Protein AF-A0A6C0I200-F1 (afdb_monomer_lite)

Secondary structure (DSSP, 8-state):
----------TT---HHHHHHHTT--HHHHHHHHHHHHHHHHHHHHHHHHHHHHHHHHHHHHHHHHHHHHHHHHHHHHHHHHHHHHHHHHHHHHHHHHHHHHHHHHHHHHHHHHHHHHHHHHHHHHHHHHHHHHHHHHHHHHHHHH----THHHHHHHHHHHHHHHHHHHHHTT-HHHHHHHHHHHHHHHHHHHSTT-EEEE-TTSTTS-SEEEEETTEEEEEEEE--SS--HHHHHHHHHHHHHHTTT-SEEEEEESSS-EEETTEESEEEEEETTEEEEEE--TTT-THHHHHHHHHHHHHHHTTTTTTT-SSS---SHHHHHHHHHHHHHHHHHHHHHHHHHHHHHHHHHHHHHHHHHHHHHHHHHHHHHHHHHHHH-GGG-----THHHHHHHHHHHHHHHHHHHHHHHHHHHHTT--S--GGG--HHHHHHTT--HHHHHHTT-HHHHHHHHHHHHHHH-

Organism: NCBI:txid1070528

Foldseek 3Di:
DDDDDDDDDDPPDDDPVVVVVVVVVPPVVVVVVVVVVVVVVVVVCVVVVVVVVVVVVVVVVVVVVVVVVVVVVVVVVVVVVVVVVVVVVVVVVVVVVVVVVVVVVVVVVVVVVVVVVVVVVVVVVVVVVVVVVVVVVVVVVVPVVPDPDDPPVVVVVVVVVVVVVVVVVVVCVVDPVSLVVVQLVVLVVVCCVQAPPKDWDQCCVPQLQARIFIDHDPFTEREHEDADQEDDPVNVVSNVVSCVVCVVPGQEYEYEACAWYDPDDVDTAWAWDADPLHTYIYGHNCVVPVVSVVVSVVVRVVCVVVVVRPPPPPPDDDPDCVVVRVVVRVVVVVVVVVVVVVVVVVVVVVVVVVVVVVVVVVVVVVVVVVVVVVVVVCVVPVVVPPPPCCVVVCCVLVVQLVVLLVVLLVLVVVVCVVVVPPDDDLVPQDPVVSVVSPHDPVSQVSNVHSVSSSVVNVVVVVVVD

Radius of gyration: 49.1 Å; chains: 1; bounding box: 129×80×141 Å

Structure (mmCIF, N/CA/C/O backbone):
data_AF-A0A6C0I200-F1
#
_entry.id   AF-A0A6C0I200-F1
#
loop_
_atom_site.group_PDB
_atom_site.id
_atom_site.type_symbol
_atom_site.label_atom_id
_atom_site.label_alt_id
_atom_site.label_comp_id
_atom_site.label_asym_id
_atom_site.label_entity_id
_atom_site.label_seq_id
_atom_site.pdbx_PDB_ins_code
_atom_site.Cartn_x
_atom_site.Cartn_y
_atom_site.Cartn_z
_atom_site.occupancy
_atom_site.B_iso_or_equiv
_atom_site.auth_seq_id
_atom_site.auth_comp_id
_atom_site.auth_asym_id
_atom_site.auth_atom_id
_atom_site.pdbx_PDB_model_num
ATOM 1 N N . MET A 1 1 ? 59.928 45.965 -54.795 1.00 37.03 1 MET A N 1
ATOM 2 C CA . MET A 1 1 ? 59.874 44.522 -55.120 1.00 37.03 1 MET A CA 1
ATOM 3 C C . MET A 1 1 ? 59.105 44.382 -56.421 1.00 37.03 1 MET A C 1
ATOM 5 O O . MET A 1 1 ? 57.906 44.625 -56.416 1.00 37.03 1 MET A O 1
ATOM 9 N N . ASN A 1 2 ? 59.783 44.071 -57.528 1.00 32.56 2 ASN A N 1
ATOM 10 C CA . ASN A 1 2 ? 59.121 43.861 -58.817 1.00 32.56 2 ASN A CA 1
ATOM 11 C C . ASN A 1 2 ? 58.432 42.491 -58.785 1.00 32.56 2 ASN A C 1
ATOM 13 O O . ASN A 1 2 ? 59.107 41.467 -58.688 1.00 32.56 2 ASN A O 1
ATOM 17 N N . LYS A 1 3 ? 57.094 42.471 -58.809 1.00 33.81 3 LYS A N 1
ATOM 18 C CA . LYS A 1 3 ? 56.319 41.238 -58.990 1.00 33.81 3 LYS A CA 1
ATOM 19 C C . LYS A 1 3 ? 56.523 40.769 -60.429 1.00 33.81 3 LYS A C 1
ATOM 21 O O . LYS A 1 3 ? 56.043 41.411 -61.355 1.00 33.81 3 LYS A O 1
ATOM 26 N N . ILE A 1 4 ? 57.237 39.661 -60.606 1.00 38.75 4 ILE A N 1
ATOM 27 C CA . ILE A 1 4 ? 57.268 38.945 -61.882 1.00 38.75 4 ILE A CA 1
ATOM 28 C C . ILE A 1 4 ? 55.905 38.267 -62.030 1.00 38.75 4 ILE A C 1
ATOM 30 O O . ILE A 1 4 ? 55.569 37.372 -61.256 1.00 38.75 4 ILE A O 1
ATOM 34 N N . VAL A 1 5 ? 55.101 38.734 -62.983 1.00 39.31 5 VAL A N 1
ATOM 35 C CA . VAL A 1 5 ? 53.833 38.102 -63.358 1.00 39.31 5 VAL A CA 1
ATOM 36 C C . VAL A 1 5 ? 54.146 37.106 -64.472 1.00 39.31 5 VAL A C 1
ATOM 38 O O . VAL A 1 5 ? 54.509 37.504 -65.575 1.00 39.31 5 VAL A O 1
ATOM 41 N N . SER A 1 6 ? 54.071 35.806 -64.180 1.00 43.56 6 SER A N 1
ATOM 42 C CA . SER A 1 6 ? 54.197 34.756 -65.195 1.00 43.56 6 SER A CA 1
ATOM 43 C C . SER A 1 6 ? 52.826 34.449 -65.795 1.00 43.56 6 SER A C 1
ATOM 45 O O . SER A 1 6 ? 51.912 34.065 -65.064 1.00 43.56 6 SER A O 1
ATOM 47 N N . PHE A 1 7 ? 52.692 34.568 -67.114 1.00 46.53 7 PHE A N 1
ATOM 48 C CA . PHE A 1 7 ? 51.470 34.217 -67.836 1.00 46.53 7 PHE A CA 1
ATOM 49 C C . PHE A 1 7 ? 51.555 32.778 -68.360 1.00 46.53 7 PHE A C 1
ATOM 51 O O . PHE A 1 7 ? 52.520 32.410 -69.028 1.00 46.53 7 PHE A O 1
ATOM 58 N N . LEU A 1 8 ? 50.533 31.967 -68.087 1.00 44.56 8 LEU A N 1
ATOM 59 C CA . LEU A 1 8 ? 50.322 30.679 -68.750 1.00 44.56 8 LEU A CA 1
ATOM 60 C C . LEU A 1 8 ? 49.512 30.933 -70.021 1.00 44.56 8 LEU A C 1
ATOM 62 O O . LEU A 1 8 ? 48.285 30.967 -69.996 1.00 44.56 8 LEU A O 1
ATOM 66 N N . VAL A 1 9 ? 50.205 31.153 -71.135 1.00 50.16 9 VAL A N 1
ATOM 67 C CA . VAL A 1 9 ? 49.559 31.190 -72.450 1.00 50.16 9 VAL A CA 1
ATOM 68 C C . VAL A 1 9 ? 49.395 29.747 -72.919 1.00 50.16 9 VAL A C 1
ATOM 70 O O . VAL A 1 9 ? 50.339 28.957 -72.845 1.00 50.16 9 VAL A O 1
ATOM 73 N N . SER A 1 10 ? 48.191 29.386 -73.371 1.00 44.03 10 SER A N 1
ATOM 74 C CA . SER A 1 10 ? 47.958 28.117 -74.067 1.00 44.03 10 SER A CA 1
ATOM 75 C C . SER A 1 10 ? 49.020 27.943 -75.156 1.00 44.03 10 SER A C 1
ATOM 77 O O . SER A 1 10 ? 49.190 28.829 -75.994 1.00 44.03 10 SER A O 1
ATOM 79 N N . LYS A 1 11 ? 49.724 26.802 -75.159 1.00 51.59 11 LYS A N 1
ATOM 80 C CA . LYS A 1 11 ? 50.765 26.477 -76.154 1.00 51.59 11 LYS A CA 1
ATOM 81 C C . LYS A 1 11 ? 50.261 26.500 -77.605 1.00 51.59 11 LYS A C 1
ATOM 83 O O . LYS A 1 11 ? 51.078 26.453 -78.516 1.00 51.59 11 LYS A O 1
ATOM 88 N N . GLU A 1 12 ? 48.949 26.565 -77.814 1.00 50.50 12 GLU A N 1
ATOM 89 C CA . GLU A 1 12 ? 48.305 26.473 -79.125 1.00 50.50 12 GLU A CA 1
ATOM 90 C C . GLU A 1 12 ? 47.771 27.819 -79.646 1.00 50.50 12 GLU A C 1
ATOM 92 O O . GLU A 1 12 ? 47.207 27.871 -80.738 1.00 50.50 12 GLU A O 1
ATOM 97 N N . TYR A 1 13 ? 47.944 28.928 -78.913 1.00 55.28 13 TYR A N 1
ATOM 98 C CA . TYR A 1 13 ? 47.473 30.233 -79.384 1.00 55.28 13 TYR A CA 1
ATOM 99 C C . TYR A 1 13 ? 48.462 30.859 -80.380 1.00 55.28 13 TYR A C 1
ATOM 101 O O . TYR A 1 13 ? 49.406 31.544 -79.997 1.00 55.28 13 TYR A O 1
ATOM 109 N N . SER A 1 14 ? 48.233 30.617 -81.671 1.00 57.69 14 SER A N 1
ATOM 110 C CA . SER A 1 14 ? 48.936 31.264 -82.784 1.00 57.69 14 SER A CA 1
ATOM 111 C C . SER A 1 14 ? 48.097 32.424 -83.318 1.00 57.69 14 SER A C 1
ATOM 113 O O . SER A 1 14 ? 46.964 32.229 -83.762 1.00 57.69 14 SER A O 1
ATOM 115 N N . ASN A 1 15 ? 48.648 33.638 -83.298 1.00 70.56 15 ASN A N 1
ATOM 116 C CA . ASN A 1 15 ? 48.059 34.776 -83.994 1.00 70.56 15 ASN A CA 1
ATOM 117 C C . ASN A 1 15 ? 49.083 35.307 -84.990 1.00 70.56 15 ASN A C 1
ATOM 119 O O . ASN A 1 15 ? 49.889 36.176 -84.670 1.00 70.56 15 ASN A O 1
ATOM 123 N N . SER A 1 16 ? 49.005 34.795 -86.217 1.00 70.94 16 SER A N 1
ATOM 124 C CA . SER A 1 16 ? 49.969 35.080 -87.281 1.00 70.94 16 SER A CA 1
ATOM 125 C C . SER A 1 16 ? 50.168 36.573 -87.557 1.00 70.94 16 SER A C 1
ATOM 127 O O . SER A 1 16 ? 51.266 36.982 -87.912 1.00 70.94 16 SER A O 1
ATOM 129 N N . LYS A 1 17 ? 49.145 37.414 -87.343 1.00 68.62 17 LYS A N 1
ATOM 130 C CA . LYS A 1 17 ? 49.269 38.876 -87.479 1.00 68.62 17 LYS A CA 1
ATOM 131 C C . LYS A 1 17 ? 50.051 39.516 -86.333 1.00 68.62 17 LYS A C 1
ATOM 133 O O . LYS A 1 17 ? 50.732 40.510 -86.556 1.00 68.62 17 LYS A O 1
ATOM 138 N N . LEU A 1 18 ? 49.925 38.988 -85.117 1.00 68.19 18 LEU A N 1
ATOM 139 C CA . LEU A 1 18 ? 50.679 39.459 -83.957 1.00 68.19 18 LEU A CA 1
ATOM 140 C C . LEU A 1 18 ? 52.143 39.014 -84.054 1.00 68.19 18 LEU A C 1
ATOM 142 O O . LEU A 1 18 ? 53.037 39.821 -83.812 1.00 68.19 18 LEU A O 1
ATOM 146 N N . ASP A 1 19 ? 52.377 37.779 -84.496 1.00 74.00 19 ASP A N 1
ATOM 147 C CA . ASP A 1 19 ? 53.715 37.227 -84.730 1.00 74.00 19 ASP A CA 1
ATOM 148 C C . ASP A 1 19 ? 54.480 38.044 -85.795 1.00 74.00 19 ASP A C 1
ATOM 150 O O . ASP A 1 19 ? 55.654 38.382 -85.616 1.00 74.00 19 ASP A O 1
ATOM 154 N N . ASP A 1 20 ? 53.792 38.473 -86.860 1.00 73.00 20 ASP A N 1
ATOM 155 C CA . ASP A 1 20 ? 54.332 39.365 -87.900 1.00 73.00 20 ASP A CA 1
ATOM 156 C C . ASP A 1 20 ? 54.679 40.773 -87.386 1.00 73.00 20 ASP A C 1
ATOM 158 O O . ASP A 1 20 ? 55.555 41.444 -87.934 1.00 73.00 20 ASP A O 1
ATOM 162 N N . ILE A 1 21 ? 53.989 41.261 -86.353 1.00 66.81 21 ILE A N 1
ATOM 163 C CA . ILE A 1 21 ? 54.270 42.571 -85.751 1.00 66.81 21 ILE A CA 1
ATOM 164 C C . ILE A 1 21 ? 55.427 42.457 -84.751 1.00 66.81 21 ILE A C 1
ATOM 166 O O . ILE A 1 21 ? 56.337 43.282 -84.789 1.00 66.81 21 ILE A O 1
ATOM 170 N N . ILE A 1 22 ? 55.445 41.408 -83.921 1.00 68.75 22 ILE A N 1
ATOM 171 C CA . ILE A 1 22 ? 56.491 41.180 -82.913 1.00 68.75 22 ILE A CA 1
ATOM 172 C C . ILE A 1 22 ? 57.844 40.874 -83.568 1.00 68.75 22 ILE A C 1
ATOM 174 O O . ILE A 1 22 ? 58.880 41.374 -83.120 1.00 68.75 22 ILE A O 1
ATOM 178 N N . SER A 1 23 ? 57.848 40.105 -84.662 1.00 73.94 23 SER A N 1
ATOM 179 C CA . SER A 1 23 ? 59.072 39.729 -85.387 1.00 73.94 23 SER A CA 1
ATOM 180 C C . SER A 1 23 ? 59.817 40.919 -86.006 1.00 73.94 23 SER A C 1
ATOM 182 O O . SER A 1 23 ? 61.030 40.844 -86.209 1.00 73.94 23 SER A O 1
ATOM 184 N N . LYS A 1 24 ? 59.143 42.060 -86.216 1.00 78.75 24 LYS A N 1
ATOM 185 C CA . LYS A 1 24 ? 59.768 43.304 -86.703 1.00 78.75 24 LYS A CA 1
ATOM 186 C C . LYS A 1 24 ? 60.698 43.973 -85.684 1.00 78.75 24 LYS A C 1
ATOM 188 O O . LYS A 1 24 ? 61.367 44.936 -86.039 1.00 78.75 24 LYS A O 1
ATOM 193 N N . SER A 1 25 ? 60.791 43.444 -84.458 1.00 67.94 25 SER A N 1
ATOM 194 C CA . SER A 1 25 ? 61.749 43.859 -83.417 1.00 67.94 25 SER A CA 1
ATOM 195 C C . SER A 1 25 ? 61.695 45.349 -83.036 1.00 67.94 25 SER A C 1
ATOM 197 O O . SER A 1 25 ? 62.661 45.886 -82.495 1.00 67.94 25 SER A O 1
ATOM 199 N N . ASP A 1 26 ? 60.567 46.024 -83.281 1.00 80.12 26 ASP A N 1
ATOM 200 C CA . ASP A 1 26 ? 60.345 47.395 -82.824 1.00 80.12 26 ASP A CA 1
ATOM 201 C C . ASP A 1 26 ? 59.959 47.372 -81.343 1.00 80.12 26 ASP A C 1
ATOM 203 O O . ASP A 1 26 ? 58.857 46.973 -80.956 1.00 80.12 26 ASP A O 1
ATOM 207 N N . ILE A 1 27 ? 60.909 47.784 -80.508 1.00 73.56 27 ILE A N 1
ATOM 208 C CA . ILE A 1 27 ? 60.783 47.754 -79.052 1.00 73.56 27 ILE A CA 1
ATOM 209 C C . ILE A 1 27 ? 59.594 48.605 -78.588 1.00 73.56 27 ILE A C 1
ATOM 211 O O . ILE A 1 27 ? 58.876 48.181 -77.687 1.00 73.56 27 ILE A O 1
ATOM 215 N N . SER A 1 28 ? 59.334 49.752 -79.224 1.00 70.81 28 SER A N 1
ATOM 216 C CA . SER A 1 28 ? 58.262 50.661 -78.802 1.00 70.81 28 SER A CA 1
ATOM 217 C C . SER A 1 28 ? 56.877 50.088 -79.110 1.00 70.81 28 SER A C 1
ATOM 219 O O . SER A 1 28 ? 55.958 50.179 -78.288 1.00 70.81 28 SER A O 1
ATOM 221 N N . ILE A 1 29 ? 56.733 49.439 -80.269 1.00 68.56 29 ILE A N 1
ATOM 222 C CA . ILE A 1 29 ? 55.491 48.758 -80.654 1.00 68.56 29 ILE A CA 1
ATOM 223 C C . ILE A 1 29 ? 55.259 47.534 -79.764 1.00 68.56 29 ILE A C 1
ATOM 225 O O . ILE A 1 29 ? 54.151 47.345 -79.263 1.00 68.56 29 ILE A O 1
ATOM 229 N N . ASN A 1 30 ? 56.301 46.742 -79.505 1.00 70.19 30 ASN A N 1
ATOM 230 C CA . ASN A 1 30 ? 56.212 45.563 -78.645 1.00 70.19 30 ASN A CA 1
ATOM 231 C C . ASN A 1 30 ? 55.851 45.931 -77.199 1.00 70.19 30 ASN A C 1
ATOM 233 O O . ASN A 1 30 ? 54.985 45.294 -76.601 1.00 70.19 30 ASN A O 1
ATOM 237 N N . GLU A 1 31 ? 56.447 46.993 -76.656 1.00 71.50 31 GLU A N 1
ATOM 238 C CA . GLU A 1 31 ? 56.115 47.513 -75.328 1.00 71.50 31 GLU A CA 1
ATOM 239 C C . GLU A 1 31 ? 54.670 48.026 -75.266 1.00 71.50 31 GLU A C 1
ATOM 241 O O . GLU A 1 31 ? 53.937 47.708 -74.331 1.00 71.50 31 GLU A O 1
ATOM 246 N N . SER A 1 32 ? 54.210 48.733 -76.302 1.00 70.38 32 SER A N 1
ATOM 247 C CA . SER A 1 32 ? 52.820 49.192 -76.391 1.00 70.38 32 SER A CA 1
ATOM 248 C C . SER A 1 32 ? 51.833 48.023 -76.449 1.00 70.38 32 SER A C 1
ATOM 250 O O . SER A 1 32 ? 50.825 48.040 -75.747 1.00 70.38 32 SER A O 1
ATOM 252 N N . ILE A 1 33 ? 52.121 46.978 -77.231 1.00 72.88 33 ILE A N 1
ATOM 253 C CA . ILE A 1 33 ? 51.290 45.767 -77.318 1.00 72.88 33 ILE A CA 1
ATOM 254 C C . ILE A 1 33 ? 51.200 45.067 -75.962 1.00 72.88 33 ILE A C 1
ATOM 256 O O . ILE A 1 33 ? 50.103 44.688 -75.550 1.00 72.88 33 ILE A O 1
ATOM 260 N N . ILE A 1 34 ? 52.322 44.925 -75.249 1.00 72.19 34 ILE A N 1
ATOM 261 C CA . ILE A 1 34 ? 52.337 44.336 -73.905 1.00 72.19 34 ILE A CA 1
ATOM 262 C C . ILE A 1 34 ? 51.507 45.197 -72.949 1.00 72.19 34 ILE A C 1
ATOM 264 O O . ILE A 1 34 ? 50.646 44.665 -72.254 1.00 72.19 34 ILE A O 1
ATOM 268 N N . ASN A 1 35 ? 51.693 46.518 -72.961 1.00 63.50 35 ASN A N 1
ATOM 269 C CA . ASN A 1 35 ? 50.966 47.434 -72.082 1.00 63.50 35 ASN A CA 1
ATOM 270 C C . ASN A 1 35 ? 49.452 47.414 -72.345 1.00 63.50 35 ASN A C 1
ATOM 272 O O . ASN A 1 35 ? 48.672 47.340 -71.397 1.00 63.50 35 ASN A O 1
ATOM 276 N N . TYR A 1 36 ? 49.017 47.406 -73.610 1.00 64.50 36 TYR A N 1
ATOM 277 C CA . TYR A 1 36 ? 47.598 47.263 -73.953 1.00 64.50 36 TYR A CA 1
ATOM 278 C C . TYR A 1 36 ? 47.052 45.874 -73.610 1.00 64.50 36 TYR A C 1
ATOM 280 O O . TYR A 1 36 ? 45.925 45.773 -73.134 1.00 64.50 36 TYR A O 1
ATOM 288 N N . GLY A 1 37 ? 47.838 44.812 -73.803 1.00 68.88 37 GLY A N 1
ATOM 289 C CA . GLY A 1 37 ? 47.467 43.456 -73.401 1.00 68.88 37 GLY A CA 1
ATOM 290 C C . GLY A 1 37 ? 47.258 43.334 -71.889 1.00 68.88 37 GLY A C 1
ATOM 291 O O . GLY A 1 37 ? 46.262 42.757 -71.456 1.00 68.88 37 GLY A O 1
ATOM 292 N N . VAL A 1 38 ? 48.144 43.941 -71.093 1.00 66.25 38 VAL A N 1
ATOM 293 C CA . VAL A 1 38 ? 48.017 44.025 -69.629 1.00 66.25 38 VAL A CA 1
ATOM 294 C C . VAL A 1 38 ? 46.767 44.815 -69.241 1.00 66.25 38 VAL A C 1
ATOM 296 O O . VAL A 1 38 ? 45.974 44.316 -68.451 1.00 66.25 38 VAL A O 1
ATOM 299 N N . LEU A 1 39 ? 46.522 45.979 -69.852 1.00 60.09 39 LEU A N 1
ATOM 300 C CA . LEU A 1 39 ? 45.320 46.790 -69.609 1.00 60.09 39 LEU A CA 1
ATOM 301 C C . LEU A 1 39 ? 44.024 46.036 -69.941 1.00 60.09 39 LEU A C 1
ATOM 303 O O . LEU A 1 39 ? 43.081 46.049 -69.155 1.00 60.09 39 LEU A O 1
ATOM 307 N N . ILE A 1 40 ? 43.971 45.345 -71.083 1.00 64.56 40 ILE A N 1
ATOM 308 C CA . ILE A 1 40 ? 42.805 44.542 -71.482 1.00 64.56 40 ILE A CA 1
ATOM 309 C C . ILE A 1 40 ? 42.586 43.387 -70.499 1.00 64.56 40 ILE A C 1
ATOM 311 O O . ILE A 1 40 ? 41.445 43.130 -70.121 1.00 64.56 40 ILE A O 1
ATOM 315 N N . TYR A 1 41 ? 43.652 42.721 -70.053 1.00 67.62 41 TYR A N 1
ATOM 316 C CA . TYR A 1 41 ? 43.583 41.652 -69.056 1.00 67.62 41 TYR A CA 1
ATOM 317 C C . TYR A 1 41 ? 43.115 42.164 -67.688 1.00 67.62 41 TYR A C 1
ATOM 319 O O . TYR A 1 41 ? 42.246 41.559 -67.063 1.00 67.62 41 TYR A O 1
ATOM 327 N N . GLU A 1 42 ? 43.632 43.306 -67.235 1.00 62.22 42 GLU A N 1
ATOM 328 C CA . GLU A 1 42 ? 43.195 43.957 -65.998 1.00 62.22 42 GLU A CA 1
ATOM 329 C C . GLU A 1 42 ? 41.720 44.370 -66.080 1.00 62.22 42 GLU A C 1
ATOM 331 O O . GLU A 1 42 ? 40.949 44.093 -65.156 1.00 62.22 42 GLU A O 1
ATOM 336 N N . CYS A 1 43 ? 41.281 44.942 -67.206 1.00 57.81 43 CYS A N 1
ATOM 337 C CA . CYS A 1 43 ? 39.875 45.263 -67.441 1.00 57.81 43 CYS A CA 1
ATOM 338 C C . CYS A 1 43 ? 38.994 44.005 -67.483 1.00 57.81 43 CYS A C 1
ATOM 340 O O . CYS A 1 43 ? 37.923 44.003 -66.876 1.00 57.81 43 CYS A O 1
ATOM 342 N N . ALA A 1 44 ? 39.435 42.932 -68.147 1.00 61.78 44 ALA A N 1
ATOM 343 C CA . ALA A 1 44 ? 38.707 41.665 -68.228 1.00 61.78 44 ALA A CA 1
ATOM 344 C C . ALA A 1 44 ? 38.553 41.008 -66.849 1.00 61.78 44 ALA A C 1
ATOM 346 O O . ALA A 1 44 ? 37.438 40.656 -66.475 1.00 61.78 44 ALA A O 1
ATOM 347 N N . ASN A 1 45 ? 39.623 40.956 -66.051 1.00 61.72 45 ASN A N 1
ATOM 348 C CA . ASN A 1 45 ? 39.579 40.457 -64.675 1.00 61.72 45 ASN A CA 1
ATOM 349 C C . ASN A 1 45 ? 38.704 41.321 -63.765 1.00 61.72 45 ASN A C 1
ATOM 351 O O . ASN A 1 45 ? 38.032 40.800 -62.878 1.00 61.72 45 ASN A O 1
ATOM 355 N N . THR A 1 46 ? 38.679 42.639 -63.979 1.00 65.06 46 THR A N 1
ATOM 356 C CA . THR A 1 46 ? 37.801 43.539 -63.216 1.00 65.06 46 THR A CA 1
ATOM 357 C C . THR A 1 46 ? 36.329 43.297 -63.574 1.00 65.06 46 THR A C 1
ATOM 359 O O . THR A 1 46 ? 35.481 43.236 -62.686 1.00 65.06 46 THR A O 1
ATOM 362 N N . LEU A 1 47 ? 36.015 43.097 -64.860 1.00 60.91 47 LEU A N 1
ATOM 363 C CA . LEU A 1 47 ? 34.668 42.773 -65.350 1.00 60.91 47 LEU A CA 1
ATOM 364 C C . LEU A 1 47 ? 34.199 41.376 -64.919 1.00 60.91 47 LEU A C 1
ATOM 366 O O . LEU A 1 47 ? 33.035 41.205 -64.557 1.00 60.91 47 LEU A O 1
ATOM 370 N N . GLU A 1 48 ? 35.086 40.384 -64.946 1.00 63.25 48 GLU A N 1
ATOM 371 C CA . GLU A 1 48 ? 34.810 39.019 -64.496 1.00 63.25 48 GLU A CA 1
ATOM 372 C C . GLU A 1 48 ? 34.651 38.965 -62.971 1.00 63.25 48 GLU A C 1
ATOM 374 O O . GLU A 1 48 ? 33.681 38.395 -62.476 1.00 63.25 48 GLU A O 1
ATOM 379 N N . GLY A 1 49 ? 35.505 39.675 -62.227 1.00 62.19 49 GLY A N 1
ATOM 380 C CA . GLY A 1 49 ? 35.378 39.858 -60.782 1.00 62.19 49 GLY A CA 1
ATOM 381 C C . GLY A 1 49 ? 34.083 40.568 -60.372 1.00 62.19 49 GLY A C 1
ATOM 382 O O . GLY A 1 49 ? 33.434 40.136 -59.421 1.00 62.19 49 GLY A O 1
ATOM 383 N N . ALA A 1 50 ? 33.656 41.603 -61.105 1.00 61.78 50 ALA A N 1
ATOM 384 C CA . ALA A 1 50 ? 32.387 42.291 -60.851 1.00 61.78 50 ALA A CA 1
ATOM 385 C C . ALA A 1 50 ? 31.174 41.379 -61.114 1.00 61.78 50 ALA A C 1
ATOM 387 O O . ALA A 1 50 ? 30.277 41.288 -60.277 1.00 61.78 50 ALA A O 1
ATOM 388 N N . LYS A 1 51 ? 31.175 40.627 -62.226 1.00 67.50 51 LYS A N 1
ATOM 389 C CA . LYS A 1 51 ? 30.120 39.644 -62.534 1.00 67.50 51 LYS A CA 1
ATOM 390 C C . LYS A 1 51 ? 30.068 38.500 -61.519 1.00 67.50 51 LYS A C 1
ATOM 392 O O . LYS A 1 51 ? 28.977 38.083 -61.139 1.00 67.50 51 LYS A O 1
ATOM 397 N N . LEU A 1 52 ? 31.221 38.015 -61.053 1.00 65.12 52 LEU A N 1
ATOM 398 C CA . LEU A 1 52 ? 31.312 36.982 -60.016 1.00 65.12 52 LEU A CA 1
ATOM 399 C C . LEU A 1 52 ? 30.816 37.491 -58.656 1.00 65.12 52 LEU A C 1
ATOM 401 O O . LEU A 1 52 ? 30.106 36.766 -57.961 1.00 65.12 52 LEU A O 1
ATOM 405 N N . GLN A 1 53 ? 31.130 38.736 -58.284 1.00 68.88 53 GLN A N 1
ATOM 406 C CA . GLN A 1 53 ? 30.611 39.339 -57.053 1.00 68.88 53 GLN A CA 1
ATOM 407 C C . GLN A 1 53 ? 29.091 39.509 -57.091 1.00 68.88 53 GLN A C 1
ATOM 409 O O . GLN A 1 53 ? 28.425 39.225 -56.097 1.00 68.88 53 GLN A O 1
ATOM 414 N N . ASP A 1 54 ? 28.528 39.934 -58.220 1.00 73.44 54 ASP A N 1
ATOM 415 C CA . ASP A 1 54 ? 27.080 40.099 -58.347 1.00 73.44 54 ASP A CA 1
ATOM 416 C C . ASP A 1 54 ? 26.344 38.751 -58.411 1.00 73.44 54 ASP A C 1
ATOM 418 O O . ASP A 1 54 ? 25.297 38.598 -57.778 1.00 73.44 54 ASP A O 1
ATOM 422 N N . ALA A 1 55 ? 26.925 37.735 -59.059 1.00 69.19 55 ALA A N 1
ATOM 423 C CA . ALA A 1 55 ? 26.403 36.367 -59.030 1.00 69.19 55 ALA A CA 1
ATOM 424 C C . ALA A 1 55 ? 26.447 35.754 -57.616 1.00 69.19 55 ALA A C 1
ATOM 426 O O . ALA A 1 55 ? 25.479 35.132 -57.183 1.00 69.19 55 ALA A O 1
ATOM 427 N N . SER A 1 56 ? 27.528 35.977 -56.860 1.00 71.94 56 SER A N 1
ATOM 428 C CA . SER A 1 56 ? 27.640 35.534 -55.463 1.00 71.94 56 SER A CA 1
ATOM 429 C C . SER A 1 56 ? 26.618 36.224 -54.552 1.00 71.94 56 SER A C 1
ATOM 431 O O . SER A 1 56 ? 26.003 35.564 -53.715 1.00 71.94 56 SER A O 1
ATOM 433 N N . LYS A 1 57 ? 26.363 37.526 -54.742 1.00 79.62 57 LYS A N 1
ATOM 434 C CA . LYS A 1 57 ? 25.304 38.243 -54.007 1.00 79.62 57 LYS A CA 1
ATOM 435 C C . LYS A 1 57 ? 23.910 37.701 -54.326 1.00 79.62 57 LYS A C 1
ATOM 437 O O . LYS A 1 57 ? 23.096 37.592 -53.413 1.00 79.62 57 LYS A O 1
ATOM 442 N N . LEU A 1 58 ? 23.634 37.367 -55.590 1.00 76.00 58 LEU A N 1
ATOM 443 C CA . LEU A 1 58 ? 22.357 36.774 -56.002 1.00 76.00 58 LEU A CA 1
ATOM 444 C C . LEU A 1 58 ? 22.154 35.379 -55.400 1.00 76.00 58 LEU A C 1
ATOM 446 O O . LEU A 1 58 ? 21.095 35.137 -54.828 1.00 76.00 58 LEU A O 1
ATOM 450 N N . LEU A 1 59 ? 23.175 34.514 -55.433 1.00 77.38 59 LEU A N 1
ATOM 451 C CA . LEU A 1 59 ? 23.127 33.196 -54.787 1.00 77.38 59 LEU A CA 1
ATOM 452 C C . LEU A 1 59 ? 22.847 33.313 -53.284 1.00 77.38 59 LEU A C 1
ATOM 454 O O . LEU A 1 59 ? 21.939 32.665 -52.772 1.00 77.38 59 LEU A O 1
ATOM 458 N N . HIS A 1 60 ? 23.546 34.210 -52.583 1.00 79.19 60 HIS A N 1
ATOM 459 C CA . HIS A 1 60 ? 23.279 34.448 -51.164 1.00 79.19 60 HIS A CA 1
ATOM 460 C C . HIS A 1 60 ? 21.882 35.021 -50.900 1.00 79.19 60 HIS A C 1
ATOM 462 O O . HIS A 1 60 ? 21.291 34.753 -49.853 1.00 79.19 60 HIS A O 1
ATOM 468 N N . LEU A 1 61 ? 21.326 35.823 -51.812 1.00 85.31 61 LEU A N 1
ATOM 469 C CA . LEU A 1 61 ? 19.962 36.331 -51.673 1.00 85.31 61 LEU A CA 1
ATOM 470 C C . LEU A 1 61 ? 18.931 35.204 -51.833 1.00 85.31 61 LEU A C 1
ATOM 472 O O . LEU A 1 61 ? 17.995 35.133 -51.038 1.00 85.31 61 LEU A O 1
ATOM 476 N N . GLU A 1 62 ? 19.119 34.311 -52.807 1.00 85.06 62 GLU A N 1
ATOM 477 C CA . GLU A 1 62 ? 18.268 33.132 -53.008 1.00 85.06 62 GLU A CA 1
ATOM 478 C C . GLU A 1 62 ? 18.323 32.182 -51.805 1.00 85.06 62 GLU A C 1
ATOM 480 O O . GLU A 1 62 ? 17.273 31.804 -51.283 1.00 85.06 62 GLU A O 1
ATOM 485 N N . GLU A 1 63 ? 19.520 31.883 -51.290 1.00 87.12 63 GLU A N 1
ATOM 486 C CA . GLU A 1 63 ? 19.706 31.085 -50.069 1.00 87.12 63 GLU A CA 1
ATOM 487 C C . GLU A 1 63 ? 18.969 31.704 -48.873 1.00 87.12 63 GLU A C 1
ATOM 489 O O . GLU A 1 63 ? 18.240 31.014 -48.158 1.00 87.12 63 GLU A O 1
ATOM 494 N N . ASN A 1 64 ? 19.087 33.021 -48.680 1.00 87.25 64 ASN A N 1
ATOM 495 C CA . ASN A 1 64 ? 18.399 33.725 -47.597 1.00 87.25 64 ASN A CA 1
ATOM 496 C C . ASN A 1 64 ? 16.871 33.706 -47.751 1.00 87.25 64 ASN A C 1
ATOM 498 O O . ASN A 1 64 ? 16.152 33.611 -46.753 1.00 87.25 64 ASN A O 1
ATOM 502 N N . ILE A 1 65 ? 16.353 33.790 -48.980 1.00 88.44 65 ILE A N 1
ATOM 503 C CA . ILE A 1 65 ? 14.912 33.689 -49.250 1.00 88.44 65 ILE A CA 1
ATOM 504 C C . ILE A 1 65 ? 14.408 32.277 -48.933 1.00 88.44 65 ILE A C 1
ATOM 506 O O . ILE A 1 65 ? 13.375 32.141 -48.272 1.00 88.44 65 ILE A O 1
ATOM 510 N N . ILE A 1 66 ? 15.139 31.238 -49.350 1.00 88.69 66 ILE A N 1
ATOM 511 C CA . ILE A 1 66 ? 14.805 29.838 -49.055 1.00 88.69 66 ILE A CA 1
ATOM 512 C C . ILE A 1 66 ? 14.790 29.614 -47.539 1.00 88.69 66 ILE A C 1
ATOM 514 O O . ILE A 1 66 ? 13.774 29.174 -47.000 1.00 88.69 66 ILE A O 1
ATOM 518 N N . LEU A 1 67 ? 15.849 30.029 -46.837 1.00 90.12 67 LEU A N 1
ATOM 519 C CA . LEU A 1 67 ? 15.946 29.922 -45.379 1.00 90.12 67 LEU A CA 1
ATOM 520 C C . LEU A 1 67 ? 14.805 30.657 -44.667 1.00 90.12 67 LEU A C 1
ATOM 522 O O . LEU A 1 67 ? 14.218 30.134 -43.721 1.00 90.12 67 LEU A O 1
ATOM 526 N N . LYS A 1 68 ? 14.440 31.858 -45.127 1.00 92.69 68 LYS A N 1
ATOM 527 C CA . LYS A 1 68 ? 13.329 32.626 -44.549 1.00 92.69 68 LYS A CA 1
ATOM 528 C C . LYS A 1 68 ? 11.982 31.922 -44.736 1.00 92.69 68 LYS A C 1
ATOM 530 O O . LYS A 1 68 ? 11.160 31.932 -43.817 1.00 92.69 68 LYS A O 1
ATOM 535 N N . ASN A 1 69 ? 11.756 31.313 -45.897 1.00 90.38 69 ASN A N 1
ATOM 536 C CA . ASN A 1 69 ? 10.535 30.560 -46.177 1.00 90.38 69 ASN A CA 1
ATOM 537 C C . ASN A 1 69 ? 10.456 29.276 -45.340 1.00 90.38 69 ASN A C 1
ATOM 539 O O . ASN A 1 69 ? 9.398 28.981 -44.782 1.00 90.38 69 ASN A O 1
ATOM 543 N N . ASP A 1 70 ? 11.570 28.559 -45.188 1.00 92.44 70 ASP A N 1
ATOM 544 C CA . ASP A 1 70 ? 11.644 27.372 -44.336 1.00 92.44 70 ASP A CA 1
ATOM 545 C C . ASP A 1 70 ? 11.424 27.707 -42.860 1.00 92.44 70 ASP A C 1
ATOM 547 O O . ASP A 1 70 ? 10.629 27.041 -42.196 1.00 92.44 70 ASP A O 1
ATOM 551 N N . CYS A 1 71 ? 12.031 28.788 -42.360 1.00 90.56 71 CYS A N 1
ATOM 552 C CA . CYS A 1 71 ? 11.780 29.290 -41.009 1.00 90.56 71 CYS A CA 1
ATOM 553 C C . CYS A 1 71 ? 10.298 29.604 -40.783 1.00 90.56 71 CYS A C 1
ATOM 555 O O . CYS A 1 71 ? 9.744 29.215 -39.756 1.00 90.56 71 CYS A O 1
ATOM 557 N N . LYS A 1 72 ? 9.633 30.261 -41.743 1.00 93.62 72 LYS A N 1
ATOM 558 C CA . LYS A 1 72 ? 8.197 30.552 -41.649 1.00 93.62 72 LYS A CA 1
ATOM 559 C C . LYS A 1 72 ? 7.360 29.268 -41.617 1.00 93.62 72 LYS A C 1
ATOM 561 O O . LYS A 1 72 ? 6.502 29.121 -40.755 1.00 93.62 72 LYS A O 1
ATOM 566 N N . ARG A 1 73 ? 7.651 28.306 -42.498 1.00 94.94 73 ARG A N 1
ATOM 567 C CA . ARG A 1 73 ? 6.967 27.002 -42.525 1.00 94.94 73 ARG A CA 1
ATOM 568 C C . ARG A 1 73 ? 7.127 26.244 -41.204 1.00 94.94 73 ARG A C 1
ATOM 570 O O . ARG A 1 73 ? 6.156 25.679 -40.708 1.00 94.94 73 ARG A O 1
ATOM 577 N N . LEU A 1 74 ? 8.330 26.239 -40.629 1.00 93.75 74 LEU A N 1
ATOM 578 C CA . LEU A 1 74 ? 8.593 25.612 -39.332 1.00 93.75 74 LEU A CA 1
ATOM 579 C C . LEU A 1 74 ? 7.849 26.327 -38.196 1.00 93.75 74 LEU A C 1
ATOM 581 O O . LEU A 1 74 ? 7.304 25.662 -37.320 1.00 93.75 74 LEU A O 1
ATOM 585 N N . GLN A 1 75 ? 7.768 27.661 -38.222 1.00 93.44 75 GLN A N 1
ATOM 586 C CA . GLN A 1 75 ? 6.976 28.432 -37.256 1.00 93.44 75 GLN A CA 1
ATOM 587 C C . GLN A 1 75 ? 5.485 28.080 -37.326 1.00 93.44 75 GLN A C 1
ATOM 589 O O . GLN A 1 75 ? 4.870 27.842 -36.285 1.00 93.44 75 GLN A O 1
ATOM 594 N N . ASP A 1 76 ? 4.927 27.966 -38.532 1.00 93.94 76 ASP A N 1
ATOM 595 C CA . ASP A 1 76 ? 3.532 27.566 -38.732 1.00 93.94 76 ASP A CA 1
ATOM 596 C C . ASP A 1 76 ? 3.285 26.134 -38.206 1.00 93.94 76 ASP A C 1
ATOM 598 O O . ASP A 1 76 ? 2.294 25.877 -37.518 1.00 93.94 76 ASP A O 1
ATOM 602 N N . GLN A 1 77 ? 4.216 25.200 -38.445 1.00 96.19 77 GLN A N 1
ATOM 603 C CA . GLN A 1 77 ? 4.144 23.832 -37.907 1.00 96.19 77 GLN A CA 1
ATOM 604 C C . GLN A 1 77 ? 4.216 23.793 -36.375 1.00 96.19 77 GLN A C 1
ATOM 606 O O . GLN A 1 77 ? 3.436 23.077 -35.744 1.00 96.19 77 GLN A O 1
ATOM 611 N N . ILE A 1 78 ? 5.108 24.583 -35.768 1.00 92.19 78 ILE A N 1
ATOM 612 C CA . ILE A 1 78 ? 5.206 24.727 -34.308 1.00 92.19 78 ILE A CA 1
ATOM 613 C C . ILE A 1 78 ? 3.886 25.258 -33.741 1.00 92.19 78 ILE A C 1
ATOM 615 O O . ILE A 1 78 ? 3.405 24.754 -32.728 1.00 92.19 78 ILE A O 1
ATOM 619 N N . GLN A 1 79 ? 3.262 26.236 -34.400 1.00 96.12 79 GLN A N 1
ATOM 620 C CA . GLN A 1 79 ? 1.982 26.785 -33.961 1.00 96.12 79 GLN A CA 1
ATOM 621 C C . GLN A 1 79 ? 0.856 25.740 -34.016 1.00 96.12 79 GLN A C 1
ATOM 623 O O . GLN A 1 79 ? 0.088 25.622 -33.060 1.00 96.12 79 GLN A O 1
ATOM 628 N N . VAL A 1 80 ? 0.776 24.943 -35.087 1.00 95.94 80 VAL A N 1
ATOM 629 C CA . VAL A 1 80 ? -0.204 23.847 -35.201 1.00 95.94 80 VAL A CA 1
ATOM 630 C C . VAL A 1 80 ? 0.008 22.795 -34.109 1.00 95.94 80 VAL A C 1
ATOM 632 O O . VAL A 1 80 ? -0.954 22.389 -33.454 1.00 95.94 80 VAL A O 1
ATOM 635 N N . LEU A 1 81 ? 1.258 22.391 -33.866 1.00 96.12 81 LEU A N 1
ATOM 636 C CA . LEU A 1 81 ? 1.595 21.440 -32.805 1.00 96.12 81 LEU A CA 1
ATOM 637 C C . LEU A 1 81 ? 1.238 21.986 -31.420 1.00 96.12 81 LEU A C 1
ATOM 639 O O . LEU A 1 81 ? 0.626 21.272 -30.631 1.00 96.12 81 LEU A O 1
ATOM 643 N N . ASN A 1 82 ? 1.531 23.257 -31.141 1.00 93.56 82 ASN A N 1
ATOM 644 C CA . ASN A 1 82 ? 1.177 23.895 -29.871 1.00 93.56 82 ASN A CA 1
ATOM 645 C C . ASN A 1 82 ? -0.340 23.927 -29.643 1.00 93.56 82 ASN A C 1
ATOM 647 O O . ASN A 1 82 ? -0.804 23.638 -28.539 1.00 93.56 82 ASN A O 1
ATOM 651 N N . ASN A 1 83 ? -1.124 24.207 -30.687 1.00 94.19 83 ASN A N 1
ATOM 652 C CA . ASN A 1 83 ? -2.583 24.154 -30.606 1.00 94.19 83 ASN A CA 1
ATOM 653 C C . ASN A 1 83 ? -3.079 22.725 -30.327 1.00 94.19 83 ASN A C 1
ATOM 655 O O . ASN A 1 83 ? -3.958 22.533 -29.488 1.00 94.19 83 ASN A O 1
ATOM 659 N N . SER A 1 84 ? -2.484 21.719 -30.977 1.00 96.44 84 SER A N 1
ATOM 660 C CA . SER A 1 84 ? -2.814 20.307 -30.743 1.00 96.44 84 SER A CA 1
ATOM 661 C C . SER A 1 84 ? -2.457 19.854 -29.324 1.00 96.44 84 SER A C 1
ATOM 663 O O . SER A 1 84 ? -3.244 19.153 -28.690 1.00 96.44 84 SER A O 1
ATOM 665 N N . ILE A 1 85 ? -1.297 20.268 -28.803 1.00 92.25 85 ILE A N 1
ATOM 666 C CA . ILE A 1 85 ? -0.872 19.990 -27.425 1.00 92.25 85 ILE A CA 1
ATOM 667 C C . ILE A 1 85 ? -1.842 20.638 -26.438 1.00 92.25 85 ILE A C 1
ATOM 669 O O . ILE A 1 85 ? -2.259 19.988 -25.481 1.00 92.25 85 ILE A O 1
ATOM 673 N N . SER A 1 86 ? -2.247 21.889 -26.675 1.00 93.69 86 SER A N 1
ATOM 674 C CA . SER A 1 86 ? -3.205 22.587 -25.811 1.00 93.69 86 SER A CA 1
ATOM 675 C C . SER A 1 86 ? -4.574 21.897 -25.802 1.00 93.69 86 SER A C 1
ATOM 677 O O . SER A 1 86 ? -5.145 21.695 -24.730 1.00 93.69 86 SER A O 1
ATOM 679 N N . ALA A 1 87 ? -5.069 21.456 -26.963 1.00 94.25 87 ALA A N 1
ATOM 680 C CA . ALA A 1 87 ? -6.322 20.710 -27.066 1.00 94.25 87 ALA A CA 1
ATOM 681 C C . ALA A 1 87 ? -6.271 19.379 -26.294 1.00 94.25 87 ALA A C 1
ATOM 683 O O . ALA A 1 87 ? -7.139 19.132 -25.458 1.00 94.25 87 ALA A O 1
ATOM 684 N N . LEU A 1 88 ? -5.219 18.574 -26.496 1.00 95.25 88 LEU A N 1
ATOM 685 C CA . LEU A 1 88 ? -5.016 17.312 -25.770 1.00 95.25 88 LEU A CA 1
ATOM 686 C C . LEU A 1 88 ? -4.846 17.527 -24.262 1.00 95.25 88 LEU A C 1
ATOM 688 O O . LEU A 1 88 ? -5.357 16.749 -23.461 1.00 95.25 88 LEU A O 1
ATOM 692 N N . THR A 1 89 ? -4.149 18.593 -23.863 1.00 89.75 89 THR A N 1
ATOM 693 C CA . THR A 1 89 ? -3.975 18.943 -22.446 1.00 89.75 89 THR A CA 1
ATOM 694 C C . THR A 1 89 ? -5.320 19.273 -21.804 1.00 89.75 89 THR A C 1
ATOM 696 O O . THR A 1 89 ? -5.601 18.795 -20.708 1.00 89.75 89 THR A O 1
ATOM 699 N N . ASN A 1 90 ? -6.182 20.028 -22.492 1.00 92.00 90 ASN A N 1
ATOM 700 C CA . ASN A 1 90 ? -7.519 20.355 -21.996 1.00 92.00 90 ASN A CA 1
ATOM 701 C C . ASN A 1 90 ? -8.431 19.121 -21.937 1.00 92.00 90 ASN A C 1
ATOM 703 O O . ASN A 1 90 ? -9.153 18.942 -20.958 1.00 92.00 90 ASN A O 1
ATOM 707 N N . GLU A 1 91 ? -8.377 18.248 -22.946 1.00 95.06 91 GLU A N 1
ATOM 708 C CA . GLU A 1 91 ? -9.102 16.972 -22.948 1.00 95.06 91 GLU A CA 1
ATOM 709 C C . GLU A 1 91 ? -8.683 16.104 -21.755 1.00 95.06 91 GLU A C 1
ATOM 711 O O . GLU A 1 91 ? -9.528 15.677 -20.969 1.00 95.06 91 GLU A O 1
ATOM 716 N N . LYS A 1 92 ? -7.373 15.935 -21.538 1.00 92.88 92 LYS A N 1
ATOM 717 C CA . LYS A 1 92 ? -6.853 15.167 -20.400 1.00 92.88 92 LYS A CA 1
ATOM 718 C C . LYS A 1 92 ? -7.172 15.806 -19.059 1.00 92.88 92 LYS A C 1
ATOM 720 O O . LYS A 1 92 ? -7.445 15.087 -18.101 1.00 92.88 92 LYS A O 1
ATOM 725 N N . HIS A 1 93 ? -7.169 17.133 -18.977 1.00 90.44 93 HIS A N 1
ATOM 726 C CA . HIS A 1 93 ? -7.601 17.830 -17.774 1.00 90.44 93 HIS A CA 1
ATOM 727 C C . HIS A 1 93 ? -9.065 17.504 -17.450 1.00 90.44 93 HIS A C 1
ATOM 729 O O . HIS A 1 93 ? -9.362 17.131 -16.319 1.00 90.44 93 HIS A O 1
ATOM 735 N N . ASN A 1 94 ? -9.954 17.541 -18.446 1.00 91.38 94 ASN A N 1
ATOM 736 C CA . ASN A 1 94 ? -11.364 17.187 -18.273 1.00 91.38 94 ASN A CA 1
ATOM 737 C C . ASN A 1 94 ? -11.553 15.718 -17.860 1.00 91.38 94 ASN A C 1
ATOM 739 O O . ASN A 1 94 ? -12.340 15.444 -16.951 1.00 91.38 94 ASN A O 1
ATOM 743 N N . ASP A 1 95 ? -10.803 14.790 -18.466 1.00 90.50 95 ASP A N 1
ATOM 744 C CA . ASP A 1 95 ? -10.798 13.373 -18.078 1.00 90.50 95 ASP A CA 1
ATOM 745 C C . ASP A 1 95 ? -10.431 13.220 -16.594 1.00 90.50 95 ASP A C 1
ATOM 747 O O . ASP A 1 95 ? -11.170 12.594 -15.827 1.00 90.50 95 ASP A O 1
ATOM 751 N N . ILE A 1 96 ? -9.326 13.844 -16.167 1.00 88.19 96 ILE A N 1
ATOM 752 C CA . ILE A 1 96 ? -8.836 13.799 -14.782 1.00 88.19 96 ILE A CA 1
ATOM 753 C C . ILE A 1 96 ? -9.866 14.402 -13.824 1.00 88.19 96 ILE A C 1
ATOM 755 O O . ILE A 1 96 ? -10.177 13.796 -12.799 1.00 88.19 96 ILE A O 1
ATOM 759 N N . THR A 1 97 ? -10.443 15.558 -14.154 1.00 88.88 97 THR A N 1
ATOM 760 C CA . THR A 1 97 ? -11.472 16.198 -13.326 1.00 88.88 97 THR A CA 1
ATOM 761 C C . THR A 1 97 ? -12.709 15.314 -13.189 1.00 88.88 97 THR A C 1
ATOM 763 O O . THR A 1 97 ? -13.217 15.146 -12.080 1.00 88.88 97 THR A O 1
ATOM 766 N N . SER A 1 98 ? -13.167 14.686 -14.276 1.00 92.12 98 SER A N 1
ATOM 767 C CA . SER A 1 98 ? -14.308 13.762 -14.233 1.00 92.12 98 SER A CA 1
ATOM 768 C C . SER A 1 98 ? -14.023 12.529 -13.365 1.00 92.12 98 SER A C 1
ATOM 770 O O . SER A 1 98 ? -14.884 12.091 -12.597 1.00 92.12 98 SER A O 1
ATOM 772 N N . PHE A 1 99 ? -12.793 12.010 -13.420 1.00 87.81 99 PHE A N 1
ATOM 773 C CA . PHE A 1 99 ? -12.351 10.884 -12.605 1.00 87.81 99 PHE A CA 1
ATOM 774 C C . PHE A 1 99 ? -12.288 11.253 -11.118 1.00 87.81 99 PHE A C 1
ATOM 776 O O . PHE A 1 99 ? -12.762 10.489 -10.277 1.00 87.81 99 PHE A O 1
ATOM 783 N N . ILE A 1 100 ? -11.781 12.447 -10.790 1.00 84.12 100 ILE A N 1
ATOM 784 C CA . ILE A 1 100 ? -11.755 12.977 -9.419 1.00 84.12 100 ILE A CA 1
ATOM 785 C C . ILE A 1 100 ? -13.177 13.115 -8.861 1.00 84.12 100 ILE A C 1
ATOM 787 O O . ILE A 1 100 ? -13.429 12.688 -7.735 1.00 84.12 100 ILE A O 1
ATOM 791 N N . GLU A 1 101 ? -14.117 13.674 -9.626 1.00 90.44 101 GLU A N 1
ATOM 792 C CA . GLU A 1 101 ? -15.508 13.822 -9.176 1.00 90.44 101 GLU A CA 1
ATOM 793 C C . GLU A 1 101 ? -16.193 12.465 -8.967 1.00 90.44 101 GLU A C 1
ATOM 795 O O . GLU A 1 101 ? -16.861 12.258 -7.950 1.00 90.44 101 GLU A O 1
ATOM 800 N N . ARG A 1 102 ? -15.946 11.490 -9.852 1.00 91.19 102 ARG A N 1
ATOM 801 C CA . ARG A 1 102 ? -16.420 10.113 -9.660 1.00 91.19 102 ARG A CA 1
ATOM 802 C C . ARG A 1 102 ? -15.823 9.477 -8.402 1.00 91.19 102 ARG A C 1
ATOM 804 O O . ARG A 1 102 ? -16.550 8.845 -7.641 1.00 91.19 102 ARG A O 1
ATOM 811 N N . GLY A 1 103 ? -14.529 9.678 -8.153 1.00 82.88 103 GLY A N 1
ATOM 812 C CA . GLY A 1 103 ? -13.860 9.217 -6.935 1.00 82.88 103 GLY A CA 1
ATOM 813 C C . GLY A 1 103 ? -14.474 9.818 -5.668 1.00 82.88 103 GLY A C 1
ATOM 814 O O . GLY A 1 103 ? -14.794 9.088 -4.732 1.00 82.88 103 GLY A O 1
ATOM 815 N N . LYS A 1 104 ? -14.737 11.133 -5.654 1.00 88.50 104 LYS A N 1
ATOM 816 C CA . LYS A 1 104 ? -15.429 11.807 -4.539 1.00 88.50 104 LYS A CA 1
ATOM 817 C C . LYS A 1 104 ? -16.825 11.236 -4.293 1.00 88.50 104 LYS A C 1
ATOM 819 O O . LYS A 1 104 ? -17.226 11.095 -3.138 1.00 88.50 104 LYS A O 1
ATOM 824 N N . GLN A 1 105 ? -17.566 10.920 -5.356 1.00 91.62 105 GLN A N 1
ATOM 825 C CA . GLN A 1 105 ? -18.895 10.326 -5.236 1.00 91.62 105 GLN A CA 1
ATOM 826 C C . GLN A 1 105 ? -18.837 8.925 -4.611 1.00 91.62 105 GLN A C 1
ATOM 828 O O . GLN A 1 105 ? -19.573 8.672 -3.660 1.00 91.62 105 GLN A O 1
ATOM 833 N N . ILE A 1 106 ? -17.927 8.063 -5.078 1.00 89.94 106 ILE A N 1
ATOM 834 C CA . ILE A 1 106 ? -17.734 6.713 -4.523 1.00 89.94 106 ILE A CA 1
ATOM 835 C C . ILE A 1 106 ? -17.377 6.794 -3.035 1.00 89.94 106 ILE A C 1
ATOM 837 O O . ILE A 1 106 ? -18.032 6.159 -2.216 1.00 89.94 106 ILE A O 1
ATOM 841 N N . ILE A 1 107 ? -16.420 7.651 -2.660 1.00 86.62 107 ILE A N 1
ATOM 842 C CA . ILE A 1 107 ? -16.018 7.837 -1.255 1.00 86.62 107 ILE A CA 1
ATOM 843 C C . ILE A 1 107 ? -17.206 8.286 -0.394 1.00 86.62 107 ILE A C 1
ATOM 845 O O . ILE A 1 107 ? -17.376 7.825 0.734 1.00 86.62 107 ILE A O 1
ATOM 849 N N . LYS A 1 108 ? -18.055 9.182 -0.910 1.00 91.19 108 LYS A N 1
ATOM 850 C CA . LYS A 1 108 ? -19.252 9.647 -0.198 1.00 91.19 108 LYS A CA 1
ATOM 851 C C . LYS A 1 108 ? -20.268 8.520 0.013 1.00 91.19 108 LYS A C 1
ATOM 853 O O . LYS A 1 108 ? -20.863 8.446 1.089 1.00 91.19 108 LYS A O 1
ATOM 858 N N . GLU A 1 109 ? -20.476 7.675 -0.993 1.00 90.50 109 GLU A N 1
ATOM 859 C CA . GLU A 1 109 ? -21.367 6.511 -0.923 1.00 90.50 109 GLU A CA 1
ATOM 860 C C . GLU A 1 109 ? -20.827 5.456 0.060 1.00 90.50 109 GLU A C 1
ATOM 862 O O . GLU A 1 109 ? -21.556 5.009 0.947 1.00 90.50 109 GLU A O 1
ATOM 867 N N . GLU A 1 110 ? -19.532 5.138 -0.001 1.00 86.25 110 GLU A N 1
ATOM 868 C CA . GLU A 1 110 ? -18.869 4.219 0.935 1.00 86.25 110 GLU A CA 1
ATOM 869 C C . GLU A 1 110 ? -18.910 4.732 2.379 1.00 86.25 110 GLU A C 1
ATOM 871 O O . GLU A 1 110 ? -19.230 3.979 3.301 1.00 86.25 110 GLU A O 1
ATOM 876 N N . TYR A 1 111 ? -18.670 6.029 2.589 1.00 89.94 111 TYR A N 1
ATOM 877 C CA . TYR A 1 111 ? -18.756 6.645 3.913 1.00 89.94 111 TYR A CA 1
ATOM 878 C C . TYR A 1 111 ? -20.161 6.513 4.517 1.00 89.94 111 TYR A C 1
ATOM 880 O O . TYR A 1 111 ? -20.305 6.233 5.709 1.00 89.94 111 TYR A O 1
ATOM 888 N N . GLN A 1 112 ? -21.213 6.669 3.707 1.00 88.25 112 GLN A N 1
ATOM 889 C CA . GLN A 1 112 ? -22.590 6.455 4.158 1.00 88.25 112 GLN A CA 1
ATOM 890 C C . GLN A 1 112 ? -22.844 4.996 4.552 1.00 88.25 112 GLN A C 1
ATOM 892 O O . GLN A 1 112 ? -23.477 4.751 5.580 1.00 88.25 112 GLN A O 1
ATOM 897 N N . ILE A 1 113 ? -22.326 4.031 3.786 1.00 91.75 113 ILE A N 1
ATOM 898 C CA . ILE A 1 113 ? -22.439 2.600 4.102 1.00 91.75 113 ILE A CA 1
ATOM 899 C C . ILE A 1 113 ? -21.738 2.284 5.429 1.00 91.75 113 ILE A C 1
ATOM 901 O O . ILE A 1 113 ? -22.347 1.680 6.313 1.00 91.75 113 ILE A O 1
ATOM 905 N N . ILE A 1 114 ? -20.496 2.746 5.609 1.00 85.75 114 ILE A N 1
ATOM 906 C CA . ILE A 1 114 ? -19.728 2.547 6.847 1.00 85.75 114 ILE A CA 1
ATOM 907 C C . ILE A 1 114 ? -20.450 3.186 8.037 1.00 85.75 114 ILE A C 1
ATOM 909 O O . ILE A 1 114 ? -20.582 2.557 9.087 1.00 85.75 114 ILE A O 1
ATOM 913 N N . SER A 1 115 ? -20.962 4.408 7.875 1.00 88.56 115 SER A N 1
ATOM 914 C CA . SER A 1 115 ? -21.711 5.105 8.924 1.00 88.56 115 SER A CA 1
ATOM 915 C C . SER A 1 115 ? -22.972 4.336 9.339 1.00 88.56 115 SER A C 1
ATOM 917 O O . SER A 1 115 ? -23.253 4.213 10.533 1.00 88.56 115 SER A O 1
ATOM 919 N N . ASN A 1 116 ? -23.692 3.747 8.379 1.00 91.38 116 ASN A N 1
ATOM 920 C CA . ASN A 1 116 ? -24.859 2.911 8.659 1.00 91.38 116 ASN A CA 1
ATOM 921 C C . ASN A 1 116 ? -24.477 1.614 9.391 1.00 91.38 116 ASN A C 1
ATOM 923 O O . ASN A 1 116 ? -25.110 1.282 10.392 1.00 91.38 116 ASN A O 1
ATOM 927 N N . ILE A 1 117 ? -23.414 0.925 8.958 1.00 88.38 117 ILE A N 1
ATOM 928 C CA . ILE A 1 117 ? -22.898 -0.281 9.632 1.00 88.38 117 ILE A CA 1
ATOM 929 C C . ILE A 1 117 ? -22.483 0.038 11.073 1.00 88.38 117 ILE A C 1
ATOM 931 O O . ILE A 1 117 ? -22.809 -0.708 11.994 1.00 88.38 117 ILE A O 1
ATOM 935 N N . GLN A 1 118 ? -21.800 1.163 11.302 1.00 81.94 118 GLN A N 1
ATOM 936 C CA . GLN A 1 118 ? -21.432 1.603 12.649 1.00 81.94 118 GLN A CA 1
ATOM 937 C C . GLN A 1 118 ? -22.664 1.873 13.515 1.00 81.94 118 GLN A C 1
ATOM 939 O O . GLN A 1 118 ? -22.698 1.472 14.678 1.00 81.94 118 GLN A O 1
ATOM 944 N N . LEU A 1 119 ? -23.696 2.511 12.957 1.00 90.69 119 LEU A N 1
ATOM 945 C CA . LEU A 1 119 ? -24.947 2.756 13.668 1.00 90.69 119 LEU A CA 1
ATOM 946 C C . LEU A 1 119 ? -25.651 1.445 14.057 1.00 90.69 119 LEU A C 1
ATOM 948 O O . LEU A 1 119 ? -26.166 1.334 15.170 1.00 90.69 119 LEU A O 1
ATOM 952 N N . GLU A 1 120 ? -25.673 0.450 13.169 1.00 91.62 120 GLU A N 1
ATOM 953 C CA . GLU A 1 120 ? -26.241 -0.874 13.452 1.00 91.62 120 GLU A CA 1
ATOM 954 C C . GLU A 1 120 ? -25.429 -1.647 14.496 1.00 91.62 120 GLU A C 1
ATOM 956 O O . GLU A 1 120 ? -26.005 -2.194 15.440 1.00 91.62 120 GLU A O 1
ATOM 961 N N . ASN A 1 121 ? -24.100 -1.627 14.390 1.00 85.44 121 ASN A N 1
ATOM 962 C CA . ASN A 1 121 ? -23.213 -2.254 15.367 1.00 85.44 121 ASN A CA 1
ATOM 963 C C . ASN A 1 121 ? -23.359 -1.623 16.753 1.00 85.44 121 ASN A C 1
ATOM 965 O O . ASN A 1 121 ? -23.436 -2.350 17.739 1.00 85.44 121 ASN A O 1
ATOM 969 N N . ASN A 1 122 ? -23.479 -0.295 16.836 1.00 82.25 122 ASN A N 1
ATOM 970 C CA . ASN A 1 122 ? -23.707 0.398 18.104 1.00 82.25 122 ASN A CA 1
ATOM 971 C C . ASN A 1 122 ? -25.039 -0.016 18.744 1.00 82.25 122 ASN A C 1
ATOM 973 O O . ASN A 1 122 ? -25.075 -0.283 19.942 1.00 82.25 122 ASN A O 1
ATOM 977 N N . LYS A 1 123 ? -26.113 -0.158 17.954 1.00 91.88 123 LYS A N 1
ATOM 978 C CA . LYS A 1 123 ? -27.401 -0.674 18.455 1.00 91.88 123 LYS A CA 1
ATOM 979 C C . LYS A 1 123 ? -27.284 -2.109 18.963 1.00 91.88 123 LYS A C 1
ATOM 981 O O . LYS A 1 123 ? -27.856 -2.443 19.997 1.00 91.88 123 LYS A O 1
ATOM 986 N N . LYS A 1 124 ? -26.554 -2.969 18.247 1.00 89.44 124 LYS A N 1
ATOM 987 C CA . LYS A 1 124 ? -26.325 -4.356 18.671 1.00 89.44 124 LYS A CA 1
ATOM 988 C C . LYS A 1 124 ? -25.521 -4.413 19.972 1.00 89.44 124 LYS A C 1
ATOM 990 O O . LYS A 1 124 ? -25.905 -5.136 20.885 1.00 89.44 124 LYS A O 1
ATOM 995 N N . LEU A 1 125 ? -24.466 -3.604 20.074 1.00 86.19 125 LEU A N 1
ATOM 996 C CA . LEU A 1 125 ? -23.641 -3.490 21.274 1.00 86.19 125 LEU A CA 1
ATOM 997 C C . LEU A 1 125 ? -24.465 -3.007 22.474 1.00 86.19 125 LEU A C 1
ATOM 999 O O . LEU A 1 125 ? -24.317 -3.540 23.566 1.00 86.19 125 LEU A O 1
ATOM 1003 N N . GLU A 1 126 ? -25.364 -2.041 22.272 1.00 86.12 126 GLU A N 1
ATOM 1004 C CA . GLU A 1 126 ? -26.267 -1.544 23.314 1.00 86.12 126 GLU A CA 1
ATOM 1005 C C . GLU A 1 126 ? -27.210 -2.646 23.825 1.00 86.12 126 GLU A C 1
ATOM 1007 O O . GLU A 1 126 ? -27.379 -2.804 25.035 1.00 86.12 126 GLU A O 1
ATOM 1012 N N . ILE A 1 127 ? -27.758 -3.469 22.923 1.00 91.19 127 ILE A N 1
ATOM 1013 C CA . ILE A 1 127 ? -28.587 -4.632 23.282 1.00 91.19 127 ILE A CA 1
ATOM 1014 C C . ILE A 1 127 ? -27.775 -5.669 24.068 1.00 91.19 127 ILE A C 1
ATOM 1016 O O . ILE A 1 127 ? -28.246 -6.189 25.081 1.00 91.19 127 ILE A O 1
ATOM 1020 N N . ASP A 1 128 ? -26.566 -5.994 23.613 1.00 85.81 128 ASP A N 1
ATOM 1021 C CA . ASP A 1 128 ? -25.722 -6.993 24.271 1.00 85.81 128 ASP A CA 1
ATOM 1022 C C . ASP A 1 128 ? -25.228 -6.497 25.641 1.00 85.81 128 ASP A C 1
ATOM 1024 O O . ASP A 1 128 ? -25.198 -7.267 26.603 1.00 85.81 128 ASP A O 1
ATOM 1028 N N . LEU A 1 129 ? -24.956 -5.195 25.776 1.00 83.81 129 LEU A N 1
ATOM 1029 C CA . LEU A 1 129 ? -24.626 -4.553 27.047 1.00 83.81 129 LEU A CA 1
ATOM 1030 C C . LEU A 1 129 ? -25.802 -4.612 28.031 1.00 83.81 129 LEU A C 1
ATOM 1032 O O . LEU A 1 129 ? -25.604 -4.960 29.194 1.00 83.81 129 LEU A O 1
ATOM 1036 N N . GLN A 1 130 ? -27.030 -4.347 27.573 1.00 87.50 130 GLN A N 1
ATOM 1037 C CA . GLN A 1 130 ? -28.235 -4.493 28.398 1.00 87.50 130 GLN A CA 1
ATOM 1038 C C . GLN A 1 130 ? -28.429 -5.942 28.871 1.00 87.50 130 GLN A C 1
ATOM 1040 O O . GLN A 1 130 ? -28.728 -6.174 30.043 1.00 87.50 130 GLN A O 1
ATOM 1045 N N . LYS A 1 131 ? -28.208 -6.934 27.998 1.00 90.00 131 LYS A N 1
ATOM 1046 C CA . LYS A 1 131 ? -28.272 -8.357 28.381 1.00 90.00 131 LYS A CA 1
ATOM 1047 C C . LYS A 1 131 ? -27.214 -8.719 29.421 1.00 90.00 131 LYS A C 1
ATOM 1049 O O . LYS A 1 131 ? -27.538 -9.392 30.397 1.00 90.00 131 LYS A O 1
ATOM 1054 N N . ALA A 1 132 ? -25.975 -8.265 29.238 1.00 81.56 132 ALA A N 1
ATOM 1055 C CA . ALA A 1 132 ? -24.898 -8.500 30.195 1.00 81.56 132 ALA A CA 1
ATOM 1056 C C . ALA A 1 132 ? -25.199 -7.846 31.553 1.00 81.56 132 ALA A C 1
ATOM 1058 O O . ALA A 1 132 ? -25.000 -8.469 32.593 1.00 81.56 132 ALA A O 1
ATOM 1059 N N . GLN A 1 133 ? -25.747 -6.626 31.561 1.00 83.12 133 GLN A N 1
ATOM 1060 C CA . GLN A 1 133 ? -26.173 -5.944 32.786 1.00 83.12 133 GLN A CA 1
ATOM 1061 C C . GLN A 1 133 ? -27.269 -6.715 33.531 1.00 83.12 133 GLN A C 1
ATOM 1063 O O . GLN A 1 133 ? -27.179 -6.861 34.749 1.00 83.12 133 GLN A O 1
ATOM 1068 N N . LEU A 1 134 ? -28.264 -7.254 32.817 1.00 88.12 134 L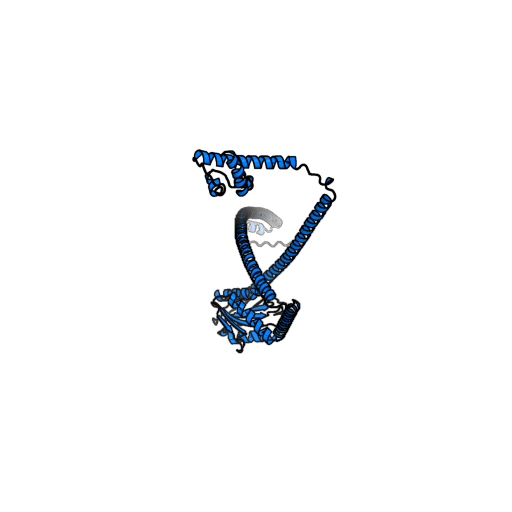EU A N 1
ATOM 1069 C CA . LEU A 1 134 ? -29.304 -8.098 33.413 1.00 88.12 134 LEU A CA 1
ATOM 1070 C C . LEU A 1 134 ? -28.718 -9.384 34.010 1.00 88.12 134 LEU A C 1
ATOM 1072 O O . LEU A 1 134 ? -29.037 -9.733 35.144 1.00 88.12 134 LEU A O 1
ATOM 1076 N N . GLN A 1 135 ? -27.805 -10.052 33.300 1.00 87.12 135 GLN A N 1
ATOM 1077 C CA . GLN A 1 135 ? -27.127 -11.248 33.813 1.00 87.12 135 GLN A CA 1
ATOM 1078 C C . GLN A 1 135 ? -26.284 -10.953 35.058 1.00 87.12 135 GLN A C 1
ATOM 1080 O O . GLN A 1 135 ? -26.312 -11.728 36.015 1.00 87.12 135 GLN A O 1
ATOM 1085 N N . ILE A 1 136 ? -25.560 -9.829 35.075 1.00 80.44 136 ILE A N 1
ATOM 1086 C CA . ILE A 1 136 ? -24.808 -9.380 36.252 1.00 80.44 136 ILE A CA 1
ATOM 1087 C C . ILE A 1 136 ? -25.768 -9.137 37.414 1.00 80.44 136 ILE A C 1
ATOM 1089 O O . ILE A 1 136 ? -25.528 -9.664 38.492 1.00 80.44 136 ILE A O 1
ATOM 1093 N N . GLN A 1 137 ? -26.877 -8.420 37.206 1.00 80.25 137 GLN A N 1
ATOM 1094 C CA . GLN A 1 137 ? -27.878 -8.193 38.253 1.00 80.25 137 GLN A CA 1
ATOM 1095 C C . GLN A 1 137 ? -28.450 -9.504 38.801 1.00 80.25 137 GLN A C 1
ATOM 1097 O O . GLN A 1 137 ? -28.561 -9.659 40.016 1.00 80.25 137 GLN A O 1
ATOM 1102 N N . GLU A 1 138 ? -28.771 -10.473 37.941 1.00 87.88 138 GLU A N 1
ATOM 1103 C CA . GLU A 1 138 ? -29.237 -11.793 38.371 1.00 87.88 138 GLU A CA 1
ATOM 1104 C C . GLU A 1 138 ? -28.187 -12.545 39.197 1.00 87.88 138 GLU A C 1
ATOM 1106 O O . GLU A 1 138 ? -28.521 -13.134 40.226 1.00 87.88 138 GLU A O 1
ATOM 1111 N N . LEU A 1 139 ? -26.921 -12.529 38.772 1.00 82.31 139 LEU A N 1
ATOM 1112 C CA . LEU A 1 139 ? -25.820 -13.163 39.500 1.00 82.31 139 LEU A CA 1
ATOM 1113 C C . LEU A 1 139 ? -25.545 -12.463 40.831 1.00 82.31 139 LEU A C 1
ATOM 1115 O O . LEU A 1 139 ? -25.385 -13.137 41.845 1.00 82.31 139 LEU A O 1
ATOM 1119 N N . THR A 1 140 ? -25.546 -11.131 40.853 1.00 79.56 140 THR A N 1
ATOM 1120 C CA . THR A 1 140 ? -25.411 -10.329 42.071 1.00 79.56 140 THR A CA 1
ATOM 1121 C C . THR A 1 140 ? -26.545 -10.638 43.042 1.00 79.56 140 THR A C 1
ATOM 1123 O O . THR A 1 140 ? -26.279 -10.925 44.205 1.00 79.56 140 THR A O 1
ATOM 1126 N N . ASN A 1 141 ? -27.793 -10.686 42.571 1.00 79.06 141 ASN A N 1
ATOM 1127 C CA . ASN A 1 141 ? -28.943 -11.051 43.398 1.00 79.06 141 ASN A CA 1
ATOM 1128 C C . ASN A 1 141 ? -28.826 -12.484 43.936 1.00 79.06 141 ASN A C 1
ATOM 1130 O O . ASN A 1 141 ? -29.068 -12.706 45.121 1.00 79.06 141 ASN A O 1
ATOM 1134 N N . LYS A 1 142 ? -28.385 -13.444 43.110 1.00 84.06 142 LYS A N 1
ATOM 1135 C CA . LYS A 1 142 ? -28.117 -14.828 43.540 1.00 84.06 142 LYS A CA 1
ATOM 1136 C C . LYS A 1 142 ? -27.023 -14.894 44.605 1.00 84.06 142 LYS A C 1
ATOM 1138 O O . LYS A 1 142 ? -27.190 -15.605 45.592 1.00 84.06 142 LYS A O 1
ATOM 1143 N N . LEU A 1 143 ? -25.933 -14.146 44.442 1.00 73.50 143 LEU A N 1
ATOM 1144 C CA . LEU A 1 143 ? -24.835 -14.087 45.410 1.00 73.50 143 LEU A CA 1
ATOM 1145 C C . LEU A 1 143 ? -25.278 -13.458 46.736 1.00 73.50 143 LEU A C 1
ATOM 1147 O O . LEU A 1 143 ? -25.041 -14.059 47.781 1.00 73.50 143 LEU A O 1
ATOM 1151 N N . ILE A 1 144 ? -25.995 -12.328 46.691 1.00 70.31 144 ILE A N 1
ATOM 1152 C CA . ILE A 1 144 ? -26.573 -11.668 47.875 1.00 70.31 144 ILE A CA 1
ATOM 1153 C C . ILE A 1 144 ? -27.548 -12.609 48.597 1.00 70.31 144 ILE A C 1
ATOM 1155 O O . ILE A 1 144 ? -27.545 -12.670 49.824 1.00 70.31 144 ILE A O 1
ATOM 1159 N N . SER A 1 145 ? -28.355 -13.374 47.852 1.00 68.62 145 SER A N 1
ATOM 1160 C CA . SER A 1 145 ? -29.322 -14.311 48.437 1.00 68.62 145 SER A CA 1
ATOM 1161 C C . SER A 1 145 ? -28.694 -15.576 49.031 1.00 68.62 145 SER A C 1
ATOM 1163 O O . SER A 1 145 ? -29.252 -16.133 49.972 1.00 68.62 145 SER A O 1
ATOM 1165 N N . ASN A 1 146 ? -27.543 -16.027 48.516 1.00 61.97 146 ASN A N 1
ATOM 1166 C CA . ASN A 1 146 ? -26.958 -17.313 48.904 1.00 61.97 146 ASN A CA 1
ATOM 1167 C C . ASN A 1 146 ? -25.812 -17.209 49.907 1.00 61.97 146 ASN A C 1
ATOM 1169 O O . ASN A 1 146 ? -25.505 -18.216 50.532 1.00 61.97 146 ASN A O 1
ATOM 1173 N N . ASN A 1 147 ? -25.164 -16.055 50.070 1.00 57.31 147 ASN A N 1
ATOM 1174 C CA . ASN A 1 147 ? -24.003 -15.939 50.945 1.00 57.31 147 ASN A CA 1
ATOM 1175 C C . ASN A 1 147 ? -23.757 -14.477 51.339 1.00 57.31 147 ASN A C 1
ATOM 1177 O O . ASN A 1 147 ? -23.376 -13.665 50.500 1.00 57.31 147 ASN A O 1
ATOM 1181 N N . GLY A 1 148 ? -23.877 -14.151 52.629 1.00 54.41 148 GLY A N 1
ATOM 1182 C CA . GLY A 1 148 ? -23.411 -12.881 53.202 1.00 54.41 148 GLY A CA 1
ATOM 1183 C C . GLY A 1 148 ? -21.879 -12.755 53.189 1.00 54.41 148 GLY A C 1
ATOM 1184 O O . GLY A 1 148 ? -21.259 -12.680 54.246 1.00 54.41 148 GLY A O 1
ATOM 1185 N N . ILE A 1 149 ? -21.254 -12.797 52.009 1.00 56.56 149 ILE A N 1
ATOM 1186 C CA . ILE A 1 149 ? -19.800 -12.758 51.811 1.00 56.56 149 ILE A CA 1
ATOM 1187 C C . ILE A 1 149 ? -19.403 -11.398 51.226 1.00 56.56 149 ILE A C 1
ATOM 1189 O O . ILE A 1 149 ? -19.972 -10.938 50.239 1.00 56.56 149 ILE A O 1
ATOM 1193 N N . SER A 1 150 ? -18.418 -10.759 51.864 1.00 57.69 150 SER A N 1
ATOM 1194 C CA . SER A 1 150 ? -17.938 -9.409 51.564 1.00 57.69 150 SER A CA 1
ATOM 1195 C C . SER A 1 150 ? -17.138 -9.305 50.255 1.00 57.69 150 SER A C 1
ATOM 1197 O O . SER A 1 150 ? -16.407 -10.220 49.868 1.00 57.69 150 SER A O 1
ATOM 1199 N N . SER A 1 151 ? -17.263 -8.137 49.614 1.00 55.72 151 SER A N 1
ATOM 1200 C CA . SER A 1 151 ? -16.638 -7.685 48.355 1.00 55.72 151 SER A CA 1
ATOM 1201 C C . SER A 1 151 ? -15.129 -7.955 48.231 1.00 55.72 151 SER A C 1
ATOM 1203 O O . SER A 1 151 ? -14.624 -8.225 47.144 1.00 55.72 151 SER A O 1
ATOM 1205 N N . ASP A 1 152 ? -14.399 -7.948 49.346 1.00 58.31 152 ASP A N 1
ATOM 1206 C CA . ASP A 1 152 ? -12.931 -7.870 49.359 1.00 58.31 152 ASP A CA 1
ATOM 1207 C C . ASP A 1 152 ? -12.221 -9.148 48.872 1.00 58.31 152 ASP A C 1
ATOM 1209 O O . ASP A 1 152 ? -11.057 -9.127 48.459 1.00 58.31 152 ASP A O 1
ATOM 1213 N N . LYS A 1 153 ? -12.908 -10.297 48.887 1.00 58.56 153 LYS A N 1
ATOM 1214 C CA . LYS A 1 153 ? -12.326 -11.572 48.428 1.00 58.56 153 LYS A CA 1
ATOM 1215 C C . LYS A 1 153 ? -12.303 -11.718 46.906 1.00 58.56 153 LYS A C 1
ATOM 1217 O O . LYS A 1 153 ? -11.507 -12.500 46.396 1.00 58.56 153 LYS A O 1
ATOM 1222 N N . ILE A 1 154 ? -13.137 -10.975 46.181 1.00 60.25 154 ILE A N 1
ATOM 1223 C CA . ILE A 1 154 ? -13.235 -11.077 44.719 1.00 60.25 154 ILE A CA 1
ATOM 1224 C C . ILE A 1 154 ? -12.126 -10.249 44.050 1.00 60.25 154 ILE A C 1
ATOM 1226 O O . ILE A 1 154 ? -11.444 -10.747 43.152 1.00 60.25 154 ILE A O 1
ATOM 1230 N N . ASP A 1 155 ? -11.855 -9.047 44.561 1.00 60.72 155 ASP A N 1
ATOM 1231 C CA . ASP A 1 155 ? -10.828 -8.149 44.009 1.00 60.72 155 ASP A CA 1
ATOM 1232 C C . ASP A 1 155 ? -9.403 -8.705 44.161 1.00 60.72 155 ASP A C 1
ATOM 1234 O O . ASP A 1 155 ? -8.545 -8.526 43.291 1.00 60.72 155 ASP A O 1
ATOM 1238 N N . SER A 1 156 ? -9.142 -9.454 45.235 1.00 67.88 156 SER A N 1
ATOM 1239 C CA . SER A 1 156 ? -7.847 -10.119 45.431 1.00 67.88 156 SER A CA 1
ATOM 1240 C C . SER A 1 156 ? -7.601 -11.267 44.439 1.00 67.88 156 SER A C 1
ATOM 1242 O O . SER A 1 156 ? -6.462 -11.472 44.014 1.00 67.88 156 SER A O 1
ATOM 1244 N N . GLY A 1 157 ? -8.653 -11.969 44.002 1.00 67.06 157 GLY A N 1
ATOM 1245 C CA . GLY A 1 157 ? -8.555 -13.044 43.009 1.00 67.06 157 GLY A CA 1
ATOM 1246 C C . GLY A 1 157 ? -8.246 -12.538 41.597 1.00 67.06 157 GLY A C 1
ATOM 1247 O O . GLY A 1 157 ? -7.412 -13.121 40.901 1.00 67.06 157 GLY A O 1
ATOM 1248 N N . ILE A 1 158 ? -8.855 -11.419 41.191 1.00 68.19 158 ILE A N 1
ATOM 1249 C CA . ILE A 1 158 ? -8.632 -10.806 39.869 1.00 68.19 158 ILE A CA 1
ATOM 1250 C C . ILE A 1 158 ? -7.185 -10.306 39.730 1.00 68.19 158 ILE A C 1
ATOM 1252 O O . ILE A 1 158 ? -6.532 -10.553 38.714 1.00 68.19 158 ILE A O 1
ATOM 1256 N N . ASN A 1 159 ? -6.638 -9.681 40.775 1.00 67.88 159 ASN A N 1
ATOM 1257 C CA . ASN A 1 159 ? -5.265 -9.170 40.757 1.00 67.88 159 ASN A CA 1
ATOM 1258 C C . ASN A 1 159 ? -4.205 -10.284 40.665 1.00 67.88 159 ASN A C 1
ATOM 1260 O O . ASN A 1 159 ? -3.206 -10.129 39.960 1.00 67.88 159 ASN A O 1
ATOM 1264 N N . GLN A 1 160 ? -4.435 -11.435 41.306 1.00 70.00 160 GLN A N 1
ATOM 1265 C CA . GLN A 1 160 ? -3.536 -12.592 41.202 1.00 70.00 160 GLN A CA 1
ATOM 1266 C C . GLN A 1 160 ? -3.545 -13.237 39.808 1.00 70.00 160 GLN A C 1
ATOM 1268 O O . GLN A 1 160 ? -2.518 -13.745 39.354 1.00 70.00 160 GLN A O 1
ATOM 1273 N N . LEU A 1 161 ? -4.688 -13.222 39.121 1.00 69.00 161 LEU A N 1
ATOM 1274 C CA . LEU A 1 161 ? -4.829 -13.760 37.767 1.00 69.00 161 LEU A CA 1
ATOM 1275 C C . LEU A 1 161 ? -4.085 -12.899 36.741 1.00 69.00 161 LEU A C 1
ATOM 1277 O O . LEU A 1 161 ? -3.324 -13.433 35.934 1.00 69.00 161 LEU A O 1
ATOM 1281 N N . ASN A 1 162 ? -4.218 -11.574 36.846 1.00 64.38 162 ASN A N 1
ATOM 1282 C CA . ASN A 1 162 ? -3.509 -10.632 35.982 1.00 64.38 162 ASN A CA 1
ATOM 1283 C C . ASN A 1 162 ? -1.985 -10.742 36.139 1.00 64.38 162 ASN A C 1
ATOM 1285 O O . ASN A 1 162 ? -1.279 -10.829 35.139 1.00 64.38 162 ASN A O 1
ATOM 1289 N N . GLN A 1 163 ? -1.469 -10.843 37.371 1.00 67.81 163 GLN A N 1
ATOM 1290 C CA . GLN A 1 163 ? -0.029 -11.031 37.603 1.00 67.81 163 GLN A CA 1
ATOM 1291 C C . GLN A 1 163 ? 0.513 -12.332 36.997 1.00 67.81 163 GLN A C 1
ATOM 1293 O O . GLN A 1 163 ? 1.605 -12.347 36.423 1.00 67.81 163 GLN A O 1
ATOM 1298 N N . LYS A 1 164 ? -0.248 -13.431 37.087 1.00 68.25 164 LYS A N 1
ATOM 1299 C CA . LYS A 1 164 ? 0.136 -14.700 36.456 1.00 68.25 164 LYS A CA 1
ATOM 1300 C C . LYS A 1 164 ? 0.178 -14.575 34.934 1.00 68.25 164 LYS A C 1
ATOM 1302 O O . LYS A 1 164 ? 1.138 -15.054 34.335 1.00 68.25 164 LYS A O 1
ATOM 1307 N N . PHE A 1 165 ? -0.799 -13.895 34.334 1.00 68.38 165 PHE A N 1
ATOM 1308 C CA . PHE A 1 165 ? -0.874 -13.686 32.887 1.00 68.38 165 PHE A CA 1
ATOM 1309 C C . PHE A 1 165 ? 0.335 -12.904 32.349 1.00 68.38 165 PHE A C 1
ATOM 1311 O O . PHE A 1 165 ? 0.979 -13.354 31.401 1.00 68.38 165 PHE A O 1
ATOM 1318 N N . THR A 1 166 ? 0.716 -11.803 33.008 1.00 62.50 166 THR A N 1
ATOM 1319 C CA . THR A 1 166 ? 1.888 -10.995 32.625 1.00 62.50 166 THR A CA 1
ATOM 1320 C C . THR A 1 166 ? 3.184 -11.803 32.715 1.00 62.50 166 THR A C 1
ATOM 1322 O O . THR A 1 166 ? 3.958 -11.844 31.765 1.00 62.50 166 THR A O 1
ATOM 1325 N N . SER A 1 167 ? 3.376 -12.552 33.807 1.00 61.72 167 SER A N 1
ATOM 1326 C CA . SER A 1 167 ? 4.576 -13.385 33.982 1.00 61.72 167 SER A CA 1
ATOM 1327 C C . SER A 1 167 ? 4.696 -14.533 32.967 1.00 61.72 167 SER A C 1
ATOM 1329 O O . SER A 1 167 ? 5.798 -15.017 32.705 1.00 61.72 167 SER A O 1
ATOM 1331 N N . TYR A 1 168 ? 3.571 -14.988 32.406 1.00 61.38 168 TYR A N 1
ATOM 1332 C CA . TYR A 1 168 ? 3.545 -16.010 31.360 1.00 61.38 168 TYR A CA 1
ATOM 1333 C C . TYR A 1 168 ? 3.946 -15.417 30.006 1.00 61.38 168 TYR A C 1
ATOM 1335 O O . TYR A 1 168 ? 4.749 -16.012 29.290 1.00 61.38 168 TYR A O 1
ATOM 1343 N N . PHE A 1 169 ? 3.459 -14.211 29.703 1.00 64.31 169 PHE A N 1
ATOM 1344 C CA . PHE A 1 169 ? 3.872 -13.439 28.533 1.00 64.31 169 PHE A CA 1
ATOM 1345 C C . PHE A 1 169 ? 5.386 -13.181 28.551 1.00 64.31 169 PHE A C 1
ATOM 1347 O O . PHE A 1 169 ? 6.082 -13.571 27.616 1.00 64.31 169 PHE A O 1
ATOM 1354 N N . ASP A 1 170 ? 5.937 -12.662 29.647 1.00 63.88 170 ASP A N 1
ATOM 1355 C CA . ASP A 1 170 ? 7.373 -12.350 29.742 1.00 63.88 170 ASP A CA 1
ATOM 1356 C C . ASP A 1 170 ? 8.280 -13.584 29.546 1.00 63.88 170 ASP A C 1
ATOM 1358 O O . ASP A 1 170 ? 9.384 -13.496 28.997 1.00 63.88 170 ASP A O 1
ATOM 1362 N N . LYS A 1 171 ? 7.806 -14.770 29.948 1.00 57.81 171 LYS A N 1
ATOM 1363 C CA . LYS A 1 171 ? 8.519 -16.042 29.745 1.00 57.81 171 LYS A CA 1
ATOM 1364 C C . LYS A 1 171 ? 8.449 -16.551 28.307 1.00 57.81 171 LYS A C 1
ATOM 1366 O O . LYS A 1 171 ? 9.421 -17.126 27.826 1.00 57.81 171 LYS A O 1
ATOM 1371 N N . ILE A 1 172 ? 7.338 -16.328 27.608 1.00 54.78 172 ILE A N 1
ATOM 1372 C CA . ILE A 1 172 ? 7.196 -16.702 26.194 1.00 54.78 172 ILE A CA 1
ATOM 1373 C C . ILE A 1 172 ? 8.081 -15.796 25.327 1.00 54.78 172 ILE A C 1
ATOM 1375 O O . ILE A 1 172 ? 8.806 -16.280 24.462 1.00 54.78 172 ILE A O 1
ATOM 1379 N N . PHE A 1 173 ? 8.122 -14.496 25.627 1.00 57.38 173 PHE A N 1
ATOM 1380 C CA . PHE A 1 173 ? 8.912 -13.517 24.874 1.00 57.38 173 PHE A CA 1
ATOM 1381 C C . PHE A 1 173 ? 10.405 -13.460 25.244 1.00 57.38 173 PHE A C 1
ATOM 1383 O O . PHE A 1 173 ? 11.132 -12.645 24.678 1.00 57.38 173 PHE A O 1
ATOM 1390 N N . SER A 1 174 ? 10.912 -14.303 26.151 1.00 62.16 174 SER A N 1
ATOM 1391 C CA . SER A 1 174 ? 12.353 -14.378 26.469 1.00 62.16 174 SER A CA 1
ATOM 1392 C C . SER A 1 174 ? 13.086 -15.554 25.813 1.00 62.16 174 SER A C 1
ATOM 1394 O O . SER A 1 174 ? 14.307 -15.488 25.673 1.00 62.16 174 SER A O 1
ATOM 1396 N N . ASN A 1 175 ? 12.382 -16.583 25.330 1.00 74.19 175 ASN A N 1
ATOM 1397 C CA . ASN A 1 175 ? 13.007 -17.712 24.634 1.00 74.19 175 ASN A CA 1
ATOM 1398 C C . ASN A 1 175 ? 13.204 -17.424 23.136 1.00 74.19 175 ASN A C 1
ATOM 1400 O O . ASN A 1 175 ? 12.243 -17.184 22.411 1.00 74.19 175 ASN A O 1
ATOM 1404 N N . ASN A 1 176 ? 14.449 -17.503 22.652 1.00 77.25 176 ASN A N 1
ATOM 1405 C CA . ASN A 1 176 ? 14.781 -17.265 21.237 1.00 77.25 176 ASN A CA 1
ATOM 1406 C C . ASN A 1 176 ? 14.069 -18.233 20.280 1.00 77.25 176 ASN A C 1
ATOM 1408 O O . ASN A 1 176 ? 13.675 -17.813 19.201 1.00 77.25 176 ASN A O 1
ATOM 1412 N N . THR A 1 177 ? 13.869 -19.491 20.684 1.00 80.62 177 THR A N 1
ATOM 1413 C CA . THR A 1 177 ? 13.106 -20.475 19.900 1.00 80.62 177 THR A CA 1
ATOM 1414 C C . THR A 1 177 ? 11.655 -20.036 19.738 1.00 80.62 177 THR A C 1
ATOM 1416 O O . THR A 1 177 ? 11.201 -19.879 18.618 1.00 80.62 177 THR A O 1
ATOM 1419 N N . ALA A 1 178 ? 10.980 -19.672 20.834 1.00 81.44 178 ALA A N 1
ATOM 1420 C CA . ALA A 1 178 ? 9.598 -19.191 20.784 1.00 81.44 178 ALA A CA 1
ATOM 1421 C C . ALA A 1 178 ? 9.444 -17.902 19.953 1.00 81.44 178 ALA A C 1
ATOM 1423 O O . ALA A 1 178 ? 8.415 -17.695 19.318 1.00 81.44 178 ALA A O 1
ATOM 1424 N N . LYS A 1 179 ? 10.466 -17.032 19.931 1.00 82.38 179 LYS A N 1
ATOM 1425 C CA . LYS A 1 179 ? 10.499 -15.864 19.033 1.00 82.38 179 LYS A CA 1
ATOM 1426 C C . LYS A 1 179 ? 10.641 -16.251 17.563 1.00 82.38 179 LYS A C 1
ATOM 1428 O O . LYS A 1 179 ? 10.070 -15.557 16.723 1.00 82.38 179 LYS A O 1
ATOM 1433 N N . GLY A 1 180 ? 11.442 -17.275 17.269 1.00 86.88 180 GLY A N 1
ATOM 1434 C CA . GLY A 1 180 ? 11.584 -17.848 15.931 1.00 86.88 180 GLY A CA 1
ATOM 1435 C C . GLY A 1 180 ? 10.248 -18.395 15.449 1.00 86.88 180 GLY A C 1
ATOM 1436 O O . GLY A 1 180 ? 9.699 -17.849 14.497 1.00 86.88 180 GLY A O 1
ATOM 1437 N N . ASP A 1 181 ? 9.675 -19.326 16.214 1.00 88.88 181 ASP A N 1
ATOM 1438 C CA . ASP A 1 181 ? 8.393 -19.978 15.924 1.00 88.88 181 ASP A CA 1
ATOM 1439 C C . ASP A 1 181 ? 7.271 -18.945 15.713 1.00 88.88 181 ASP A C 1
ATOM 1441 O O . ASP A 1 181 ? 6.573 -18.962 14.705 1.00 88.88 181 ASP A O 1
ATOM 1445 N N . TYR A 1 182 ? 7.151 -17.955 16.609 1.00 90.62 182 TYR A N 1
ATOM 1446 C CA . TYR A 1 182 ? 6.174 -16.869 16.462 1.00 90.62 182 TYR A CA 1
ATOM 1447 C C . TYR A 1 182 ? 6.376 -16.059 15.175 1.00 90.62 182 TYR A C 1
ATOM 1449 O O . TYR A 1 182 ? 5.423 -15.579 14.561 1.00 90.62 182 TYR A O 1
ATOM 1457 N N . GLY A 1 183 ? 7.634 -15.848 14.795 1.00 93.19 183 GLY A N 1
ATOM 1458 C CA . GLY A 1 183 ? 7.979 -15.122 13.588 1.00 93.19 183 GLY A CA 1
ATOM 1459 C C . GLY A 1 183 ? 7.594 -15.873 12.317 1.00 93.19 183 GLY A C 1
ATOM 1460 O O . GLY A 1 183 ? 7.071 -15.264 11.383 1.00 93.19 183 GLY A O 1
ATOM 1461 N N . GLU A 1 184 ? 7.821 -17.182 12.307 1.00 94.81 184 GLU A N 1
ATOM 1462 C CA . GLU A 1 184 ? 7.419 -18.086 11.230 1.00 94.81 184 GLU A CA 1
ATOM 1463 C C . GLU A 1 184 ? 5.892 -18.160 11.122 1.00 94.81 184 GLU A C 1
ATOM 1465 O O . GLU A 1 184 ? 5.344 -17.889 10.050 1.00 94.81 184 GLU A O 1
ATOM 1470 N N . ASP A 1 185 ? 5.199 -18.363 12.248 1.00 95.31 185 ASP A N 1
ATOM 1471 C CA . ASP A 1 185 ? 3.735 -18.357 12.337 1.00 95.31 185 ASP A CA 1
ATOM 1472 C C . ASP A 1 185 ? 3.136 -17.046 11.812 1.00 95.31 185 ASP A C 1
ATOM 1474 O O . ASP A 1 185 ? 2.127 -17.045 11.102 1.00 95.31 185 ASP A O 1
ATOM 1478 N N . PHE A 1 186 ? 3.738 -15.903 12.153 1.00 96.69 186 PHE A N 1
ATOM 1479 C CA . PHE A 1 186 ? 3.289 -14.595 11.679 1.00 96.69 186 PHE A CA 1
ATOM 1480 C C . PHE A 1 186 ? 3.320 -14.509 10.148 1.00 96.69 186 PHE A C 1
ATOM 1482 O O . PHE A 1 186 ? 2.320 -14.125 9.535 1.00 96.69 186 PHE A O 1
ATOM 1489 N N . VAL A 1 187 ? 4.444 -14.881 9.527 1.00 97.56 187 VAL A N 1
ATOM 1490 C CA . VAL A 1 187 ? 4.590 -14.836 8.066 1.00 97.56 187 VAL A CA 1
ATOM 1491 C C . VAL A 1 187 ? 3.676 -15.860 7.407 1.00 97.56 187 VAL A C 1
ATOM 1493 O O . VAL A 1 187 ? 2.988 -15.519 6.449 1.00 97.56 187 VAL A O 1
ATOM 1496 N N . GLN A 1 188 ? 3.606 -17.085 7.926 1.00 97.50 188 GLN A N 1
ATOM 1497 C CA . GLN A 1 188 ? 2.750 -18.131 7.378 1.00 97.50 188 GLN A CA 1
ATOM 1498 C C . GLN A 1 188 ? 1.276 -17.715 7.387 1.00 97.50 188 GLN A C 1
ATOM 1500 O O . GLN A 1 188 ? 0.613 -17.781 6.352 1.00 97.50 188 GLN A O 1
ATOM 1505 N N . ASN A 1 189 ? 0.768 -17.222 8.519 1.00 96.56 189 ASN A N 1
ATOM 1506 C CA . ASN A 1 189 ? -0.609 -16.736 8.615 1.00 96.56 189 ASN A CA 1
ATOM 1507 C C . ASN A 1 189 ? -0.863 -15.556 7.670 1.00 96.56 189 ASN A C 1
ATOM 1509 O O . ASN A 1 189 ? -1.915 -15.491 7.035 1.00 96.56 189 ASN A O 1
ATOM 1513 N N . TYR A 1 190 ? 0.109 -14.649 7.532 1.00 97.56 190 TYR A N 1
ATOM 1514 C CA . TYR A 1 190 ? 0.016 -13.539 6.588 1.00 97.56 190 TYR A CA 1
ATOM 1515 C C . TYR A 1 190 ? -0.067 -14.024 5.131 1.00 97.56 190 TYR A C 1
ATOM 1517 O O . TYR A 1 190 ? -0.900 -13.540 4.364 1.00 97.56 190 TYR A O 1
ATOM 1525 N N . LEU A 1 191 ? 0.750 -15.007 4.743 1.00 97.94 191 LEU A N 1
ATOM 1526 C CA . LEU A 1 191 ? 0.724 -15.593 3.401 1.00 97.94 191 LEU A CA 1
ATOM 1527 C C . LEU A 1 191 ? -0.612 -16.295 3.112 1.00 97.94 191 LEU A C 1
ATOM 1529 O O . LEU A 1 191 ? -1.177 -16.088 2.038 1.00 97.94 191 LEU A O 1
ATOM 1533 N N . ILE A 1 192 ? -1.148 -17.053 4.077 1.00 96.38 192 ILE A N 1
ATOM 1534 C CA . ILE A 1 192 ? -2.459 -17.719 3.964 1.00 96.38 192 ILE A CA 1
ATOM 1535 C C . ILE A 1 192 ? -3.580 -16.691 3.762 1.00 96.38 192 ILE A C 1
ATOM 1537 O O . ILE A 1 192 ? -4.432 -16.874 2.892 1.00 96.38 192 ILE A O 1
ATOM 1541 N N . ASP A 1 193 ? -3.571 -15.604 4.540 1.00 96.69 193 ASP A N 1
ATOM 1542 C CA . ASP A 1 193 ? -4.573 -14.535 4.454 1.00 96.69 193 ASP A CA 1
ATOM 1543 C C . ASP A 1 193 ? -4.524 -13.804 3.102 1.00 96.69 193 ASP A C 1
ATOM 1545 O O . ASP A 1 193 ? -5.562 -13.536 2.495 1.00 96.69 193 ASP A O 1
ATOM 1549 N N . LYS A 1 194 ? -3.322 -13.486 2.600 1.00 97.38 194 LYS A N 1
ATOM 1550 C CA . LYS A 1 194 ? -3.159 -12.651 1.395 1.00 97.38 194 LYS A CA 1
ATOM 1551 C C . LYS A 1 194 ? -3.176 -13.411 0.074 1.00 97.38 194 LYS A C 1
ATOM 1553 O O . LYS A 1 194 ? -3.540 -12.813 -0.940 1.00 97.38 194 LYS A O 1
ATOM 1558 N N . PHE A 1 195 ? -2.794 -14.684 0.060 1.00 97.25 195 PHE A N 1
ATOM 1559 C CA . PHE A 1 195 ? -2.617 -15.464 -1.166 1.00 97.25 195 PHE A CA 1
ATOM 1560 C C . PHE A 1 195 ? -3.479 -16.723 -1.137 1.00 97.25 195 PHE A C 1
ATOM 1562 O O . PHE A 1 195 ? -2.996 -17.845 -0.968 1.00 97.25 195 PHE A O 1
ATOM 1569 N N . SER A 1 196 ? -4.787 -16.533 -1.322 1.00 94.31 196 SER A N 1
ATOM 1570 C CA . SER A 1 196 ? -5.744 -17.638 -1.390 1.00 94.31 196 SER A CA 1
ATOM 1571 C C . SER A 1 196 ? -5.381 -18.612 -2.517 1.00 94.31 196 SER A C 1
ATOM 1573 O O . SER A 1 196 ? -5.202 -18.205 -3.663 1.00 94.31 196 SER A O 1
ATOM 1575 N N . GLY A 1 197 ? -5.293 -19.904 -2.195 1.00 92.75 197 GLY A N 1
ATOM 1576 C CA . GLY A 1 197 ? -4.894 -20.948 -3.147 1.00 92.75 197 GLY A CA 1
ATOM 1577 C C . GLY A 1 197 ? -3.383 -21.161 -3.270 1.00 92.75 197 GLY A C 1
ATOM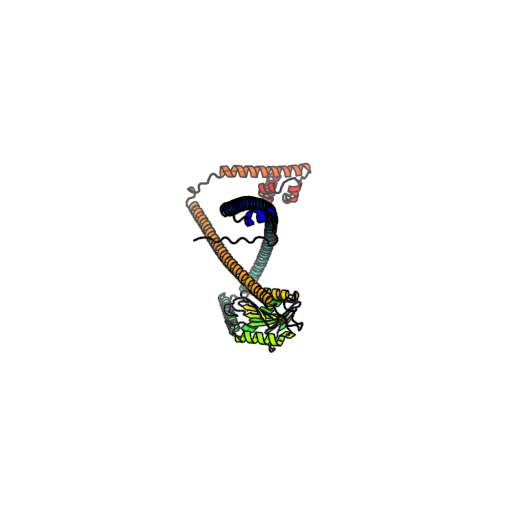 1578 O O . GLY A 1 197 ? -2.964 -21.959 -4.104 1.00 92.75 197 GLY A O 1
ATOM 1579 N N . SER A 1 198 ? -2.573 -20.482 -2.453 1.00 97.38 198 SER A N 1
ATOM 1580 C CA . SER A 1 198 ? -1.163 -20.837 -2.289 1.00 97.38 198 SER A CA 1
ATOM 1581 C C . SER A 1 198 ? -0.992 -22.178 -1.569 1.00 97.38 198 SER A C 1
ATOM 1583 O O . SER A 1 198 ? -1.832 -22.591 -0.765 1.00 97.38 198 SER A O 1
ATOM 1585 N N . LEU A 1 199 ? 0.115 -22.856 -1.863 1.00 97.81 199 LEU A N 1
ATOM 1586 C CA . LEU A 1 199 ? 0.602 -24.011 -1.124 1.00 97.81 199 LEU A CA 1
ATOM 1587 C C . LEU A 1 199 ? 1.797 -23.560 -0.283 1.00 97.81 199 LEU A C 1
ATOM 1589 O O . LEU A 1 199 ? 2.782 -23.056 -0.816 1.00 97.81 199 LEU A O 1
ATOM 1593 N N . ILE A 1 200 ? 1.698 -23.743 1.031 1.00 97.25 200 ILE A N 1
ATOM 1594 C CA . ILE A 1 200 ? 2.758 -23.406 1.979 1.00 97.25 200 ILE A CA 1
ATOM 1595 C C . ILE A 1 200 ? 3.264 -24.703 2.594 1.00 97.25 200 ILE A C 1
ATOM 1597 O O . ILE A 1 200 ? 2.496 -25.422 3.235 1.00 97.25 200 ILE A O 1
ATOM 1601 N N . ILE A 1 201 ? 4.539 -25.006 2.376 1.00 97.06 201 ILE A N 1
ATOM 1602 C CA . ILE A 1 201 ? 5.204 -26.190 2.914 1.00 97.06 201 ILE A CA 1
ATOM 1603 C C . ILE A 1 201 ? 6.248 -25.704 3.913 1.00 97.06 201 ILE A C 1
ATOM 1605 O O . ILE A 1 201 ? 7.178 -24.990 3.546 1.00 97.06 201 ILE A O 1
ATOM 1609 N N . ASP A 1 202 ? 6.076 -26.090 5.170 1.00 94.94 202 ASP A N 1
ATOM 1610 C CA . ASP A 1 202 ? 7.055 -25.837 6.221 1.00 94.94 202 ASP A CA 1
ATOM 1611 C C . ASP A 1 202 ? 8.292 -26.729 6.012 1.00 94.94 202 ASP A C 1
ATOM 1613 O O . ASP A 1 202 ? 8.185 -27.959 5.989 1.00 94.94 202 ASP A O 1
ATOM 1617 N N . THR A 1 203 ? 9.458 -26.104 5.837 1.00 93.69 203 THR A N 1
ATOM 1618 C CA . THR A 1 203 ? 10.734 -26.776 5.566 1.00 93.69 203 THR A CA 1
ATOM 1619 C C . THR A 1 203 ? 11.832 -26.425 6.569 1.00 93.69 203 THR A C 1
ATOM 1621 O O . THR A 1 203 ? 12.977 -26.804 6.337 1.00 93.69 203 THR A O 1
ATOM 1624 N N . HIS A 1 204 ? 11.524 -25.794 7.712 1.00 89.62 204 HIS A N 1
ATOM 1625 C CA . HIS A 1 204 ? 12.533 -25.307 8.676 1.00 89.62 204 HIS A CA 1
ATOM 1626 C C . HIS A 1 204 ? 13.511 -26.382 9.198 1.00 89.62 204 HIS A C 1
ATOM 1628 O O . HIS A 1 204 ? 14.621 -26.080 9.644 1.00 89.62 204 HIS A O 1
ATOM 1634 N N . LYS A 1 205 ? 13.124 -27.666 9.156 1.00 89.25 205 LYS A N 1
ATOM 1635 C CA . LYS A 1 205 ? 13.980 -28.804 9.561 1.00 89.25 205 LYS A CA 1
ATOM 1636 C C . LYS A 1 205 ? 14.826 -29.373 8.425 1.00 89.25 205 LYS A C 1
ATOM 1638 O O . LYS A 1 205 ? 15.693 -30.213 8.673 1.00 89.25 205 LYS A O 1
ATOM 1643 N N . GLU A 1 206 ? 14.563 -28.971 7.190 1.00 90.62 206 GLU A N 1
ATOM 1644 C CA . GLU A 1 206 ? 15.236 -29.483 6.007 1.00 90.62 206 GLU A CA 1
ATOM 1645 C C . GLU A 1 206 ? 16.440 -28.608 5.652 1.00 90.62 206 GLU A C 1
ATOM 1647 O O . GLU A 1 206 ? 16.393 -27.380 5.647 1.00 90.62 206 GLU A O 1
ATOM 1652 N N . THR A 1 207 ? 17.572 -29.247 5.359 1.00 88.00 207 THR A N 1
ATOM 1653 C CA . THR A 1 207 ? 18.791 -28.510 5.008 1.00 88.00 207 THR A CA 1
ATOM 1654 C C . THR A 1 207 ? 18.644 -27.880 3.624 1.00 88.00 207 THR A C 1
ATOM 1656 O O . THR A 1 207 ? 18.244 -28.559 2.679 1.00 88.00 207 THR A O 1
ATOM 1659 N N . ALA A 1 208 ? 19.021 -26.604 3.508 1.00 87.06 208 ALA A N 1
ATOM 1660 C CA . ALA A 1 208 ? 19.047 -25.845 2.258 1.00 87.06 208 ALA A CA 1
ATOM 1661 C C . ALA A 1 208 ? 17.689 -25.715 1.544 1.00 87.06 208 ALA A C 1
ATOM 1663 O O . ALA A 1 208 ? 17.635 -25.736 0.316 1.00 87.06 208 ALA A O 1
ATOM 1664 N N . LYS A 1 209 ? 16.588 -25.602 2.299 1.00 90.25 209 LYS A N 1
ATOM 1665 C CA . LYS A 1 209 ? 15.239 -25.366 1.748 1.00 90.25 209 LYS A CA 1
ATOM 1666 C C . LYS A 1 209 ? 14.551 -24.099 2.258 1.00 90.25 209 LYS A C 1
ATOM 1668 O O . LYS A 1 209 ? 13.416 -23.841 1.877 1.00 90.25 209 LYS A O 1
ATOM 1673 N N . GLY A 1 210 ? 15.251 -23.295 3.056 1.00 91.69 210 GLY A N 1
ATOM 1674 C CA . GLY A 1 210 ? 14.648 -22.177 3.772 1.00 91.69 210 GLY A CA 1
ATOM 1675 C C . GLY A 1 210 ? 13.678 -22.638 4.860 1.00 91.69 210 GLY A C 1
ATOM 1676 O O . GLY A 1 210 ? 13.505 -23.837 5.100 1.00 91.69 210 GLY A O 1
ATOM 1677 N N . ASP A 1 211 ? 13.028 -21.674 5.499 1.00 95.62 211 ASP A N 1
ATOM 1678 C CA . ASP A 1 211 ? 12.033 -21.939 6.538 1.00 95.62 211 ASP A CA 1
ATOM 1679 C C . ASP A 1 211 ? 10.688 -22.348 5.909 1.00 95.62 211 ASP A C 1
ATOM 1681 O O . ASP A 1 211 ? 10.016 -23.255 6.395 1.00 95.62 211 ASP A O 1
ATOM 1685 N N . ILE A 1 212 ? 10.328 -21.743 4.769 1.00 97.56 212 ILE A N 1
ATOM 1686 C CA . ILE A 1 212 ? 9.082 -22.024 4.046 1.00 97.56 212 ILE A CA 1
ATOM 1687 C C . ILE A 1 212 ? 9.351 -22.178 2.544 1.00 97.56 212 ILE A C 1
ATOM 1689 O O . ILE A 1 212 ? 9.958 -21.309 1.916 1.00 97.56 212 ILE A O 1
ATOM 1693 N N . LEU A 1 213 ? 8.785 -23.223 1.937 1.00 98.06 213 LEU A N 1
ATOM 1694 C CA . LEU A 1 213 ? 8.607 -23.318 0.490 1.00 98.06 213 LEU A CA 1
ATOM 1695 C C . LEU A 1 213 ? 7.178 -22.893 0.126 1.00 98.06 213 LEU A C 1
ATOM 1697 O O . LEU A 1 213 ? 6.196 -23.522 0.525 1.00 98.06 213 LEU A O 1
ATOM 1701 N N . PHE A 1 214 ? 7.068 -21.805 -0.630 1.00 98.38 214 PHE A N 1
ATOM 1702 C CA . PHE A 1 214 ? 5.807 -21.171 -0.998 1.00 98.38 214 PHE A CA 1
ATOM 1703 C C . PHE A 1 214 ? 5.540 -21.324 -2.496 1.00 98.38 214 PHE A C 1
ATOM 1705 O O . PHE A 1 214 ? 6.324 -20.858 -3.324 1.00 98.38 214 PHE A O 1
ATOM 1712 N N . GLU A 1 215 ? 4.416 -21.940 -2.858 1.00 98.25 215 GLU A N 1
ATOM 1713 C CA . GLU A 1 215 ? 3.961 -22.026 -4.245 1.00 98.25 215 GLU A CA 1
ATOM 1714 C C . GLU A 1 215 ? 2.667 -21.233 -4.454 1.00 98.25 215 GLU A C 1
ATOM 1716 O O . GLU A 1 215 ? 1.689 -21.388 -3.723 1.00 98.25 215 GLU A O 1
ATOM 1721 N N . PHE A 1 216 ? 2.642 -20.388 -5.484 1.00 97.44 216 PHE A N 1
ATOM 1722 C CA . PHE A 1 216 ? 1.465 -19.599 -5.849 1.00 97.44 216 PHE A CA 1
ATOM 1723 C C . PHE A 1 216 ? 1.447 -19.334 -7.357 1.00 97.44 216 PHE A C 1
ATOM 1725 O O . PHE A 1 216 ? 2.344 -18.695 -7.902 1.00 97.44 216 PHE A O 1
ATOM 1732 N N . ASN A 1 217 ? 0.428 -19.814 -8.068 1.00 95.25 217 ASN A N 1
ATOM 1733 C CA . ASN A 1 217 ? 0.375 -19.768 -9.535 1.00 95.25 217 ASN A CA 1
ATOM 1734 C C . ASN A 1 217 ? 1.611 -20.423 -10.190 1.00 95.25 217 ASN A C 1
ATOM 1736 O O . ASN A 1 217 ? 1.770 -21.638 -10.140 1.00 95.25 217 ASN A O 1
ATOM 1740 N N . LYS A 1 218 ? 2.474 -19.629 -10.841 1.00 93.94 218 LYS A N 1
ATOM 1741 C CA . LYS A 1 218 ? 3.744 -20.087 -11.437 1.00 93.94 218 LYS A CA 1
ATOM 1742 C C . LYS A 1 218 ? 4.945 -19.859 -10.518 1.00 93.94 218 LYS A C 1
ATOM 1744 O O . LYS A 1 218 ? 6.064 -20.193 -10.895 1.00 93.94 218 LYS A O 1
ATOM 1749 N N . LEU A 1 219 ? 4.730 -19.252 -9.358 1.00 96.31 219 LEU A N 1
ATOM 1750 C CA . LEU A 1 219 ? 5.758 -18.933 -8.385 1.00 96.31 219 LEU A CA 1
ATOM 1751 C C . LEU A 1 219 ? 6.103 -20.177 -7.565 1.00 96.31 219 LEU A C 1
ATOM 1753 O O . LEU A 1 219 ? 5.204 -20.824 -7.032 1.00 96.31 219 LEU A O 1
ATOM 1757 N N . LYS A 1 220 ? 7.396 -20.467 -7.447 1.00 97.56 220 LYS A N 1
ATOM 1758 C CA . LYS A 1 220 ? 7.982 -21.421 -6.504 1.00 97.56 220 LYS A CA 1
ATOM 1759 C C . LYS A 1 220 ? 9.087 -20.697 -5.756 1.00 97.56 220 LYS A C 1
ATOM 1761 O O . LYS A 1 220 ? 10.143 -20.415 -6.327 1.00 97.56 220 LYS A O 1
ATOM 1766 N N . MET A 1 221 ? 8.798 -20.328 -4.519 1.00 98.31 221 MET A N 1
ATOM 1767 C CA . MET A 1 221 ? 9.580 -19.379 -3.746 1.00 98.31 221 MET A CA 1
ATOM 1768 C C . MET A 1 221 ? 10.159 -20.031 -2.502 1.00 98.31 221 MET A C 1
ATOM 1770 O O . MET A 1 221 ? 9.421 -20.581 -1.689 1.00 98.31 221 MET A O 1
ATOM 1774 N N . LEU A 1 222 ? 11.472 -19.907 -2.333 1.00 98.38 222 LEU A N 1
ATOM 1775 C CA . LEU A 1 222 ? 12.136 -20.195 -1.064 1.00 98.38 222 LEU A CA 1
ATOM 1776 C C . LEU A 1 222 ? 12.040 -18.965 -0.161 1.00 98.38 222 LEU A C 1
ATOM 1778 O O . LEU A 1 222 ? 12.459 -17.879 -0.564 1.00 98.38 222 LEU A O 1
ATOM 1782 N N . ILE A 1 223 ? 11.505 -19.126 1.046 1.00 98.44 223 ILE A N 1
ATOM 1783 C CA . ILE A 1 223 ? 11.368 -18.051 2.028 1.00 98.44 223 ILE A CA 1
ATOM 1784 C C . ILE A 1 223 ? 12.215 -18.369 3.264 1.00 98.44 223 ILE A C 1
ATOM 1786 O O . ILE A 1 223 ? 12.059 -19.420 3.879 1.00 98.44 223 ILE A O 1
ATOM 1790 N N . GLU A 1 224 ? 13.090 -17.440 3.643 1.00 98.06 224 GLU A N 1
ATOM 1791 C CA . GLU A 1 224 ? 13.861 -17.478 4.894 1.00 98.06 224 GLU A CA 1
ATOM 1792 C C . GLU A 1 224 ? 13.383 -16.347 5.811 1.00 98.06 224 GLU A C 1
ATOM 1794 O O . GLU A 1 224 ? 13.296 -15.190 5.391 1.00 98.06 224 GLU A O 1
ATOM 1799 N N . ILE A 1 225 ? 13.093 -16.665 7.070 1.00 97.44 225 ILE A N 1
ATOM 1800 C CA . ILE A 1 225 ? 12.520 -15.758 8.062 1.00 97.44 225 ILE A CA 1
ATOM 1801 C C . ILE A 1 225 ? 13.510 -15.586 9.213 1.00 97.44 225 ILE A C 1
ATOM 1803 O O . ILE A 1 225 ? 14.118 -16.529 9.723 1.00 97.44 225 ILE A O 1
ATOM 1807 N N . LYS A 1 226 ? 13.714 -14.341 9.642 1.00 95.44 226 LYS A N 1
ATOM 1808 C CA . LYS A 1 226 ? 14.619 -14.005 10.741 1.00 95.44 226 LYS A CA 1
ATOM 1809 C C . LYS A 1 226 ? 13.965 -13.029 11.706 1.00 95.44 226 LYS A C 1
ATOM 1811 O O . LYS A 1 226 ? 13.685 -11.877 11.378 1.00 95.44 226 LYS A O 1
ATOM 1816 N N . ASN A 1 227 ? 13.789 -13.479 12.947 1.00 94.38 227 ASN A N 1
ATOM 1817 C CA . ASN A 1 227 ? 13.372 -12.641 14.070 1.00 94.38 227 ASN A CA 1
ATOM 1818 C C . ASN A 1 227 ? 14.576 -12.219 14.927 1.00 94.38 227 ASN A C 1
ATOM 1820 O O . ASN A 1 227 ? 14.695 -12.578 16.099 1.00 94.38 227 ASN A O 1
ATOM 1824 N N . VAL A 1 228 ? 15.507 -11.483 14.323 1.00 90.38 228 VAL A N 1
ATOM 1825 C CA . VAL A 1 228 ? 16.722 -10.988 14.989 1.00 90.38 228 VAL A CA 1
ATOM 1826 C C . VAL A 1 228 ? 16.777 -9.468 14.922 1.00 90.38 228 VAL A C 1
ATOM 1828 O O . VAL A 1 228 ? 16.179 -8.863 14.039 1.00 90.38 228 VAL A O 1
ATOM 1831 N N . GLN A 1 229 ? 17.469 -8.832 15.867 1.00 88.94 229 GLN A N 1
ATOM 1832 C CA . GLN A 1 229 ? 17.653 -7.376 15.856 1.00 88.94 229 GLN A CA 1
ATOM 1833 C C . GLN A 1 229 ? 18.616 -6.933 14.740 1.00 88.94 229 GLN A C 1
ATOM 1835 O O . GLN A 1 229 ? 18.431 -5.887 14.121 1.00 88.94 229 GLN A O 1
ATOM 1840 N N . THR A 1 230 ? 19.631 -7.754 14.466 1.00 90.69 230 THR A N 1
ATOM 1841 C CA . THR A 1 230 ? 20.623 -7.510 13.420 1.00 90.69 230 THR A CA 1
ATOM 1842 C C . THR A 1 230 ? 20.841 -8.779 12.624 1.00 90.69 230 THR A C 1
ATOM 1844 O O . THR A 1 230 ? 21.245 -9.790 13.200 1.00 90.69 230 THR A O 1
ATOM 1847 N N . VAL A 1 231 ? 20.603 -8.710 11.316 1.00 92.31 231 VAL A N 1
ATOM 1848 C CA . VAL A 1 231 ? 20.922 -9.799 10.388 1.00 92.31 231 VAL A CA 1
ATOM 1849 C C . VAL A 1 231 ? 22.425 -9.798 10.127 1.00 92.31 231 VAL A C 1
ATOM 1851 O O . VAL A 1 231 ? 23.020 -8.767 9.808 1.00 92.31 231 VAL A O 1
ATOM 1854 N N . LYS A 1 232 ? 23.064 -10.954 10.302 1.00 93.00 232 LYS A N 1
ATOM 1855 C CA . LYS A 1 232 ? 24.501 -11.121 10.071 1.00 93.00 232 LYS A CA 1
ATOM 1856 C C . LYS A 1 232 ? 24.764 -11.399 8.587 1.00 93.00 232 LYS A C 1
ATOM 1858 O O . LYS A 1 232 ? 24.015 -12.165 7.983 1.00 93.00 232 LYS A O 1
ATOM 1863 N N . PRO A 1 233 ? 25.880 -10.913 8.009 1.00 92.50 233 PRO A N 1
ATOM 1864 C CA . PRO A 1 233 ? 26.248 -11.225 6.622 1.00 92.50 233 PRO A CA 1
ATOM 1865 C C . PRO A 1 233 ? 26.275 -12.730 6.324 1.00 92.50 233 PRO A C 1
ATOM 1867 O O . PRO A 1 233 ? 25.800 -13.170 5.284 1.00 92.50 233 PRO A O 1
ATOM 1870 N N . THR A 1 234 ? 26.725 -13.535 7.290 1.00 94.62 234 THR A N 1
ATOM 1871 C CA . THR A 1 234 ? 26.760 -15.002 7.202 1.00 94.62 234 THR A CA 1
ATOM 1872 C C . THR A 1 234 ? 25.385 -15.649 7.013 1.00 94.62 234 THR A C 1
ATOM 1874 O O . THR A 1 234 ? 25.297 -16.741 6.459 1.00 94.62 234 THR A O 1
ATOM 1877 N N . GLU A 1 235 ? 24.312 -15.019 7.502 1.00 94.44 235 GLU A N 1
ATOM 1878 C CA . GLU A 1 235 ? 22.937 -15.513 7.332 1.00 94.44 235 GLU A CA 1
ATOM 1879 C C . GLU A 1 235 ? 22.460 -15.277 5.898 1.00 94.44 235 GLU A C 1
ATOM 1881 O O . GLU A 1 235 ? 21.880 -16.172 5.289 1.00 94.44 235 GLU A O 1
ATOM 1886 N N . ILE A 1 236 ? 22.795 -14.118 5.326 1.00 95.19 236 ILE A N 1
ATOM 1887 C CA . ILE A 1 236 ? 22.511 -13.792 3.925 1.00 95.19 236 ILE A CA 1
ATOM 1888 C C . ILE A 1 236 ? 23.345 -14.678 2.987 1.00 95.19 236 ILE A C 1
ATOM 1890 O O . ILE A 1 236 ? 22.836 -15.209 2.004 1.00 95.19 236 ILE A O 1
ATOM 1894 N N . GLU A 1 237 ? 24.619 -14.910 3.309 1.00 95.88 237 GLU A N 1
ATOM 1895 C CA . GLU A 1 237 ? 25.471 -15.847 2.568 1.00 95.88 237 GLU A CA 1
ATOM 1896 C C . GLU A 1 237 ? 24.923 -17.276 2.604 1.00 95.88 237 GLU A C 1
ATOM 1898 O O . GLU A 1 237 ? 24.919 -17.955 1.578 1.00 95.88 237 GLU A O 1
ATOM 1903 N N . LYS A 1 238 ? 24.438 -17.739 3.766 1.00 95.88 238 LYS A N 1
ATOM 1904 C CA . LYS A 1 238 ? 23.766 -19.038 3.883 1.00 95.88 238 LYS A CA 1
ATOM 1905 C C . LYS A 1 238 ? 22.525 -19.082 2.989 1.00 95.88 238 LYS A C 1
ATOM 1907 O O . LYS A 1 238 ? 22.416 -20.011 2.200 1.00 95.88 238 LYS A O 1
ATOM 1912 N N . PHE A 1 239 ? 21.673 -18.062 3.049 1.00 97.38 239 PHE A N 1
ATOM 1913 C CA . PHE A 1 239 ? 20.483 -17.957 2.207 1.00 97.38 239 PHE A CA 1
ATOM 1914 C C . PHE A 1 239 ? 20.818 -18.034 0.709 1.00 97.38 239 PHE A C 1
ATOM 1916 O O . PHE A 1 239 ? 20.187 -18.788 -0.026 1.00 97.38 239 PHE A O 1
ATOM 1923 N N . TYR A 1 240 ? 21.870 -17.350 0.246 1.00 97.31 240 TYR A N 1
ATOM 1924 C CA . TYR A 1 240 ? 22.315 -17.477 -1.146 1.00 97.31 240 TYR A CA 1
ATOM 1925 C C . TYR A 1 240 ? 22.795 -18.879 -1.516 1.00 97.31 240 TYR A C 1
ATOM 1927 O O . TYR A 1 240 ? 22.533 -19.319 -2.633 1.00 97.31 240 TYR A O 1
ATOM 1935 N N . ARG A 1 241 ? 23.502 -19.573 -0.615 1.00 97.12 241 ARG A N 1
ATOM 1936 C CA . ARG A 1 241 ? 23.904 -20.968 -0.852 1.00 97.12 241 ARG A CA 1
ATOM 1937 C C . ARG A 1 241 ? 22.685 -21.874 -0.975 1.00 97.12 241 ARG A C 1
ATOM 1939 O O . ARG A 1 241 ? 22.663 -22.726 -1.856 1.00 97.12 241 ARG A O 1
ATOM 1946 N N . ASP A 1 242 ? 21.679 -21.662 -0.132 1.00 97.56 242 ASP A N 1
ATOM 1947 C CA . ASP A 1 242 ? 20.441 -22.438 -0.157 1.00 97.56 242 ASP A CA 1
ATOM 1948 C C . ASP A 1 242 ? 19.693 -22.218 -1.490 1.00 97.56 242 ASP A C 1
ATOM 1950 O O . ASP A 1 242 ? 19.271 -23.183 -2.126 1.00 97.56 242 ASP A O 1
ATOM 1954 N N . ILE A 1 243 ? 19.643 -20.977 -1.995 1.00 97.25 243 ILE A N 1
ATOM 1955 C CA . ILE A 1 243 ? 19.111 -20.659 -3.335 1.00 97.25 243 ILE A CA 1
ATOM 1956 C C . ILE A 1 243 ? 19.896 -21.370 -4.441 1.00 97.25 243 ILE A C 1
ATOM 1958 O O . ILE A 1 243 ? 19.300 -21.970 -5.331 1.00 97.25 243 ILE A O 1
ATOM 1962 N N . GLU A 1 244 ? 21.229 -21.314 -4.404 1.00 96.38 244 GLU A N 1
ATOM 1963 C CA . GLU A 1 244 ? 22.081 -21.947 -5.416 1.00 96.38 244 GLU A CA 1
ATOM 1964 C C . GLU A 1 244 ? 21.872 -23.468 -5.474 1.00 96.38 244 GLU A C 1
ATOM 1966 O O . GLU A 1 244 ? 21.829 -24.043 -6.563 1.00 96.38 244 GLU A O 1
ATOM 1971 N N . MET A 1 245 ? 21.682 -24.111 -4.316 1.00 96.12 245 MET A N 1
ATOM 1972 C CA . MET A 1 245 ? 21.382 -25.543 -4.214 1.00 96.12 245 MET A CA 1
ATOM 1973 C C . MET A 1 245 ? 19.976 -25.903 -4.710 1.00 96.12 245 MET A C 1
ATOM 1975 O O . MET A 1 245 ? 19.772 -27.019 -5.181 1.00 96.12 245 MET A O 1
ATOM 1979 N N . GLN A 1 246 ? 19.016 -24.980 -4.618 1.00 95.56 246 GLN A N 1
ATOM 1980 C CA . GLN A 1 246 ? 17.620 -25.194 -5.018 1.00 95.56 246 GLN A CA 1
ATOM 1981 C C . GLN A 1 246 ? 17.272 -24.609 -6.390 1.00 95.56 246 GLN A C 1
ATOM 1983 O O . GLN A 1 246 ? 16.112 -24.644 -6.786 1.00 95.56 246 GLN A O 1
ATOM 1988 N N . LYS A 1 247 ? 18.237 -24.090 -7.153 1.00 92.94 247 LYS A N 1
ATOM 1989 C CA . LYS A 1 247 ? 17.962 -23.344 -8.395 1.00 92.94 247 LYS A CA 1
ATOM 1990 C C . LYS A 1 247 ? 17.147 -24.094 -9.460 1.00 92.94 247 LYS A C 1
ATOM 1992 O O . LYS A 1 247 ? 16.538 -23.459 -10.311 1.00 92.94 247 LYS A O 1
ATOM 1997 N N . ASP A 1 248 ? 17.141 -25.426 -9.409 1.00 92.88 248 ASP A N 1
ATOM 1998 C CA . ASP A 1 248 ? 16.375 -26.279 -10.324 1.00 92.88 248 ASP A CA 1
ATOM 1999 C C . ASP A 1 248 ? 14.939 -26.553 -9.823 1.00 92.88 248 ASP A C 1
ATOM 2001 O O . ASP A 1 248 ? 14.083 -26.995 -10.590 1.00 92.88 248 ASP A O 1
ATOM 2005 N N . SER A 1 249 ? 14.657 -26.314 -8.536 1.00 95.31 249 SER A N 1
ATOM 2006 C CA . SER A 1 249 ? 13.364 -26.572 -7.886 1.00 95.31 249 SER A CA 1
ATOM 2007 C C . SER A 1 249 ? 12.557 -25.295 -7.620 1.00 95.31 249 SER A C 1
ATOM 2009 O O . SER A 1 249 ? 11.322 -25.341 -7.638 1.00 95.31 249 SER A O 1
ATOM 2011 N N . ILE A 1 250 ? 13.234 -24.160 -7.423 1.00 96.94 250 ILE A N 1
ATOM 2012 C CA . ILE A 1 250 ? 12.631 -22.845 -7.178 1.00 96.94 250 ILE A CA 1
ATOM 2013 C C . ILE A 1 250 ? 12.883 -21.897 -8.346 1.00 96.94 250 ILE A C 1
ATOM 2015 O O . ILE A 1 250 ? 13.810 -22.066 -9.130 1.00 96.94 250 ILE A O 1
ATOM 2019 N N . ASN A 1 251 ? 12.066 -20.855 -8.445 1.00 96.44 251 ASN A N 1
ATOM 2020 C CA . ASN A 1 251 ? 12.218 -19.811 -9.457 1.00 96.44 251 ASN A CA 1
ATOM 2021 C C . ASN A 1 251 ? 12.175 -18.394 -8.869 1.00 96.44 251 ASN A C 1
ATOM 2023 O O . ASN A 1 251 ? 12.115 -17.416 -9.610 1.00 96.44 251 ASN A O 1
ATOM 2027 N N . SER A 1 252 ? 12.187 -18.290 -7.540 1.00 97.94 252 SER A N 1
ATOM 2028 C CA . SER A 1 252 ? 12.215 -17.043 -6.781 1.00 97.94 252 SER A CA 1
ATOM 2029 C C . SER A 1 252 ? 12.677 -17.287 -5.350 1.00 97.94 252 SER A C 1
ATOM 2031 O O . SER A 1 252 ? 12.613 -18.417 -4.859 1.00 97.94 252 SER A O 1
ATOM 2033 N N . ALA A 1 253 ? 13.106 -16.229 -4.666 1.00 98.38 253 ALA A N 1
ATOM 2034 C CA . ALA A 1 253 ? 13.387 -16.303 -3.240 1.00 98.38 253 ALA A CA 1
ATOM 2035 C C . ALA A 1 253 ? 13.031 -15.009 -2.500 1.00 98.38 253 ALA A C 1
ATOM 2037 O O . ALA A 1 253 ? 13.008 -13.917 -3.076 1.00 98.38 253 ALA A O 1
ATOM 2038 N N . LEU A 1 254 ? 12.761 -15.144 -1.205 1.00 98.31 254 LEU A N 1
ATOM 2039 C CA . LEU A 1 254 ? 12.390 -14.050 -0.323 1.00 98.31 254 LEU A CA 1
ATOM 2040 C C . LEU A 1 254 ? 13.079 -14.196 1.035 1.00 98.31 254 LEU A C 1
ATOM 2042 O O . LEU A 1 254 ? 12.910 -15.190 1.730 1.00 98.31 254 LEU A O 1
ATOM 2046 N N . PHE A 1 255 ? 13.834 -13.181 1.432 1.00 98.06 255 PHE A N 1
ATOM 2047 C CA . PHE A 1 255 ? 14.414 -13.092 2.768 1.00 98.06 255 PHE A CA 1
ATOM 2048 C C . PHE A 1 255 ? 13.627 -12.081 3.599 1.00 98.06 255 PHE A C 1
ATOM 2050 O O . PHE A 1 255 ? 13.449 -10.942 3.169 1.00 98.06 255 PHE A O 1
ATOM 2057 N N . ILE A 1 256 ? 13.178 -12.460 4.793 1.00 97.69 256 ILE A N 1
ATOM 2058 C CA . ILE A 1 256 ? 12.337 -11.622 5.650 1.00 97.69 256 ILE A CA 1
ATOM 2059 C C . ILE A 1 256 ? 12.998 -11.448 7.016 1.00 97.69 256 ILE A C 1
ATOM 2061 O O . ILE A 1 256 ? 13.010 -12.357 7.839 1.00 97.69 256 ILE A O 1
ATOM 2065 N N . SER A 1 257 ? 13.469 -10.239 7.307 1.00 96.50 257 SER A N 1
ATOM 2066 C CA . SER A 1 257 ? 13.752 -9.801 8.672 1.00 96.50 257 SER A CA 1
ATOM 2067 C C . SER A 1 257 ? 12.509 -9.158 9.280 1.00 96.50 257 SER A C 1
ATOM 2069 O O . SER A 1 257 ? 12.009 -8.140 8.795 1.00 96.50 257 SER A O 1
ATOM 2071 N N . LEU A 1 258 ? 12.019 -9.718 10.383 1.00 95.62 258 LEU A N 1
ATOM 2072 C CA . LEU A 1 258 ? 10.808 -9.216 11.038 1.00 95.62 258 LEU A CA 1
ATOM 2073 C C . LEU A 1 258 ? 11.028 -7.866 11.727 1.00 95.62 258 LEU A C 1
ATOM 2075 O O . LEU A 1 258 ? 10.128 -7.025 11.742 1.00 95.62 258 LEU A O 1
ATOM 2079 N N . ASN A 1 259 ? 12.238 -7.637 12.238 1.00 93.56 259 ASN A N 1
ATOM 2080 C CA . ASN A 1 259 ? 12.626 -6.380 12.870 1.00 93.56 259 ASN A CA 1
ATOM 2081 C C . ASN A 1 259 ? 13.276 -5.422 11.866 1.00 93.56 259 ASN A C 1
ATOM 2083 O O . ASN A 1 259 ? 13.786 -5.839 10.817 1.00 93.56 259 ASN A O 1
ATOM 2087 N N . ASP A 1 260 ? 13.267 -4.132 12.206 1.00 91.25 260 ASP A N 1
ATOM 2088 C CA . ASP A 1 260 ? 13.995 -3.108 11.459 1.00 91.25 260 ASP A CA 1
ATOM 2089 C C . ASP A 1 260 ? 15.504 -3.322 11.599 1.00 91.25 260 ASP A C 1
ATOM 2091 O O . ASP A 1 260 ? 16.066 -3.291 12.696 1.00 91.25 260 ASP A O 1
ATOM 2095 N N . THR A 1 261 ? 16.153 -3.570 10.468 1.00 89.94 261 THR A N 1
ATOM 2096 C CA . THR A 1 261 ? 17.586 -3.815 10.387 1.00 89.94 261 THR A CA 1
ATOM 2097 C C . THR A 1 261 ? 18.110 -3.460 8.998 1.00 89.94 261 THR A C 1
ATOM 2099 O O . THR A 1 261 ? 17.339 -3.222 8.065 1.00 89.94 261 THR A O 1
ATOM 2102 N N . ASN A 1 262 ? 19.432 -3.411 8.859 1.00 86.62 262 ASN A N 1
ATOM 2103 C CA . ASN A 1 262 ? 20.082 -3.228 7.566 1.00 86.62 262 ASN A CA 1
ATOM 2104 C C . ASN A 1 262 ? 20.357 -4.606 6.959 1.00 86.62 262 ASN A C 1
ATOM 2106 O O . ASN A 1 262 ? 21.019 -5.424 7.592 1.00 86.62 262 ASN A O 1
ATOM 2110 N N . ILE A 1 263 ? 19.891 -4.848 5.734 1.00 78.31 263 ILE A N 1
ATOM 2111 C CA . ILE A 1 263 ? 20.198 -6.094 5.005 1.00 78.31 263 ILE A CA 1
ATOM 2112 C C . ILE A 1 263 ? 21.556 -5.968 4.318 1.00 78.31 263 ILE A C 1
ATOM 2114 O O . ILE A 1 263 ? 22.408 -6.843 4.409 1.00 78.31 263 ILE A O 1
ATOM 2118 N N . MET A 1 264 ? 21.756 -4.844 3.634 1.00 73.69 264 MET A N 1
ATOM 2119 C CA . MET A 1 264 ? 22.949 -4.519 2.856 1.00 73.69 264 MET A CA 1
ATOM 2120 C C . MET A 1 264 ? 23.430 -3.124 3.251 1.00 73.69 264 MET A C 1
ATOM 2122 O O . MET A 1 264 ? 22.662 -2.346 3.819 1.00 73.69 264 MET A O 1
ATOM 2126 N N . GLN A 1 265 ? 24.697 -2.798 2.970 1.00 70.75 265 GLN A N 1
ATOM 2127 C CA . GLN A 1 265 ? 25.324 -1.516 3.324 1.00 70.75 265 GLN A CA 1
ATOM 2128 C C . GLN A 1 265 ? 24.427 -0.318 2.951 1.00 70.75 265 GLN A C 1
ATOM 2130 O O . GLN A 1 265 ? 24.341 0.074 1.792 1.00 70.75 265 GLN A O 1
ATOM 2135 N N . GLY A 1 266 ? 23.735 0.249 3.945 1.00 66.12 266 GLY A N 1
ATOM 2136 C CA . GLY A 1 266 ? 22.861 1.415 3.788 1.00 66.12 266 GLY A CA 1
ATOM 2137 C C . GLY A 1 266 ? 21.445 1.157 3.250 1.00 66.12 266 GLY A C 1
ATOM 2138 O O . GLY A 1 266 ? 20.664 2.104 3.226 1.00 66.12 266 GLY A O 1
ATOM 2139 N N . LYS A 1 267 ? 21.074 -0.075 2.866 1.00 72.12 267 LYS A N 1
ATOM 2140 C CA . LYS A 1 267 ? 19.717 -0.392 2.378 1.00 72.12 267 LYS A CA 1
ATOM 2141 C C . LYS A 1 267 ? 18.809 -0.867 3.512 1.00 72.12 267 LYS A C 1
ATOM 2143 O O . LYS A 1 267 ? 19.149 -1.804 4.241 1.00 72.12 267 LYS A O 1
ATOM 2148 N N . LYS A 1 268 ? 17.643 -0.227 3.628 1.00 71.56 268 LYS A N 1
ATOM 2149 C CA . LYS A 1 268 ? 16.604 -0.502 4.630 1.00 71.56 268 LYS A CA 1
ATOM 2150 C C . LYS A 1 268 ? 15.273 -0.833 3.960 1.00 71.56 268 LYS A C 1
ATOM 2152 O O . LYS A 1 268 ? 15.016 -0.396 2.845 1.00 71.56 268 LYS A O 1
ATOM 2157 N N . ASN A 1 269 ? 14.412 -1.537 4.688 1.00 85.00 269 ASN A N 1
ATOM 2158 C CA . ASN A 1 269 ? 13.060 -1.953 4.315 1.00 85.00 269 ASN A CA 1
ATOM 2159 C C . ASN A 1 269 ? 12.994 -2.986 3.193 1.00 85.00 269 ASN A C 1
ATOM 2161 O O . ASN A 1 269 ? 12.478 -4.069 3.434 1.00 85.00 269 ASN A O 1
ATOM 2165 N N . ILE A 1 270 ? 13.462 -2.677 1.983 1.00 91.50 270 ILE A N 1
ATOM 2166 C CA . ILE A 1 270 ? 13.337 -3.567 0.823 1.00 91.50 270 ILE A CA 1
ATOM 2167 C C . ILE A 1 270 ? 14.587 -3.462 -0.048 1.00 91.50 270 ILE A C 1
ATOM 2169 O O . ILE A 1 270 ? 15.106 -2.377 -0.293 1.00 91.50 270 ILE A O 1
ATOM 2173 N N . HIS A 1 271 ? 15.055 -4.599 -0.546 1.00 94.19 271 HIS A N 1
ATOM 2174 C CA . HIS A 1 271 ? 16.066 -4.668 -1.584 1.00 94.19 271 HIS A CA 1
ATOM 2175 C C . HIS A 1 271 ? 15.701 -5.750 -2.599 1.00 94.19 271 HIS A C 1
ATOM 2177 O O . HIS A 1 271 ? 15.418 -6.884 -2.223 1.00 94.19 271 HIS A O 1
ATOM 2183 N N . PHE A 1 272 ? 15.718 -5.385 -3.879 1.00 95.06 272 PHE A N 1
ATOM 2184 C CA . PHE A 1 272 ? 15.572 -6.308 -4.995 1.00 95.06 272 PHE A CA 1
ATOM 2185 C C . PHE A 1 272 ? 16.903 -6.533 -5.708 1.00 95.06 272 PHE A C 1
ATOM 2187 O O . PHE A 1 272 ? 17.627 -5.573 -5.998 1.00 95.06 272 PHE A O 1
ATOM 2194 N N . GLU A 1 273 ? 17.173 -7.784 -6.058 1.00 94.56 273 GLU A N 1
ATOM 2195 C CA . GLU A 1 273 ? 18.279 -8.184 -6.922 1.00 94.56 273 GLU A CA 1
ATOM 2196 C C . GLU A 1 273 ? 17.954 -9.486 -7.668 1.00 94.56 273 GLU A C 1
ATOM 2198 O O . GLU A 1 273 ? 16.949 -10.149 -7.406 1.00 94.56 273 GLU A O 1
ATOM 2203 N N . ILE A 1 274 ? 18.820 -9.864 -8.607 1.00 93.75 274 ILE A N 1
ATOM 2204 C CA . ILE A 1 274 ? 18.732 -11.139 -9.321 1.00 93.75 274 ILE A CA 1
ATOM 2205 C C . ILE A 1 274 ? 20.074 -11.846 -9.181 1.00 93.75 274 ILE A C 1
ATOM 2207 O O . ILE A 1 274 ? 21.114 -11.292 -9.540 1.00 93.75 274 ILE A O 1
ATOM 2211 N N . LYS A 1 275 ? 20.053 -13.079 -8.676 1.00 92.56 275 LYS A N 1
ATOM 2212 C CA . LYS A 1 275 ? 21.247 -13.911 -8.493 1.00 92.56 275 LYS A CA 1
ATOM 2213 C C . LYS A 1 275 ? 20.943 -15.336 -8.926 1.00 92.56 275 LYS A C 1
ATOM 2215 O O . LYS A 1 275 ? 19.852 -15.825 -8.673 1.00 92.56 275 LYS A O 1
ATOM 2220 N N . TYR A 1 276 ? 21.881 -15.990 -9.610 1.00 92.12 276 TYR A N 1
ATOM 2221 C CA . TYR A 1 276 ? 21.675 -17.331 -10.188 1.00 92.12 276 TYR A CA 1
ATOM 2222 C C . TYR A 1 276 ? 20.444 -17.423 -11.107 1.00 92.12 276 TYR A C 1
ATOM 2224 O O . TYR A 1 276 ? 19.790 -18.456 -11.175 1.00 92.12 276 TYR A O 1
ATOM 2232 N N . ASN A 1 277 ? 20.123 -16.324 -11.799 1.00 90.25 277 ASN A N 1
ATOM 2233 C CA . ASN A 1 277 ? 18.909 -16.176 -12.602 1.00 90.25 277 ASN A CA 1
ATOM 2234 C C . ASN A 1 277 ? 17.594 -16.332 -11.810 1.00 90.25 277 ASN A C 1
ATOM 2236 O O . ASN A 1 277 ? 16.560 -16.694 -12.365 1.00 90.25 277 ASN A O 1
ATOM 2240 N N . ILE A 1 278 ? 17.637 -16.054 -10.505 1.00 94.50 278 ILE A N 1
ATOM 2241 C CA . ILE A 1 278 ? 16.497 -16.104 -9.594 1.00 94.50 278 ILE A CA 1
ATOM 2242 C C . ILE A 1 278 ? 16.259 -14.687 -9.054 1.00 94.50 278 ILE A C 1
ATOM 2244 O O . ILE A 1 278 ? 17.199 -14.075 -8.538 1.00 94.50 278 ILE A O 1
ATOM 2248 N N . PRO A 1 279 ? 15.040 -14.129 -9.180 1.00 96.31 279 PRO A N 1
ATOM 2249 C CA . PRO A 1 279 ? 14.667 -12.878 -8.533 1.00 96.31 279 PRO A CA 1
ATOM 2250 C C . PRO A 1 279 ? 14.587 -13.059 -7.019 1.00 96.31 279 PRO A C 1
ATOM 2252 O O . PRO A 1 279 ? 13.932 -13.981 -6.522 1.00 96.31 279 PRO A O 1
ATOM 2255 N N . ILE A 1 280 ? 15.235 -12.150 -6.296 1.00 97.06 280 ILE A N 1
ATOM 2256 C CA . ILE A 1 280 ? 15.343 -12.183 -4.842 1.00 97.06 280 ILE A CA 1
ATOM 2257 C C . ILE A 1 280 ? 14.866 -10.847 -4.292 1.00 97.06 280 ILE A C 1
ATOM 2259 O O . ILE A 1 280 ? 15.373 -9.787 -4.665 1.00 97.06 280 ILE A O 1
ATOM 2263 N N . PHE A 1 281 ? 13.913 -10.906 -3.368 1.00 97.12 281 PHE A N 1
ATOM 2264 C CA . PHE A 1 281 ? 13.616 -9.783 -2.489 1.00 97.12 281 PHE A CA 1
ATOM 2265 C C . PHE A 1 281 ? 14.168 -10.043 -1.098 1.00 97.12 281 PHE A C 1
ATOM 2267 O O . PHE A 1 281 ? 14.099 -11.152 -0.573 1.00 97.12 281 PHE A O 1
ATOM 2274 N N . MET A 1 282 ? 14.675 -8.989 -0.477 1.00 97.50 282 MET A N 1
ATOM 2275 C CA . MET A 1 282 ? 15.049 -8.982 0.925 1.00 97.50 282 MET A CA 1
ATOM 2276 C C . MET A 1 282 ? 14.290 -7.863 1.618 1.00 97.50 282 MET A C 1
ATOM 2278 O O . MET A 1 282 ? 14.347 -6.715 1.180 1.00 97.50 282 MET A O 1
ATOM 2282 N N . ILE A 1 283 ? 13.572 -8.197 2.682 1.00 95.88 283 ILE A N 1
ATOM 2283 C CA . ILE A 1 283 ? 12.668 -7.295 3.390 1.00 95.88 283 ILE A CA 1
ATOM 2284 C C . ILE A 1 283 ? 13.117 -7.166 4.841 1.00 95.88 283 ILE A C 1
ATOM 2286 O O . ILE A 1 283 ? 13.491 -8.156 5.466 1.00 95.88 283 ILE A O 1
ATOM 2290 N N . THR A 1 284 ? 13.055 -5.958 5.398 1.00 95.25 284 THR A N 1
ATOM 2291 C CA . THR A 1 284 ? 13.156 -5.717 6.842 1.00 95.25 284 THR A CA 1
ATOM 2292 C C . THR A 1 284 ? 11.915 -5.059 7.396 1.00 95.25 284 THR A C 1
ATOM 2294 O O . THR A 1 284 ? 11.066 -4.560 6.657 1.00 95.25 284 THR A O 1
ATOM 2297 N N . ASN A 1 285 ? 11.832 -5.045 8.727 1.00 94.25 285 ASN A N 1
ATOM 2298 C CA . ASN A 1 285 ? 10.766 -4.381 9.458 1.00 94.25 285 ASN A CA 1
ATOM 2299 C C . ASN A 1 285 ? 9.369 -4.939 9.131 1.00 94.25 285 ASN A C 1
ATOM 2301 O O . ASN A 1 285 ? 8.376 -4.206 9.139 1.00 94.25 285 ASN A O 1
ATOM 2305 N N . ALA A 1 286 ? 9.282 -6.239 8.832 1.00 95.56 286 ALA A N 1
ATOM 2306 C CA . ALA A 1 286 ? 8.041 -6.856 8.377 1.00 95.56 286 ALA A CA 1
ATOM 2307 C C . ALA A 1 286 ? 6.924 -6.856 9.436 1.00 95.56 286 ALA A C 1
ATOM 2309 O O . ALA A 1 286 ? 5.756 -6.862 9.061 1.00 95.56 286 ALA A O 1
ATOM 2310 N N . PHE A 1 287 ? 7.233 -6.768 10.738 1.00 93.94 287 PHE A N 1
ATOM 2311 C CA . PHE A 1 287 ? 6.190 -6.595 11.761 1.00 93.94 287 PHE A CA 1
ATOM 2312 C C . PHE A 1 287 ? 5.436 -5.271 11.612 1.00 93.94 287 PHE A C 1
ATOM 2314 O O . PHE A 1 287 ? 4.214 -5.236 11.736 1.00 93.94 287 PHE A O 1
ATOM 2321 N N . ASN A 1 288 ? 6.154 -4.183 11.327 1.00 92.25 288 ASN A N 1
ATOM 2322 C CA . ASN A 1 288 ? 5.547 -2.862 11.163 1.00 92.25 288 ASN A CA 1
ATOM 2323 C C . ASN A 1 288 ? 5.054 -2.629 9.729 1.00 92.25 288 ASN A C 1
ATOM 2325 O O . ASN A 1 288 ? 4.218 -1.757 9.489 1.00 92.25 288 ASN A O 1
ATOM 2329 N N . GLN A 1 289 ? 5.597 -3.367 8.758 1.00 92.19 289 GLN A N 1
ATOM 2330 C CA . GLN A 1 289 ? 5.310 -3.192 7.337 1.00 92.19 289 GLN A CA 1
ATOM 2331 C C . GLN A 1 289 ? 5.064 -4.530 6.614 1.00 92.19 289 GLN A C 1
ATOM 2333 O O . GLN A 1 289 ? 5.757 -4.838 5.644 1.00 92.19 289 GLN A O 1
ATOM 2338 N N . PRO A 1 290 ? 4.065 -5.327 7.031 1.00 95.31 290 PRO A N 1
ATOM 2339 C CA . PRO A 1 290 ? 3.839 -6.652 6.452 1.00 95.31 290 PRO A CA 1
ATOM 2340 C C . PRO A 1 290 ? 3.440 -6.607 4.972 1.00 95.31 290 PRO A C 1
ATOM 2342 O O . PRO A 1 290 ? 3.775 -7.516 4.220 1.00 95.31 290 PRO A O 1
ATOM 2345 N N . GLU A 1 291 ? 2.817 -5.517 4.508 1.00 94.38 291 GLU A N 1
ATOM 2346 C CA . GLU A 1 291 ? 2.463 -5.337 3.089 1.00 94.38 291 GLU A CA 1
ATOM 2347 C C . GLU A 1 291 ? 3.676 -5.323 2.147 1.00 94.38 291 GLU A C 1
ATOM 2349 O O . GLU A 1 291 ? 3.524 -5.602 0.958 1.00 94.38 291 GLU A O 1
ATOM 2354 N N . ASN A 1 292 ? 4.887 -5.087 2.664 1.00 94.25 292 ASN A N 1
ATOM 2355 C CA . ASN A 1 292 ? 6.110 -5.228 1.878 1.00 94.25 292 ASN A CA 1
ATOM 2356 C C . ASN A 1 292 ? 6.288 -6.676 1.390 1.00 94.25 292 ASN A C 1
ATOM 2358 O O . ASN A 1 292 ? 6.682 -6.876 0.244 1.00 94.25 292 ASN A O 1
ATOM 2362 N N . ILE A 1 293 ? 5.924 -7.676 2.211 1.00 97.38 293 ILE A N 1
ATOM 2363 C CA . ILE A 1 293 ? 5.943 -9.104 1.837 1.00 97.38 293 ILE A CA 1
ATOM 2364 C C . ILE A 1 293 ? 5.045 -9.318 0.622 1.00 97.38 293 ILE A C 1
ATOM 2366 O O . ILE A 1 293 ? 5.467 -9.870 -0.395 1.00 97.38 293 ILE A O 1
ATOM 2370 N N . ARG A 1 294 ? 3.805 -8.827 0.708 1.00 96.81 294 ARG A N 1
ATOM 2371 C CA . ARG A 1 294 ? 2.820 -8.979 -0.360 1.00 96.81 294 ARG A CA 1
ATOM 2372 C C . ARG A 1 294 ? 3.276 -8.307 -1.652 1.00 96.81 294 ARG A C 1
ATOM 2374 O O . ARG A 1 294 ? 3.180 -8.911 -2.718 1.00 96.81 294 ARG A O 1
ATOM 2381 N N . LEU A 1 295 ? 3.767 -7.073 -1.562 1.00 94.38 295 LEU A N 1
ATOM 2382 C CA . LEU A 1 295 ? 4.212 -6.304 -2.720 1.00 94.38 295 LEU A CA 1
ATOM 2383 C C . LEU A 1 295 ? 5.390 -6.988 -3.433 1.00 94.38 295 LEU A C 1
ATOM 2385 O O . LEU A 1 295 ? 5.365 -7.116 -4.657 1.00 94.38 295 LEU A O 1
ATOM 2389 N N . SER A 1 296 ? 6.372 -7.493 -2.680 1.00 96.50 296 SER A N 1
ATOM 2390 C CA . SER A 1 296 ? 7.503 -8.243 -3.237 1.00 96.50 296 SER A CA 1
ATOM 2391 C C . SER A 1 296 ? 7.067 -9.519 -3.958 1.00 96.50 296 SER A C 1
ATOM 2393 O O . SER A 1 296 ? 7.526 -9.774 -5.070 1.00 96.50 296 SER A O 1
ATOM 2395 N N . ILE A 1 297 ? 6.140 -10.290 -3.379 1.00 97.75 297 ILE A N 1
ATOM 2396 C CA . ILE A 1 297 ? 5.611 -11.509 -4.010 1.00 97.75 297 ILE A CA 1
ATOM 2397 C C . ILE A 1 297 ? 4.882 -11.183 -5.320 1.00 97.75 297 ILE A C 1
ATOM 2399 O O . ILE A 1 297 ? 5.134 -11.842 -6.325 1.00 97.75 297 ILE A O 1
ATOM 2403 N N . ILE A 1 298 ? 4.037 -10.145 -5.344 1.00 96.00 298 ILE A N 1
ATOM 2404 C CA . ILE A 1 298 ? 3.307 -9.724 -6.555 1.00 96.00 298 ILE A CA 1
ATOM 2405 C C . ILE A 1 298 ? 4.274 -9.291 -7.664 1.00 96.00 298 ILE A C 1
ATOM 2407 O O . ILE A 1 298 ? 4.085 -9.656 -8.826 1.00 96.00 298 ILE A O 1
ATOM 2411 N N . ILE A 1 299 ? 5.319 -8.527 -7.327 1.00 94.12 299 ILE A N 1
ATOM 2412 C CA . ILE A 1 299 ? 6.316 -8.092 -8.314 1.00 94.12 299 ILE A CA 1
ATOM 2413 C C . ILE A 1 299 ? 7.072 -9.294 -8.875 1.00 94.12 299 ILE A C 1
ATOM 2415 O O . ILE A 1 299 ? 7.190 -9.410 -10.094 1.00 94.12 299 ILE A O 1
ATOM 2419 N N . ILE A 1 300 ? 7.537 -10.214 -8.025 1.00 95.62 300 ILE A N 1
ATOM 2420 C CA . ILE A 1 300 ? 8.201 -11.430 -8.504 1.00 95.62 300 ILE A CA 1
ATOM 2421 C C . ILE A 1 300 ? 7.257 -12.245 -9.393 1.00 95.62 300 ILE A C 1
ATOM 2423 O O . ILE A 1 300 ? 7.652 -12.652 -10.485 1.00 95.62 300 ILE A O 1
ATOM 2427 N N . GLU A 1 301 ? 6.018 -12.479 -8.959 1.00 95.44 301 GLU A N 1
ATOM 2428 C CA . GLU A 1 301 ? 5.034 -13.235 -9.736 1.00 95.44 301 GLU A CA 1
ATOM 2429 C C . GLU A 1 301 ? 4.856 -12.623 -11.132 1.00 95.44 301 GLU A C 1
ATOM 2431 O O . GLU A 1 301 ? 4.875 -13.342 -12.133 1.00 95.44 301 GLU A O 1
ATOM 2436 N N . TYR A 1 302 ? 4.751 -11.294 -11.210 1.00 93.31 302 TYR A N 1
ATOM 2437 C CA . TYR A 1 302 ? 4.664 -10.569 -12.471 1.00 93.31 302 TYR A CA 1
ATOM 2438 C C . TYR A 1 302 ? 5.905 -10.789 -13.348 1.00 93.31 302 TYR A C 1
ATOM 2440 O O . TYR A 1 302 ? 5.771 -11.139 -14.524 1.00 93.31 302 TYR A O 1
ATOM 2448 N N . LEU A 1 303 ? 7.107 -10.647 -12.780 1.00 90.94 303 LEU A N 1
ATOM 2449 C CA . LEU A 1 303 ? 8.367 -10.855 -13.502 1.00 90.94 303 LEU A CA 1
ATOM 2450 C C . LEU A 1 303 ? 8.458 -12.267 -14.095 1.00 90.94 303 LEU A C 1
ATOM 2452 O O . LEU A 1 303 ? 8.834 -12.432 -15.258 1.00 90.94 303 LEU A O 1
ATOM 2456 N N . ILE A 1 304 ? 8.057 -13.280 -13.326 1.00 91.75 304 ILE A N 1
ATOM 2457 C CA . ILE A 1 304 ? 8.069 -14.683 -13.753 1.00 91.75 304 ILE A CA 1
ATOM 2458 C C . ILE A 1 304 ? 7.000 -14.948 -14.808 1.00 91.75 304 ILE A C 1
ATOM 2460 O O . ILE A 1 304 ? 7.270 -15.582 -15.829 1.00 91.75 304 ILE A O 1
ATOM 2464 N N . LYS A 1 305 ? 5.779 -14.450 -14.593 1.00 90.69 305 LYS A N 1
ATOM 2465 C CA . LYS A 1 305 ? 4.649 -14.633 -15.510 1.00 90.69 305 LYS A CA 1
ATOM 2466 C C . LYS A 1 305 ? 4.954 -14.101 -16.909 1.00 90.69 305 LYS A C 1
ATOM 2468 O O . LYS A 1 305 ? 4.524 -14.717 -17.883 1.00 90.69 305 LYS A O 1
ATOM 2473 N N . HIS A 1 306 ? 5.687 -12.993 -16.987 1.00 87.12 306 HIS A N 1
ATOM 2474 C CA . HIS A 1 306 ? 6.075 -12.328 -18.229 1.00 87.12 306 HIS A CA 1
ATOM 2475 C C . HIS A 1 306 ? 7.483 -12.697 -18.717 1.00 87.12 306 HIS A C 1
ATOM 2477 O O . HIS A 1 306 ? 7.971 -12.074 -19.652 1.00 87.12 306 HIS A O 1
ATOM 2483 N N . GLN A 1 307 ? 8.113 -13.716 -18.119 1.00 84.81 307 GLN A N 1
ATOM 2484 C CA . GLN A 1 307 ? 9.392 -14.285 -18.560 1.00 84.81 307 GLN A CA 1
ATOM 2485 C C . GLN A 1 307 ? 10.549 -13.277 -18.656 1.00 84.81 307 GLN A C 1
ATOM 2487 O O . GLN A 1 307 ? 11.509 -13.513 -19.379 1.00 84.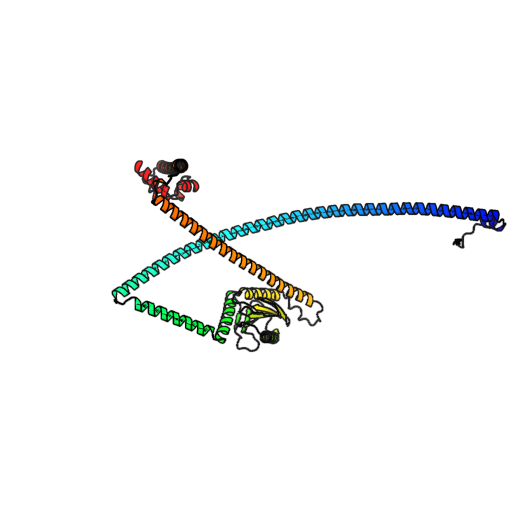81 307 GLN A O 1
ATOM 2492 N N . PHE A 1 308 ? 10.537 -12.213 -17.845 1.00 79.75 308 PHE A N 1
ATOM 2493 C CA . PHE A 1 308 ? 11.606 -11.201 -17.841 1.00 79.75 308 PHE A CA 1
ATOM 2494 C C . PHE A 1 308 ? 13.004 -11.767 -17.520 1.00 79.75 308 PHE A C 1
ATOM 2496 O O . PHE A 1 308 ? 14.003 -11.097 -17.761 1.00 79.75 308 PHE A O 1
ATOM 2503 N N . ILE A 1 309 ? 13.075 -12.978 -16.953 1.00 74.62 309 ILE A N 1
ATOM 2504 C CA . ILE A 1 309 ? 14.300 -13.592 -16.421 1.00 74.62 309 ILE A CA 1
ATOM 2505 C C . ILE A 1 309 ? 14.661 -14.909 -17.153 1.00 74.62 309 ILE A C 1
ATOM 2507 O O . ILE A 1 309 ? 15.811 -15.337 -17.125 1.00 74.62 309 ILE A O 1
ATOM 2511 N N . PHE A 1 310 ? 13.725 -15.569 -17.851 1.00 65.62 310 PHE A N 1
ATOM 2512 C CA . PHE A 1 310 ? 13.892 -16.980 -18.263 1.00 65.62 310 PHE A CA 1
ATOM 2513 C C . PHE A 1 310 ? 14.368 -17.228 -19.703 1.00 65.62 310 PHE A C 1
ATOM 2515 O O . PHE A 1 310 ? 14.709 -18.366 -20.019 1.00 65.62 310 PHE A O 1
ATOM 2522 N N . ASP A 1 311 ? 14.485 -16.209 -20.556 1.00 57.06 311 ASP A N 1
ATOM 2523 C CA . ASP A 1 311 ? 14.873 -16.398 -21.969 1.00 57.06 311 ASP A CA 1
ATOM 2524 C C . ASP A 1 311 ? 16.361 -16.760 -22.191 1.00 57.06 311 ASP A C 1
ATOM 2526 O O . ASP A 1 311 ? 16.809 -16.897 -23.327 1.00 57.06 311 ASP A O 1
ATOM 2530 N N . GLN A 1 312 ? 17.150 -16.957 -21.127 1.00 53.38 312 GLN A N 1
ATOM 2531 C CA . GLN A 1 312 ? 18.610 -17.140 -21.209 1.00 53.38 312 GLN A CA 1
ATOM 2532 C C . GLN A 1 312 ? 19.109 -18.592 -21.091 1.00 53.38 312 GLN A C 1
ATOM 2534 O O . GLN A 1 312 ? 20.312 -18.823 -21.058 1.00 53.38 312 GLN A O 1
ATOM 2539 N N . MET A 1 313 ? 18.218 -19.588 -21.043 1.00 48.06 313 MET A N 1
ATOM 2540 C CA . MET A 1 313 ? 18.601 -21.014 -20.955 1.00 48.06 313 MET A CA 1
ATOM 2541 C C . MET A 1 313 ? 18.976 -21.646 -22.314 1.00 48.06 313 MET A C 1
ATOM 2543 O O . MET A 1 313 ? 19.260 -22.840 -22.385 1.00 48.06 313 MET A O 1
ATOM 2547 N N . GLY A 1 314 ? 18.984 -20.865 -23.400 1.00 51.91 314 GLY A N 1
ATOM 2548 C CA . GLY A 1 314 ? 19.540 -21.276 -24.688 1.00 51.91 314 GLY A CA 1
ATOM 2549 C C . GLY A 1 314 ? 21.038 -20.981 -24.741 1.00 51.91 314 GLY A C 1
ATOM 2550 O O . GLY A 1 314 ? 21.429 -19.833 -24.576 1.00 51.91 314 GLY A O 1
ATOM 2551 N N . ASP A 1 315 ? 21.837 -22.018 -24.985 1.00 47.16 315 ASP A N 1
ATOM 2552 C CA . ASP A 1 315 ? 23.309 -22.145 -24.956 1.00 47.16 315 ASP A CA 1
ATOM 2553 C C . ASP A 1 315 ? 24.100 -21.225 -25.925 1.00 47.16 315 ASP A C 1
ATOM 2555 O O . ASP A 1 315 ? 25.040 -21.636 -26.603 1.00 47.16 315 ASP A O 1
ATOM 2559 N N . VAL A 1 316 ? 23.711 -19.957 -26.045 1.00 45.53 316 VAL A N 1
ATOM 2560 C CA . VAL A 1 316 ? 24.356 -18.966 -26.903 1.00 45.53 316 VAL A CA 1
ATOM 2561 C C . VAL A 1 316 ? 24.774 -17.808 -26.019 1.00 45.53 316 VAL A C 1
ATOM 2563 O O . VAL A 1 316 ? 23.939 -17.029 -25.579 1.00 45.53 316 VAL A O 1
ATOM 2566 N N . SER A 1 317 ? 26.080 -17.727 -25.758 1.00 49.06 317 SER A N 1
ATOM 2567 C CA . SER A 1 317 ? 26.789 -16.589 -25.164 1.00 49.06 317 SER A CA 1
ATOM 2568 C C . SER A 1 317 ? 26.043 -15.273 -25.397 1.00 49.06 317 SER A C 1
ATOM 2570 O O . SER A 1 317 ? 26.034 -14.792 -26.528 1.00 49.06 317 SER A O 1
ATOM 2572 N N . ILE A 1 318 ? 25.404 -14.730 -24.356 1.00 45.84 318 ILE A N 1
ATOM 2573 C CA . ILE A 1 318 ? 24.607 -13.500 -24.421 1.00 45.84 318 ILE A CA 1
ATOM 2574 C C . ILE A 1 318 ? 25.516 -12.317 -24.073 1.00 45.84 318 ILE A C 1
ATOM 2576 O O . ILE A 1 318 ? 25.888 -12.165 -22.906 1.00 45.84 318 ILE A O 1
ATOM 2580 N N . PRO A 1 319 ? 25.864 -11.447 -25.035 1.00 47.84 319 PRO A N 1
ATOM 2581 C CA . PRO A 1 319 ? 26.348 -10.108 -24.755 1.00 47.84 319 PRO A CA 1
ATOM 2582 C C . PRO A 1 319 ? 25.130 -9.165 -24.601 1.00 47.84 319 PRO A C 1
ATOM 2584 O O . PRO A 1 319 ? 24.088 -9.366 -25.217 1.00 47.84 319 PRO A O 1
ATOM 2587 N N . ASP A 1 320 ? 25.266 -8.125 -23.778 1.00 51.56 320 ASP A N 1
ATOM 2588 C CA . ASP A 1 320 ? 24.404 -6.925 -23.664 1.00 51.56 320 ASP A CA 1
ATOM 2589 C C . ASP A 1 320 ? 23.059 -6.924 -22.903 1.00 51.56 320 ASP A C 1
ATOM 2591 O O . ASP A 1 320 ? 22.630 -5.839 -22.492 1.00 51.56 320 ASP A O 1
ATOM 2595 N N . ASN A 1 321 ? 22.435 -8.055 -22.550 1.00 55.16 321 ASN A N 1
ATOM 2596 C CA . ASN A 1 321 ? 21.218 -8.018 -21.702 1.00 55.16 321 ASN A CA 1
ATOM 2597 C C . ASN A 1 321 ? 21.476 -7.735 -20.205 1.00 55.16 321 ASN A C 1
ATOM 2599 O O . ASN A 1 321 ? 20.530 -7.507 -19.447 1.00 55.16 321 ASN A O 1
ATOM 2603 N N . SER A 1 322 ? 22.738 -7.679 -19.767 1.00 71.25 322 SER A N 1
ATOM 2604 C CA . SER A 1 322 ? 23.090 -7.257 -18.402 1.00 71.25 322 SER A CA 1
ATOM 2605 C C . SER A 1 322 ? 22.660 -5.814 -18.118 1.00 71.25 322 SER A C 1
ATOM 2607 O O . SER A 1 322 ? 22.261 -5.503 -16.999 1.00 71.25 322 SER A O 1
ATOM 2609 N N . SER A 1 323 ? 22.677 -4.948 -19.136 1.00 79.06 323 SER A N 1
ATOM 2610 C CA . SER A 1 323 ? 22.303 -3.537 -19.014 1.00 79.06 323 SER A CA 1
ATOM 2611 C C . SER A 1 323 ? 20.807 -3.346 -18.741 1.00 79.06 323 SER A C 1
ATOM 2613 O O . SER A 1 323 ? 20.437 -2.593 -17.841 1.00 79.06 323 SER A O 1
ATOM 2615 N N . GLN A 1 324 ? 19.943 -4.071 -19.458 1.00 80.69 324 GLN A N 1
ATOM 2616 C CA . GLN A 1 324 ? 18.489 -4.016 -19.277 1.00 80.69 324 GLN A CA 1
ATOM 2617 C C . GLN A 1 324 ? 18.068 -4.602 -17.930 1.00 80.69 324 GLN A C 1
ATOM 2619 O O . GLN A 1 324 ? 17.239 -4.015 -17.237 1.00 80.69 324 GLN A O 1
ATOM 2624 N N . LEU A 1 325 ? 18.675 -5.725 -17.531 1.00 83.38 325 LEU A N 1
ATOM 2625 C CA . LEU A 1 325 ? 18.419 -6.336 -16.229 1.00 83.38 325 LEU A CA 1
ATOM 2626 C C . LEU A 1 325 ? 18.858 -5.411 -15.092 1.00 83.38 325 LEU A C 1
ATOM 2628 O O . LEU A 1 325 ? 18.118 -5.214 -14.132 1.00 83.38 325 LEU A O 1
ATOM 2632 N N . GLN A 1 326 ? 20.033 -4.792 -15.224 1.00 85.50 326 GLN A N 1
ATOM 2633 C CA . GLN A 1 326 ? 20.519 -3.818 -14.256 1.00 85.50 326 GLN A CA 1
ATOM 2634 C C . GLN A 1 326 ? 19.597 -2.598 -14.182 1.00 85.50 326 GLN A C 1
ATOM 2636 O O . GLN A 1 326 ? 19.306 -2.128 -13.086 1.00 85.50 326 GLN A O 1
ATOM 2641 N N . LEU A 1 327 ? 19.096 -2.109 -15.321 1.00 85.75 327 LEU A N 1
ATOM 2642 C CA . LEU A 1 327 ? 18.139 -1.005 -15.369 1.00 85.75 327 LEU A CA 1
ATOM 2643 C C . LEU A 1 327 ? 16.813 -1.377 -14.697 1.00 85.75 327 LEU A C 1
ATOM 2645 O O . LEU A 1 327 ? 16.282 -0.574 -13.938 1.00 85.75 327 LEU A O 1
ATOM 2649 N N . LEU A 1 328 ? 16.316 -2.599 -14.904 1.00 87.19 328 LEU A N 1
ATOM 2650 C CA . LEU A 1 328 ? 15.133 -3.115 -14.217 1.00 87.19 328 LEU A CA 1
ATOM 2651 C C . LEU A 1 328 ? 15.353 -3.202 -12.699 1.00 87.19 328 LEU A C 1
ATOM 2653 O O . LEU A 1 328 ? 14.503 -2.753 -11.933 1.00 87.19 328 LEU A O 1
ATOM 2657 N N . ILE A 1 329 ? 16.493 -3.748 -12.261 1.00 88.31 329 ILE A N 1
ATOM 2658 C CA . ILE A 1 329 ? 16.848 -3.851 -10.840 1.00 88.31 329 ILE A CA 1
AT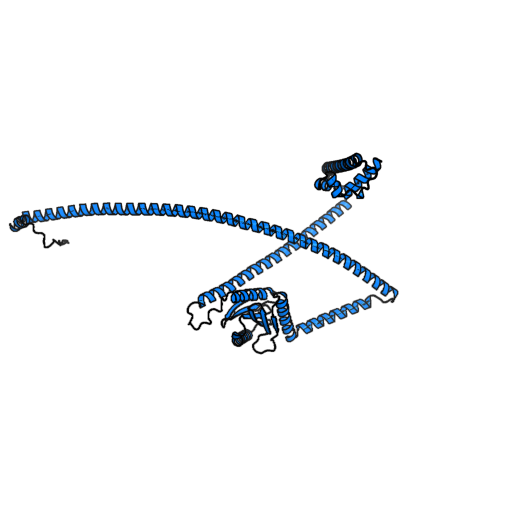OM 2659 C C . ILE A 1 329 ? 16.919 -2.457 -10.209 1.00 88.31 329 ILE A C 1
ATOM 2661 O O . ILE A 1 329 ? 16.340 -2.235 -9.143 1.00 88.31 329 ILE A O 1
ATOM 2665 N N . THR A 1 330 ? 17.601 -1.513 -10.860 1.00 88.56 330 THR A N 1
ATOM 2666 C CA . THR A 1 330 ? 17.686 -0.121 -10.403 1.00 88.56 330 THR A CA 1
ATOM 2667 C C . THR A 1 330 ? 16.300 0.514 -10.337 1.00 88.56 330 THR A C 1
ATOM 2669 O O . THR A 1 330 ? 15.933 1.023 -9.284 1.00 88.56 330 THR A O 1
ATOM 2672 N N . ALA A 1 331 ? 15.492 0.396 -11.395 1.00 88.12 331 ALA A N 1
ATOM 2673 C CA . ALA A 1 331 ? 14.154 0.978 -11.454 1.00 88.12 331 ALA A CA 1
ATOM 2674 C C . ALA A 1 331 ? 13.226 0.431 -10.360 1.00 88.12 331 ALA A C 1
ATOM 2676 O O . ALA A 1 331 ? 12.519 1.200 -9.717 1.00 88.12 331 ALA A O 1
ATOM 2677 N N . ILE A 1 332 ? 13.243 -0.882 -10.104 1.00 89.44 332 ILE A N 1
ATOM 2678 C CA . ILE A 1 332 ? 12.440 -1.483 -9.031 1.00 89.44 332 ILE A CA 1
ATOM 2679 C C . ILE A 1 332 ? 12.863 -0.912 -7.675 1.00 89.44 332 ILE A C 1
ATOM 2681 O O . ILE A 1 332 ? 12.005 -0.455 -6.924 1.00 89.44 332 ILE A O 1
ATOM 2685 N N . ASN A 1 333 ? 14.165 -0.893 -7.366 1.00 89.12 333 ASN A N 1
ATOM 2686 C CA . ASN A 1 333 ? 14.650 -0.347 -6.094 1.00 89.12 333 ASN A CA 1
ATOM 2687 C C . ASN A 1 333 ? 14.304 1.154 -5.943 1.00 89.12 333 ASN A C 1
ATOM 2689 O O . ASN A 1 333 ? 13.819 1.553 -4.889 1.00 89.12 333 ASN A O 1
ATOM 2693 N N . GLU A 1 334 ? 14.458 1.965 -6.996 1.00 87.88 334 GLU A N 1
ATOM 2694 C CA . GLU A 1 334 ? 14.098 3.394 -6.982 1.00 87.88 334 GLU A CA 1
ATOM 2695 C C . GLU A 1 334 ? 12.597 3.625 -6.757 1.00 87.88 334 GLU A C 1
ATOM 2697 O O . GLU A 1 334 ? 12.206 4.506 -5.987 1.00 87.88 334 GLU A O 1
ATOM 2702 N N . ILE A 1 335 ? 11.738 2.818 -7.391 1.00 87.62 335 ILE A N 1
ATOM 2703 C CA . ILE A 1 335 ? 10.287 2.872 -7.170 1.00 87.62 335 ILE A CA 1
ATOM 2704 C C . ILE A 1 335 ? 9.967 2.587 -5.701 1.00 87.62 335 ILE A C 1
ATOM 2706 O O . ILE A 1 335 ? 9.133 3.277 -5.114 1.00 87.62 335 ILE A O 1
ATOM 2710 N N . TYR A 1 336 ? 10.633 1.610 -5.085 1.00 87.38 336 TYR A N 1
ATOM 2711 C CA . TYR A 1 336 ? 10.437 1.310 -3.668 1.00 87.38 336 TYR A CA 1
ATOM 2712 C C . TYR A 1 336 ? 10.883 2.445 -2.752 1.00 87.38 336 TYR A C 1
ATOM 2714 O O . TYR A 1 336 ? 10.136 2.807 -1.841 1.00 87.38 336 TYR A O 1
ATOM 2722 N N . ASP A 1 337 ? 12.047 3.038 -3.009 1.00 85.56 337 ASP A N 1
ATOM 2723 C CA . ASP A 1 337 ? 12.525 4.193 -2.246 1.00 85.56 337 ASP A CA 1
ATOM 2724 C C . ASP A 1 337 ? 11.524 5.356 -2.333 1.00 85.56 337 ASP A C 1
ATOM 2726 O O . ASP A 1 337 ? 11.196 5.991 -1.324 1.00 85.56 337 ASP A O 1
ATOM 2730 N N . TYR A 1 338 ? 10.956 5.586 -3.520 1.00 87.38 338 TYR A N 1
ATOM 2731 C CA . TYR A 1 338 ? 9.934 6.605 -3.732 1.00 87.38 338 TYR A CA 1
ATOM 2732 C C . TYR A 1 338 ? 8.620 6.297 -2.997 1.00 87.38 338 TYR A C 1
ATOM 2734 O O . TYR A 1 338 ? 8.073 7.171 -2.320 1.00 87.38 338 TYR A O 1
ATOM 2742 N N . VAL A 1 339 ? 8.128 5.055 -3.065 1.00 84.62 339 VAL A N 1
ATOM 2743 C CA . VAL A 1 339 ? 6.930 4.614 -2.327 1.00 84.62 339 VAL A CA 1
ATOM 2744 C C . VAL A 1 339 ? 7.137 4.760 -0.819 1.00 84.62 339 VAL A C 1
ATOM 2746 O O . VAL A 1 339 ? 6.251 5.251 -0.116 1.00 84.62 339 VAL A O 1
ATOM 2749 N N . GLN A 1 340 ? 8.315 4.399 -0.308 1.00 84.31 340 GLN A N 1
ATOM 2750 C CA . GLN A 1 340 ? 8.631 4.541 1.109 1.00 84.31 340 GLN A CA 1
ATOM 2751 C C . GLN A 1 340 ? 8.687 6.013 1.530 1.00 84.31 340 GLN A C 1
ATOM 2753 O O . GLN A 1 340 ? 8.185 6.365 2.600 1.00 84.31 340 GLN A O 1
ATOM 2758 N N . MET A 1 341 ? 9.251 6.885 0.691 1.00 85.62 341 MET A N 1
ATOM 2759 C CA . MET A 1 341 ? 9.251 8.326 0.928 1.00 85.62 341 MET A CA 1
ATOM 2760 C C . MET A 1 341 ? 7.820 8.873 1.011 1.00 85.62 341 MET A C 1
ATOM 2762 O O . MET A 1 341 ? 7.496 9.570 1.971 1.00 85.62 341 MET A O 1
ATOM 2766 N N . GLN A 1 342 ? 6.949 8.511 0.063 1.00 87.50 342 GLN A N 1
ATOM 2767 C CA . GLN A 1 342 ? 5.543 8.926 0.081 1.00 87.50 342 GLN A CA 1
ATOM 2768 C C . GLN A 1 342 ? 4.802 8.424 1.323 1.00 87.50 342 GLN A C 1
ATOM 2770 O O . GLN A 1 342 ? 4.049 9.179 1.937 1.00 87.50 342 GLN A O 1
ATOM 2775 N N . LYS A 1 343 ? 5.040 7.175 1.732 1.00 86.81 343 LYS A N 1
ATOM 2776 C CA . LYS A 1 343 ? 4.463 6.618 2.960 1.00 86.81 343 LYS A CA 1
ATOM 2777 C C . LYS A 1 343 ? 4.881 7.419 4.192 1.00 86.81 343 LYS A C 1
ATOM 2779 O O . LYS A 1 343 ? 4.026 7.797 4.984 1.00 86.81 343 LYS A O 1
ATOM 2784 N N . ASN A 1 344 ? 6.168 7.744 4.315 1.00 85.81 344 ASN A N 1
ATOM 2785 C CA . ASN A 1 344 ? 6.660 8.561 5.424 1.00 85.81 344 ASN A CA 1
ATOM 2786 C C . ASN A 1 344 ? 5.993 9.949 5.442 1.00 85.81 344 ASN A C 1
ATOM 2788 O O . ASN A 1 344 ? 5.653 10.453 6.510 1.00 85.81 344 ASN A O 1
ATOM 2792 N N . THR A 1 345 ? 5.768 10.560 4.271 1.00 90.06 345 THR A N 1
ATOM 2793 C CA . THR A 1 345 ? 5.012 11.819 4.162 1.00 90.06 345 THR A CA 1
ATOM 2794 C C . THR A 1 345 ? 3.574 11.658 4.658 1.00 90.06 345 THR A C 1
ATOM 2796 O O . THR A 1 345 ? 3.123 12.465 5.468 1.00 90.06 345 THR A O 1
ATOM 2799 N N . LEU A 1 346 ? 2.879 10.590 4.256 1.00 90.31 346 LEU A N 1
ATOM 2800 C CA . LEU A 1 346 ? 1.517 10.304 4.718 1.00 90.31 346 LEU A CA 1
ATOM 2801 C C . LEU A 1 346 ? 1.450 10.078 6.237 1.00 90.31 346 LEU A C 1
ATOM 2803 O O . LEU A 1 346 ? 0.518 10.546 6.890 1.00 90.31 346 LEU A O 1
ATOM 2807 N N . ASP A 1 347 ? 2.443 9.411 6.825 1.00 87.00 347 ASP A N 1
ATOM 2808 C CA . ASP A 1 347 ? 2.520 9.204 8.275 1.00 87.00 347 ASP A CA 1
ATOM 2809 C C . ASP A 1 347 ? 2.726 10.532 9.034 1.00 87.00 347 ASP A C 1
ATOM 2811 O O . ASP A 1 347 ? 2.114 10.772 10.087 1.00 87.00 347 ASP A O 1
ATOM 2815 N N . CYS A 1 348 ? 3.536 11.443 8.480 1.00 89.38 348 CYS A N 1
ATOM 2816 C CA . CYS A 1 348 ? 3.680 12.806 8.994 1.00 89.38 348 CYS A CA 1
ATOM 2817 C C . CYS A 1 348 ? 2.361 13.589 8.931 1.00 89.38 348 CYS A C 1
ATOM 2819 O O . CYS A 1 348 ? 1.976 14.216 9.925 1.00 89.38 348 CYS A O 1
ATOM 2821 N N . ASP A 1 349 ? 1.650 13.517 7.806 1.00 91.00 349 ASP A N 1
ATOM 2822 C CA . ASP A 1 349 ? 0.360 14.184 7.622 1.00 91.00 349 ASP A CA 1
ATOM 2823 C C . ASP A 1 349 ? -0.691 13.640 8.598 1.00 91.00 349 ASP A C 1
ATOM 2825 O O . ASP A 1 349 ? -1.385 14.414 9.262 1.00 91.00 349 ASP A O 1
ATOM 2829 N N . ASN A 1 350 ? -0.750 12.319 8.785 1.00 90.69 350 ASN A N 1
ATOM 2830 C CA . ASN A 1 350 ? -1.625 11.679 9.768 1.00 90.69 350 ASN A CA 1
ATOM 2831 C C . ASN A 1 350 ? -1.352 12.176 11.195 1.00 90.69 350 ASN A C 1
ATOM 2833 O O . ASN A 1 350 ? -2.282 12.510 11.934 1.00 90.69 350 ASN A O 1
ATOM 2837 N N . THR A 1 351 ? -0.078 12.293 11.574 1.00 93.69 351 THR A N 1
ATOM 2838 C CA . THR A 1 351 ? 0.326 12.833 12.882 1.00 93.69 351 THR A CA 1
ATOM 2839 C C . THR A 1 351 ? -0.127 14.289 13.051 1.00 93.69 351 THR A C 1
ATOM 2841 O O . THR A 1 351 ? -0.564 14.702 14.130 1.00 93.69 351 THR A O 1
ATOM 2844 N N . LEU A 1 352 ? -0.038 15.095 11.991 1.00 92.81 352 LEU A N 1
ATOM 2845 C CA . LEU A 1 352 ? -0.488 16.486 12.001 1.00 92.81 352 LEU A CA 1
ATOM 2846 C C . LEU A 1 352 ? -2.016 16.588 12.119 1.00 92.81 352 LEU A C 1
ATOM 2848 O O . LEU A 1 352 ? -2.513 17.391 12.912 1.00 92.81 352 LEU A O 1
ATOM 2852 N N . ILE A 1 353 ? -2.756 15.738 11.405 1.00 90.88 353 ILE A N 1
ATOM 2853 C CA . ILE A 1 353 ? -4.219 15.645 11.496 1.00 90.88 353 ILE A CA 1
ATOM 2854 C C . ILE A 1 353 ? -4.651 15.291 12.923 1.00 90.88 353 ILE A C 1
ATOM 2856 O O . ILE A 1 353 ? -5.537 15.949 13.469 1.00 90.88 353 ILE A O 1
ATOM 2860 N N . GLN A 1 354 ? -3.995 14.322 13.567 1.00 94.25 354 GLN A N 1
ATOM 2861 C CA . GLN A 1 354 ? -4.287 13.957 14.958 1.00 94.25 354 GLN A CA 1
ATOM 2862 C C . GLN A 1 354 ? -4.090 15.144 15.914 1.00 94.25 354 GLN A C 1
ATOM 2864 O O . GLN A 1 354 ? -4.973 15.451 16.717 1.00 94.25 354 GLN A O 1
ATOM 2869 N N . LYS A 1 355 ? -2.990 15.896 15.775 1.00 94.62 355 LYS A N 1
ATOM 2870 C CA . LYS A 1 355 ? -2.753 17.114 16.575 1.00 94.62 355 LYS A CA 1
ATOM 2871 C C . LYS A 1 355 ? -3.822 18.184 16.344 1.00 94.62 355 LYS A C 1
ATOM 2873 O O . LYS A 1 355 ? -4.231 18.864 17.288 1.00 94.62 355 LYS A O 1
ATOM 2878 N N . LEU A 1 356 ? -4.287 18.355 15.105 1.00 92.12 356 LEU A N 1
ATOM 2879 C CA . LEU A 1 356 ? -5.385 19.274 14.795 1.00 92.12 356 LEU A CA 1
ATOM 2880 C C . LEU A 1 356 ? -6.693 18.833 15.463 1.00 92.12 356 LEU A C 1
ATOM 2882 O O . LEU A 1 356 ? -7.366 19.667 16.066 1.00 92.12 356 LEU A O 1
ATOM 2886 N N . GLN A 1 357 ? -7.023 17.540 15.428 1.00 93.94 357 GLN A N 1
ATOM 2887 C CA . GLN A 1 357 ? -8.206 16.988 16.097 1.00 93.94 357 GLN A CA 1
ATOM 2888 C C . GLN A 1 357 ? -8.157 17.196 17.617 1.00 93.94 357 GLN A C 1
ATOM 2890 O O . GLN A 1 357 ? -9.137 17.642 18.217 1.00 93.94 357 GLN A O 1
ATOM 2895 N N . GLU A 1 358 ? -7.006 16.955 18.249 1.00 94.94 358 GLU A N 1
ATOM 2896 C CA . GLU A 1 358 ? -6.815 17.228 19.677 1.00 94.94 358 GLU A CA 1
ATOM 2897 C C . GLU A 1 358 ? -6.994 18.713 20.014 1.00 94.94 358 GLU A C 1
ATOM 2899 O O . GLU A 1 358 ? -7.608 19.061 21.028 1.00 94.94 358 GLU A O 1
ATOM 2904 N N . ASN A 1 359 ? -6.484 19.607 19.164 1.00 93.12 359 ASN A N 1
ATOM 2905 C CA . ASN A 1 359 ? -6.637 21.048 19.340 1.00 93.12 359 ASN A CA 1
ATOM 2906 C C . ASN A 1 359 ? -8.091 21.503 19.175 1.00 93.12 359 ASN A C 1
ATOM 2908 O O . ASN A 1 359 ? -8.555 22.324 19.967 1.00 93.12 359 ASN A O 1
ATOM 2912 N N . LEU A 1 360 ? -8.822 20.955 18.200 1.00 92.38 360 LEU A N 1
ATOM 2913 C CA . LEU A 1 360 ? -10.253 21.214 18.034 1.00 92.38 360 LEU A CA 1
ATOM 2914 C C . LEU A 1 360 ? -11.032 20.775 19.276 1.00 92.38 360 LEU A C 1
ATOM 2916 O O . LEU A 1 360 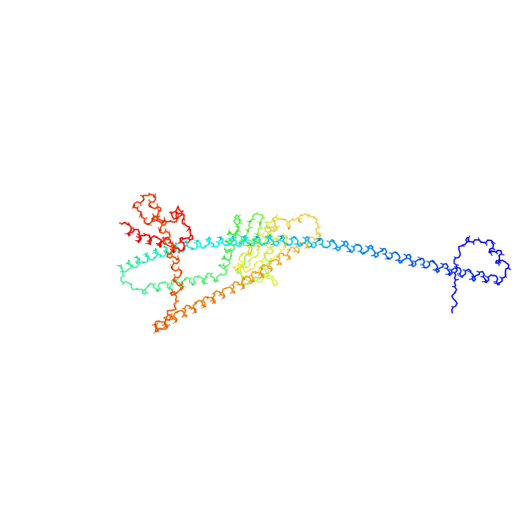? -11.753 21.587 19.849 1.00 92.38 360 LEU A O 1
ATOM 2920 N N . LYS A 1 361 ? -10.778 19.566 19.789 1.00 94.12 361 LYS A N 1
ATOM 2921 C CA . LYS A 1 361 ? -11.398 19.067 21.026 1.00 94.12 361 LYS A CA 1
ATOM 2922 C C . LYS A 1 361 ? -11.107 19.967 22.235 1.00 94.12 361 LYS A C 1
ATOM 2924 O O . LYS A 1 361 ? -11.984 20.224 23.058 1.00 94.12 361 LYS A O 1
ATOM 2929 N N . LYS A 1 362 ? -9.882 20.496 22.353 1.00 95.19 362 LYS A N 1
ATOM 2930 C CA . LYS A 1 362 ? -9.532 21.478 23.399 1.00 95.19 362 LYS A CA 1
ATOM 2931 C C . LYS A 1 362 ? -10.330 22.777 23.253 1.00 95.19 362 LYS A C 1
ATOM 2933 O O . LYS A 1 362 ? -10.788 23.309 24.261 1.00 95.19 362 LYS A O 1
ATOM 2938 N N . ARG A 1 363 ? -10.505 23.284 22.028 1.00 90.19 363 ARG A N 1
ATOM 2939 C CA . ARG A 1 363 ? -11.298 24.495 21.751 1.00 90.19 363 ARG A CA 1
ATOM 2940 C C . ARG A 1 363 ? -12.785 24.282 22.024 1.00 90.19 363 ARG A C 1
ATOM 2942 O O . ARG A 1 363 ? -13.397 25.140 22.649 1.00 90.19 363 ARG A O 1
ATOM 2949 N N . GLU A 1 364 ? -13.339 23.137 21.644 1.00 93.00 364 GLU A N 1
ATOM 2950 C CA . GLU A 1 364 ? -14.718 22.756 21.972 1.00 93.00 364 GLU A CA 1
ATOM 2951 C C . GLU A 1 364 ? -14.946 22.739 23.488 1.00 93.00 364 GLU A C 1
ATOM 2953 O O . GLU A 1 364 ? -15.875 23.374 23.980 1.00 93.00 364 GLU A O 1
ATOM 2958 N N . ASN A 1 365 ? -14.042 22.117 24.251 1.00 93.38 365 ASN A N 1
ATOM 2959 C CA . ASN A 1 365 ? -14.119 22.116 25.714 1.00 93.38 365 ASN A CA 1
ATOM 2960 C C . ASN A 1 365 ? -14.029 23.531 26.314 1.00 93.38 365 ASN A C 1
ATOM 2962 O O . ASN A 1 365 ? -14.709 23.830 27.293 1.00 93.38 365 ASN A O 1
ATOM 2966 N N . GLN A 1 366 ? -13.215 24.422 25.736 1.00 93.56 366 GLN A N 1
ATOM 2967 C CA . GLN A 1 366 ? -13.162 25.826 26.159 1.00 93.56 366 GLN A CA 1
ATOM 2968 C C . GLN A 1 366 ? -14.490 26.546 25.909 1.00 93.56 366 GLN A C 1
ATOM 2970 O O . GLN A 1 366 ? -14.940 27.281 26.783 1.00 93.56 366 GLN A O 1
ATOM 2975 N N . ILE A 1 367 ? -15.129 26.315 24.759 1.00 91.25 367 ILE A N 1
ATOM 2976 C CA . ILE A 1 367 ? -16.445 26.885 24.439 1.00 91.25 367 ILE A CA 1
ATOM 2977 C C . ILE A 1 367 ? -17.501 26.373 25.424 1.00 91.25 367 ILE A C 1
ATOM 2979 O O . ILE A 1 367 ? -18.234 27.178 25.988 1.00 91.25 367 ILE A O 1
ATOM 2983 N N . ILE A 1 368 ? -17.521 25.068 25.713 1.00 91.38 368 ILE A N 1
ATOM 2984 C CA . ILE A 1 368 ? -18.424 24.479 26.715 1.00 91.38 368 ILE A CA 1
ATOM 2985 C C . ILE A 1 368 ? -18.210 25.127 28.091 1.00 91.38 368 ILE A C 1
ATOM 2987 O O . ILE A 1 368 ? -19.172 25.479 28.772 1.00 91.38 368 ILE A O 1
ATOM 2991 N N . ASN A 1 369 ? -16.957 25.336 28.500 1.00 93.31 369 ASN A N 1
ATOM 2992 C CA . ASN A 1 369 ? -16.648 26.003 29.765 1.00 93.31 369 ASN A CA 1
ATOM 2993 C C . ASN A 1 369 ? -17.109 27.466 29.778 1.00 93.31 369 ASN A C 1
ATOM 2995 O O . ASN A 1 369 ? -17.627 27.927 30.795 1.00 93.31 369 ASN A O 1
ATOM 2999 N N . ILE A 1 370 ? -16.956 28.188 28.664 1.00 91.12 370 ILE A N 1
ATOM 3000 C CA . ILE A 1 370 ? -17.481 29.550 28.513 1.00 91.12 370 ILE A CA 1
ATOM 3001 C C . ILE A 1 370 ? -19.005 29.543 28.648 1.00 91.12 370 ILE A C 1
ATOM 3003 O O . ILE A 1 370 ? -19.533 30.341 29.416 1.00 91.12 370 ILE A O 1
ATOM 3007 N N . ASP A 1 371 ? -19.707 28.615 27.996 1.00 87.88 371 ASP A N 1
ATOM 3008 C CA . ASP A 1 371 ? -21.161 28.469 28.123 1.00 87.88 371 ASP A CA 1
ATOM 3009 C C . ASP A 1 371 ? -21.582 28.194 29.572 1.00 87.88 371 ASP A C 1
ATOM 3011 O O . ASP A 1 371 ? -22.546 28.782 30.065 1.00 87.88 371 ASP A O 1
ATOM 3015 N N . ILE A 1 372 ? -20.854 27.339 30.296 1.00 93.38 372 ILE A N 1
ATOM 3016 C CA . ILE A 1 372 ? -21.100 27.087 31.724 1.00 93.38 372 ILE A CA 1
ATOM 3017 C C . ILE A 1 372 ? -20.915 28.374 32.539 1.00 93.38 372 ILE A C 1
ATOM 3019 O O . ILE A 1 372 ? -21.776 28.704 33.358 1.00 93.38 372 ILE A O 1
ATOM 3023 N N . ILE A 1 373 ? -19.828 29.120 32.313 1.00 93.12 373 ILE A N 1
ATOM 3024 C CA . ILE A 1 373 ? -19.553 30.389 33.003 1.00 93.12 373 ILE A CA 1
ATOM 3025 C C . ILE A 1 373 ? -20.657 31.409 32.711 1.00 93.12 373 ILE A C 1
ATOM 3027 O O . ILE A 1 373 ? -21.196 32.000 33.644 1.00 93.12 373 ILE A O 1
ATOM 3031 N N . ILE A 1 374 ? -21.035 31.578 31.443 1.00 87.75 374 ILE A N 1
ATOM 3032 C CA . ILE A 1 374 ? -22.106 32.483 31.013 1.00 87.75 374 ILE A CA 1
ATOM 3033 C C . ILE A 1 374 ? -23.424 32.113 31.700 1.00 87.75 374 ILE A C 1
ATOM 3035 O O . ILE A 1 374 ? -24.081 32.971 32.290 1.00 87.75 374 ILE A O 1
ATOM 3039 N N . ASN A 1 375 ? -23.791 30.830 31.695 1.00 86.56 375 ASN A N 1
ATOM 3040 C CA . ASN A 1 375 ? -25.000 30.352 32.363 1.00 86.56 375 ASN A CA 1
ATOM 3041 C C . ASN A 1 375 ? -24.961 30.591 33.880 1.00 86.56 375 ASN A C 1
ATOM 3043 O O . ASN A 1 375 ? -25.984 30.934 34.472 1.00 86.56 375 ASN A O 1
ATOM 3047 N N . ASN A 1 376 ? -23.800 30.443 34.520 1.00 92.12 376 ASN A N 1
ATOM 3048 C CA . ASN A 1 376 ? -23.636 30.734 35.944 1.00 92.12 376 ASN A CA 1
ATOM 3049 C C . ASN A 1 376 ? -23.767 32.235 36.242 1.00 92.12 376 ASN A C 1
ATOM 3051 O O . ASN A 1 376 ? -24.463 32.596 37.191 1.00 92.12 376 ASN A O 1
ATOM 3055 N N . ILE A 1 377 ? -23.182 33.103 35.409 1.00 89.19 377 ILE A N 1
ATOM 3056 C CA . ILE A 1 377 ? -23.341 34.561 35.515 1.00 89.19 377 ILE A CA 1
ATOM 3057 C C . ILE A 1 377 ? -24.822 34.935 35.406 1.00 89.19 377 ILE A C 1
ATOM 3059 O O . ILE A 1 377 ? -25.324 35.674 36.249 1.00 89.19 377 ILE A O 1
ATOM 3063 N N . PHE A 1 378 ? -25.554 34.390 34.430 1.00 86.69 378 PHE A N 1
ATOM 3064 C CA . PHE A 1 378 ? -26.979 34.693 34.274 1.00 86.69 378 PHE A CA 1
ATOM 3065 C C . PHE A 1 378 ? -27.859 34.125 35.389 1.00 86.69 378 PHE A C 1
ATOM 3067 O O . PHE A 1 378 ? -28.852 34.751 35.751 1.00 86.69 378 PHE A O 1
ATOM 3074 N N . LYS A 1 379 ? -27.496 32.979 35.976 1.00 88.25 379 LYS A N 1
ATOM 3075 C CA . LYS A 1 379 ? -28.162 32.475 37.188 1.00 88.25 379 LYS A CA 1
ATOM 3076 C C . LYS A 1 379 ? -27.950 33.407 38.381 1.00 88.25 379 LYS A C 1
ATOM 3078 O O . LYS A 1 379 ? -28.881 33.614 39.151 1.00 88.25 379 LYS A O 1
ATOM 3083 N N . GLN A 1 380 ? -26.741 33.947 38.538 1.00 94.06 380 GLN A N 1
ATOM 3084 C CA . GLN A 1 380 ? -26.396 34.842 39.645 1.00 94.06 380 GLN A CA 1
ATOM 3085 C C . GLN A 1 380 ? -26.969 36.255 39.461 1.00 94.06 380 GLN A C 1
ATOM 3087 O O . GLN A 1 380 ? -27.331 36.902 40.442 1.00 94.06 380 GLN A O 1
ATOM 3092 N N . TYR A 1 381 ? -27.091 36.717 38.216 1.00 89.56 381 TYR A N 1
ATOM 3093 C CA . TYR A 1 381 ? -27.598 38.042 37.865 1.00 89.56 381 TYR A CA 1
ATOM 3094 C C . TYR A 1 381 ? -28.708 37.952 36.804 1.00 89.56 381 TYR A C 1
ATOM 3096 O O . TYR A 1 381 ? -28.483 38.310 35.643 1.00 89.56 381 TYR A O 1
ATOM 3104 N N . PRO A 1 382 ? -29.928 37.515 37.170 1.00 85.38 382 PRO A N 1
ATOM 3105 C CA . PRO A 1 382 ? -31.030 37.351 36.219 1.00 85.38 382 PRO A CA 1
ATOM 3106 C C . PRO A 1 382 ? -31.387 38.639 35.467 1.00 85.38 382 PRO A C 1
ATOM 3108 O O . PRO A 1 382 ? -31.789 38.589 34.312 1.00 85.38 382 PRO A O 1
ATOM 3111 N N . GLN A 1 383 ? -31.188 39.805 36.086 1.00 79.56 383 GLN A N 1
ATOM 3112 C CA . GLN A 1 383 ? -31.408 41.114 35.467 1.00 79.56 383 GLN A CA 1
ATOM 3113 C C . GLN A 1 383 ? -30.423 41.436 34.333 1.00 79.56 383 GLN A C 1
ATOM 3115 O O . GLN A 1 383 ? -30.735 42.254 33.472 1.00 79.56 383 GLN A O 1
ATOM 3120 N N . LEU A 1 384 ? -29.235 40.813 34.331 1.00 77.88 384 LEU A N 1
ATOM 3121 C CA . LEU A 1 384 ? -28.261 40.929 33.241 1.00 77.88 384 LEU A CA 1
ATOM 3122 C C . LEU A 1 384 ? -28.584 39.997 32.085 1.00 77.88 384 LEU A C 1
ATOM 3124 O O . LEU A 1 384 ? -27.997 40.156 31.016 1.00 77.88 384 LEU A O 1
ATOM 3128 N N . HIS A 1 385 ? -29.508 39.049 32.276 1.00 72.69 385 HIS A N 1
ATOM 3129 C CA . HIS A 1 385 ? -30.110 38.327 31.174 1.00 72.69 385 HIS A CA 1
ATOM 3130 C C . HIS A 1 385 ? -30.932 39.345 30.385 1.00 72.69 385 HIS A C 1
ATOM 3132 O O . HIS A 1 385 ? -32.146 39.458 30.543 1.00 72.69 385 HIS A O 1
ATOM 3138 N N . ILE A 1 386 ? -30.245 40.111 29.532 1.00 63.62 386 ILE A N 1
ATOM 3139 C CA . ILE A 1 386 ? -30.852 40.838 28.438 1.00 63.62 386 ILE A CA 1
ATOM 3140 C C . ILE A 1 386 ? -31.554 39.725 27.681 1.00 63.62 386 ILE A C 1
ATOM 3142 O O . ILE A 1 386 ? -30.931 38.935 26.968 1.00 63.62 386 ILE A O 1
ATOM 3146 N N . SER A 1 387 ? -32.856 39.587 27.915 1.00 56.28 387 SER A N 1
ATOM 3147 C CA . SER A 1 387 ? -33.764 38.981 26.973 1.00 56.28 387 SER A CA 1
ATOM 3148 C C . SER A 1 387 ? -33.592 39.830 25.730 1.00 56.28 387 SER A C 1
ATOM 3150 O O . SER A 1 387 ? -34.302 40.807 25.507 1.00 56.28 387 SER A O 1
ATOM 3152 N N . ASN A 1 388 ? -32.550 39.512 24.952 1.00 50.00 388 ASN A N 1
ATOM 3153 C CA . ASN A 1 388 ? -32.394 40.003 23.609 1.00 50.00 388 ASN A CA 1
ATOM 3154 C C . ASN A 1 388 ? -33.770 39.782 23.027 1.00 50.00 388 ASN A C 1
ATOM 3156 O O . ASN A 1 388 ? -34.246 38.641 23.033 1.00 50.00 388 ASN A O 1
ATOM 3160 N N . LYS A 1 389 ? -34.417 40.893 22.662 1.00 49.06 389 LYS A N 1
ATOM 3161 C CA . LYS A 1 389 ? -35.649 40.985 21.890 1.00 49.06 389 LYS A CA 1
ATOM 3162 C C . LYS A 1 389 ? -35.459 40.162 20.611 1.00 49.06 389 LYS A C 1
ATOM 3164 O O . LYS A 1 389 ? -35.328 40.680 19.519 1.00 49.06 389 LYS A O 1
ATOM 3169 N N . LYS A 1 390 ? -35.433 38.842 20.756 1.00 47.66 390 LYS A N 1
ATOM 3170 C CA . LYS A 1 390 ? -35.675 37.839 19.734 1.00 47.66 390 LYS A CA 1
ATOM 3171 C C . LYS A 1 390 ? -37.178 37.603 19.628 1.00 47.66 390 LYS A C 1
ATOM 3173 O O . LYS A 1 390 ? -37.575 36.673 18.951 1.00 47.66 390 LYS A O 1
ATOM 3178 N N . GLU A 1 391 ? -38.016 38.420 20.268 1.00 50.91 391 GLU A N 1
ATOM 3179 C CA . GLU A 1 391 ? -39.452 38.461 19.990 1.00 50.91 391 GLU A CA 1
ATOM 3180 C C . GLU A 1 391 ? -39.760 39.127 18.642 1.00 50.91 391 GLU A C 1
ATOM 3182 O O . GLU A 1 391 ? -40.781 38.798 18.052 1.00 50.91 391 GLU A O 1
ATOM 3187 N N . SER A 1 392 ? -38.882 39.971 18.079 1.00 52.50 392 SER A N 1
ATOM 3188 C CA . SER A 1 392 ? -39.124 40.549 16.746 1.00 52.50 392 SER A CA 1
ATOM 3189 C C . SER A 1 392 ? -38.664 39.661 15.583 1.00 52.50 392 SER A C 1
ATOM 3191 O O . SER A 1 392 ? -39.275 39.719 14.528 1.00 52.50 392 SER A O 1
ATOM 3193 N N . GLU A 1 393 ? -37.657 38.796 15.760 1.00 50.59 393 GLU A N 1
ATOM 3194 C CA . GLU A 1 393 ? -37.200 37.869 14.699 1.00 50.59 393 GLU A CA 1
ATOM 3195 C C . GLU A 1 393 ? -37.718 36.427 14.866 1.00 50.59 393 GLU A C 1
ATOM 3197 O O . GLU A 1 393 ? -37.841 35.695 13.879 1.00 50.59 393 GLU A O 1
ATOM 3202 N N . LYS A 1 394 ? -38.077 35.989 16.089 1.00 52.56 394 LYS A N 1
ATOM 3203 C CA . LYS A 1 394 ? -38.850 34.743 16.247 1.00 52.56 394 LYS A CA 1
ATOM 3204 C C . LYS A 1 394 ? -40.285 34.913 15.773 1.00 52.56 394 LYS A C 1
ATOM 3206 O O . LYS A 1 394 ? -40.826 33.933 15.278 1.00 52.56 394 LYS A O 1
ATOM 3211 N N . SER A 1 395 ? -40.884 36.106 15.866 1.00 59.00 395 SER A N 1
ATOM 3212 C CA . SER A 1 395 ? -42.272 36.291 15.437 1.00 59.00 395 SER A CA 1
ATOM 3213 C C . SER A 1 395 ? -42.433 36.027 13.943 1.00 59.00 395 SER A C 1
ATOM 3215 O O . SER A 1 395 ? -43.282 35.225 13.597 1.00 59.00 395 SER A O 1
ATOM 3217 N N . GLU A 1 396 ? -41.591 36.548 13.050 1.00 64.69 396 GLU A N 1
ATOM 3218 C CA . GLU A 1 396 ? -41.770 36.297 11.610 1.00 64.69 396 GLU A CA 1
ATOM 3219 C C . GLU A 1 396 ? -41.574 34.826 11.226 1.00 64.69 396 GLU A C 1
ATOM 3221 O O . GLU A 1 396 ? -42.404 34.255 10.516 1.00 64.69 396 GLU A O 1
ATOM 3226 N N . ASN A 1 397 ? -40.534 34.167 11.745 1.00 73.50 397 ASN A N 1
ATOM 3227 C CA . ASN A 1 397 ? -40.291 32.752 11.458 1.00 73.50 397 ASN A CA 1
ATOM 3228 C C . ASN A 1 397 ? -41.324 31.824 12.120 1.00 73.50 397 ASN A C 1
ATOM 3230 O O . ASN A 1 397 ? -41.677 30.791 11.550 1.00 73.50 397 ASN A O 1
ATOM 3234 N N . GLU A 1 398 ? -41.823 32.149 13.315 1.00 77.12 398 GLU A N 1
ATOM 3235 C CA . GLU A 1 398 ? -42.889 31.377 13.963 1.00 77.12 398 GLU A CA 1
ATOM 3236 C C . GLU A 1 398 ? -44.259 31.656 13.340 1.00 77.12 398 GLU A C 1
ATOM 3238 O O . GLU A 1 398 ? -45.031 30.714 13.180 1.00 77.12 398 GLU A O 1
ATOM 3243 N N . ILE A 1 399 ? -44.533 32.884 12.890 1.00 78.88 399 ILE A N 1
ATOM 3244 C CA . ILE A 1 399 ? -45.737 33.248 12.130 1.00 78.88 399 ILE A CA 1
ATOM 3245 C C . ILE A 1 399 ? -45.738 32.523 10.781 1.00 78.88 399 ILE A C 1
ATOM 3247 O O . ILE A 1 399 ? -46.744 31.908 10.434 1.00 78.88 399 ILE A O 1
ATOM 3251 N N . GLN A 1 400 ? -44.618 32.495 10.049 1.00 82.38 400 GLN A N 1
ATOM 3252 C CA . GLN A 1 400 ? -44.515 31.754 8.784 1.00 82.38 400 GLN A CA 1
ATOM 3253 C C . GLN A 1 400 ? -44.668 30.240 8.979 1.00 82.38 400 GLN A C 1
ATOM 3255 O O . GLN A 1 400 ? -45.396 29.590 8.224 1.00 82.38 400 GLN A O 1
ATOM 3260 N N . LYS A 1 401 ? -44.037 29.669 10.015 1.00 85.62 401 LYS A N 1
ATOM 3261 C CA . LYS A 1 401 ? -44.183 28.240 10.345 1.00 85.62 401 LYS A CA 1
ATOM 3262 C C . LYS A 1 401 ? -45.601 27.897 10.806 1.00 85.62 401 LYS A C 1
ATOM 3264 O O . LYS A 1 401 ? -46.116 26.845 10.436 1.00 85.62 401 LYS A O 1
ATOM 3269 N N . SER A 1 402 ? -46.244 28.783 11.566 1.00 87.12 402 SER A N 1
ATOM 3270 C CA . SER A 1 402 ? -47.642 28.647 11.990 1.00 87.12 402 SER A CA 1
ATOM 3271 C C . SER A 1 402 ? -48.601 28.722 10.796 1.00 87.12 402 SER A C 1
ATOM 3273 O O . SER A 1 402 ? -49.485 27.878 10.658 1.00 87.12 402 SER A O 1
ATOM 3275 N 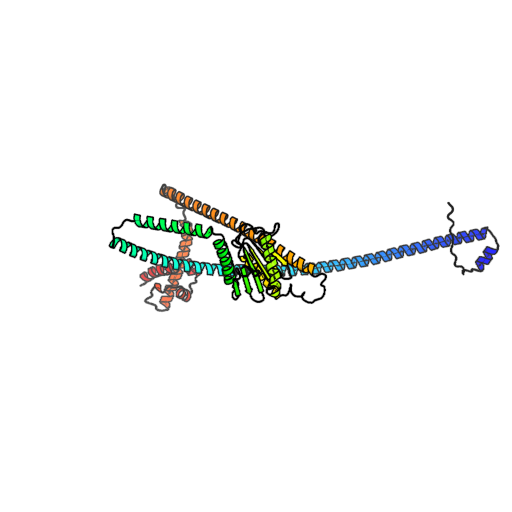N . ALA A 1 403 ? -48.369 29.648 9.860 1.00 88.38 403 ALA A N 1
ATOM 3276 C CA . ALA A 1 403 ? -49.143 29.757 8.624 1.00 88.38 403 ALA A CA 1
ATOM 3277 C C . ALA A 1 403 ? -49.005 28.506 7.734 1.00 88.38 403 ALA A C 1
ATOM 3279 O O . ALA A 1 403 ? -50.008 28.000 7.228 1.00 88.38 403 ALA A O 1
ATOM 3280 N N . HIS A 1 404 ? -47.791 27.958 7.592 1.00 89.75 404 HIS A N 1
ATOM 3281 C CA . HIS A 1 404 ? -47.567 26.694 6.876 1.00 89.75 404 HIS A CA 1
ATOM 3282 C C . HIS A 1 404 ? -48.266 25.511 7.552 1.00 89.75 404 HIS A C 1
ATOM 3284 O O . HIS A 1 404 ? -48.916 24.715 6.875 1.00 89.75 404 HIS A O 1
ATOM 3290 N N . MET A 1 405 ? -48.174 25.409 8.882 1.00 95.19 405 MET A N 1
ATOM 3291 C CA . MET A 1 405 ? -48.863 24.365 9.643 1.00 95.19 405 MET A CA 1
ATOM 3292 C C . MET A 1 405 ? -50.379 24.431 9.429 1.00 95.19 405 MET A C 1
ATOM 3294 O O . MET A 1 405 ? -51.005 23.414 9.136 1.00 95.19 405 MET A O 1
ATOM 3298 N N . LYS A 1 406 ? -50.964 25.631 9.506 1.00 94.62 406 LYS A N 1
ATOM 3299 C CA . LYS A 1 406 ? -52.396 25.836 9.277 1.00 94.62 406 LYS A CA 1
ATOM 3300 C C . LYS A 1 406 ? -52.811 25.426 7.861 1.00 94.62 406 LYS A C 1
ATOM 3302 O O . LYS A 1 406 ? -53.756 24.663 7.708 1.00 94.62 406 LYS A O 1
ATOM 3307 N N . SER A 1 407 ? -52.042 25.824 6.844 1.00 95.12 407 SER A N 1
ATOM 3308 C CA . SER A 1 407 ? -52.292 25.432 5.449 1.00 95.12 407 SER A CA 1
ATOM 3309 C C . SER A 1 407 ? -52.289 23.910 5.245 1.00 95.12 407 SER A C 1
ATOM 3311 O O . SER A 1 407 ? -53.123 23.379 4.509 1.00 95.12 407 SER A O 1
ATOM 3313 N N . ILE A 1 408 ? -51.381 23.190 5.912 1.00 95.56 408 ILE A N 1
ATOM 3314 C CA . ILE A 1 408 ? -51.337 21.721 5.883 1.00 95.56 408 ILE A CA 1
ATOM 3315 C C . ILE A 1 408 ? -52.593 21.119 6.521 1.00 95.56 408 ILE A C 1
ATOM 3317 O O . ILE A 1 408 ? -53.199 20.222 5.937 1.00 95.56 408 ILE A O 1
ATOM 3321 N N . ILE A 1 409 ? -53.000 21.612 7.693 1.00 96.50 409 ILE A N 1
ATOM 3322 C CA . ILE A 1 409 ? -54.190 21.117 8.401 1.00 96.50 409 ILE A CA 1
ATOM 3323 C C . ILE A 1 409 ? -55.451 21.355 7.567 1.00 96.50 409 ILE A C 1
ATOM 3325 O O . ILE A 1 409 ? -56.250 20.433 7.414 1.00 96.50 409 ILE A O 1
ATOM 3329 N N . ASP A 1 410 ? -55.588 22.533 6.958 1.00 95.62 410 ASP A N 1
ATOM 3330 C CA . ASP A 1 410 ? -56.727 22.872 6.101 1.00 95.62 410 ASP A CA 1
ATOM 3331 C C . ASP A 1 410 ? -56.823 21.932 4.888 1.00 95.62 410 ASP A C 1
ATOM 3333 O O . ASP A 1 410 ? -57.911 21.465 4.548 1.00 95.62 410 ASP A O 1
ATOM 3337 N N . LYS A 1 411 ? -55.688 21.577 4.266 1.00 96.44 411 LYS A N 1
ATOM 3338 C CA . LYS A 1 411 ? -55.646 20.584 3.177 1.00 96.44 411 LYS A CA 1
ATOM 3339 C C . LYS A 1 411 ? -56.081 19.193 3.641 1.00 96.44 411 LYS A C 1
ATOM 3341 O O . LYS A 1 411 ? -56.823 18.526 2.922 1.00 96.44 411 LYS A O 1
ATOM 3346 N N . ILE A 1 412 ? -55.641 18.759 4.827 1.00 95.19 412 ILE A N 1
ATOM 3347 C CA . ILE A 1 412 ? -56.050 17.467 5.396 1.00 95.19 412 ILE A CA 1
ATOM 3348 C C . ILE A 1 412 ? -57.560 17.470 5.648 1.00 95.19 412 ILE A C 1
ATOM 3350 O O . ILE A 1 412 ? -58.247 16.558 5.200 1.00 95.19 412 ILE A O 1
ATOM 3354 N N . LEU A 1 413 ? -58.088 18.497 6.320 1.00 94.81 413 LEU A N 1
ATOM 3355 C CA . LEU A 1 413 ? -59.518 18.604 6.620 1.00 94.81 413 LEU A CA 1
ATOM 3356 C C . LEU A 1 413 ? -60.359 18.633 5.343 1.00 94.81 413 LEU A C 1
ATOM 3358 O O . LEU A 1 413 ? -61.308 17.861 5.231 1.00 94.81 413 LEU A O 1
ATOM 3362 N N . LYS A 1 414 ? -59.960 19.440 4.353 1.00 95.44 414 LYS A N 1
ATOM 3363 C CA . LYS A 1 414 ? -60.619 19.503 3.046 1.00 95.44 414 LYS A CA 1
ATOM 3364 C C . LYS A 1 414 ? -60.690 18.128 2.380 1.00 95.44 414 LYS A C 1
ATOM 3366 O O . LYS A 1 414 ? -61.769 17.715 1.966 1.00 95.44 414 LYS A O 1
ATOM 3371 N N . TYR A 1 415 ? -59.575 17.396 2.344 1.00 96.00 415 TYR A N 1
ATOM 3372 C CA . TYR A 1 415 ? -59.541 16.044 1.788 1.00 96.00 415 TYR A CA 1
ATOM 3373 C C . TYR A 1 415 ? -60.491 15.088 2.526 1.00 96.00 415 TYR A C 1
ATOM 3375 O O . TYR A 1 415 ? -61.204 14.314 1.888 1.00 96.00 415 TYR A O 1
ATOM 3383 N N . LEU A 1 416 ? -60.532 15.135 3.862 1.00 93.56 416 LEU A N 1
ATOM 3384 C CA . LEU A 1 416 ? -61.431 14.284 4.649 1.00 93.56 416 LEU A CA 1
ATOM 3385 C C . LEU A 1 416 ? -62.905 14.599 4.369 1.00 93.56 416 LEU A C 1
ATOM 3387 O O . LEU A 1 416 ? -63.702 13.672 4.236 1.00 93.56 416 LEU A O 1
ATOM 3391 N N . THR A 1 417 ? -63.258 15.880 4.236 1.00 92.69 417 THR A N 1
ATOM 3392 C CA . THR A 1 417 ? -64.621 16.317 3.908 1.00 92.69 417 THR A CA 1
ATOM 3393 C C . THR A 1 417 ? -65.028 15.898 2.496 1.00 92.69 417 THR A C 1
ATOM 3395 O O . THR A 1 417 ? -66.088 15.304 2.331 1.00 92.69 417 THR A O 1
ATOM 3398 N N . GLU A 1 418 ? -64.181 16.130 1.489 1.00 94.62 418 GLU A N 1
ATOM 3399 C CA . GLU A 1 418 ? -64.457 15.758 0.089 1.00 94.62 418 GLU A CA 1
ATOM 3400 C C . GLU A 1 418 ? -64.649 14.243 -0.095 1.00 94.62 418 GLU A C 1
ATOM 3402 O O . GLU A 1 418 ? -65.384 13.813 -0.980 1.00 94.62 418 GLU A O 1
ATOM 3407 N N . ASN A 1 419 ? -64.034 13.432 0.771 1.00 94.00 419 ASN A N 1
ATOM 3408 C CA . ASN A 1 419 ? -64.138 11.972 0.750 1.00 94.00 419 ASN A CA 1
ATOM 3409 C C . ASN A 1 419 ? -65.122 11.404 1.795 1.00 94.00 419 ASN A C 1
ATOM 3411 O O . ASN A 1 419 ? -65.153 10.190 1.996 1.00 94.00 419 ASN A O 1
ATOM 3415 N N . ASN A 1 420 ? -65.918 12.246 2.470 1.00 92.81 420 ASN A N 1
ATOM 3416 C CA . ASN A 1 420 ? -66.887 11.844 3.502 1.00 92.81 420 ASN A CA 1
ATOM 3417 C C . ASN A 1 420 ? -66.292 10.976 4.638 1.00 92.81 420 ASN A C 1
ATOM 3419 O O . ASN A 1 420 ? -66.927 10.043 5.137 1.00 92.81 420 ASN A O 1
ATOM 3423 N N . ILE A 1 421 ? -65.067 11.276 5.079 1.00 90.62 421 ILE A N 1
ATOM 3424 C CA . ILE A 1 421 ? -64.378 10.526 6.140 1.00 90.62 421 ILE A CA 1
ATOM 3425 C C . ILE A 1 421 ? -64.736 11.116 7.513 1.00 90.62 421 ILE A C 1
ATOM 3427 O O . ILE A 1 421 ? -64.101 12.049 8.001 1.00 90.62 421 ILE A O 1
ATOM 3431 N N . ILE A 1 422 ? -65.753 10.538 8.159 1.00 84.69 422 ILE A N 1
ATOM 3432 C CA . ILE A 1 422 ? -66.313 11.038 9.432 1.00 84.69 422 ILE A CA 1
ATOM 3433 C C . ILE A 1 422 ? -65.447 10.663 10.649 1.00 84.69 422 ILE A C 1
ATOM 3435 O O . ILE A 1 422 ? -65.419 11.390 11.637 1.00 84.69 422 ILE A O 1
ATOM 3439 N N . LYS A 1 423 ? -64.720 9.539 10.599 1.00 88.44 423 LYS A N 1
ATOM 3440 C CA . LYS A 1 423 ? -63.820 9.093 11.677 1.00 88.44 423 LYS A CA 1
ATOM 3441 C C . LYS A 1 423 ? -62.411 8.914 11.139 1.00 88.44 423 LYS A C 1
ATOM 3443 O O . LYS A 1 423 ? -62.126 7.927 10.464 1.00 88.44 423 LYS A O 1
ATOM 3448 N N . PHE A 1 424 ? -61.527 9.850 11.468 1.00 90.69 424 PHE A N 1
ATOM 3449 C CA . PHE A 1 424 ? -60.131 9.793 11.059 1.00 90.69 424 PHE A CA 1
ATOM 3450 C C . PHE A 1 424 ? -59.194 9.652 12.261 1.00 90.69 424 PHE A C 1
ATOM 3452 O O . PHE A 1 424 ? -59.229 10.448 13.198 1.00 90.69 424 PHE A O 1
ATOM 3459 N N . ASN A 1 425 ? -58.335 8.629 12.236 1.00 92.50 425 ASN A N 1
ATOM 3460 C CA . ASN A 1 425 ? -57.287 8.462 13.238 1.00 92.50 425 ASN A CA 1
ATOM 3461 C C . ASN A 1 425 ? -56.043 9.254 12.815 1.00 92.50 425 ASN A C 1
ATOM 3463 O O . ASN A 1 425 ? -55.437 8.958 11.786 1.00 92.50 425 ASN A O 1
ATOM 3467 N N . TYR A 1 426 ? -55.633 10.230 13.624 1.00 92.25 426 TYR A N 1
ATOM 3468 C CA . TYR A 1 426 ? -54.480 11.088 13.342 1.00 92.25 426 TYR A CA 1
ATOM 3469 C C . TYR A 1 426 ? -53.159 10.309 13.220 1.00 92.25 426 TYR A C 1
ATOM 3471 O O . TYR A 1 426 ? -52.252 10.777 12.534 1.00 92.25 426 TYR A O 1
ATOM 3479 N N . SER A 1 427 ? -53.044 9.099 13.790 1.00 91.81 427 SER A N 1
ATOM 3480 C CA . SER A 1 427 ? -51.872 8.233 13.576 1.00 91.81 427 SER A CA 1
ATOM 3481 C C . SER A 1 427 ? -51.677 7.839 12.107 1.00 91.81 427 SER A C 1
ATOM 3483 O O . SER A 1 427 ? -50.573 7.468 11.712 1.00 91.81 427 SER A O 1
ATOM 3485 N N . ASN A 1 428 ? -52.726 7.944 11.285 1.00 94.88 428 ASN A N 1
ATOM 3486 C CA . ASN A 1 428 ? -52.678 7.649 9.854 1.00 94.88 428 ASN A CA 1
ATOM 3487 C C . ASN A 1 428 ? -52.060 8.786 9.025 1.00 94.88 428 ASN A C 1
ATOM 3489 O O . ASN A 1 428 ? -51.778 8.589 7.842 1.00 94.88 428 ASN A O 1
ATOM 3493 N N . ILE A 1 429 ? -51.798 9.956 9.623 1.00 95.44 429 ILE A N 1
ATOM 3494 C CA . ILE A 1 429 ? -51.061 11.042 8.969 1.00 95.44 429 ILE A CA 1
ATOM 3495 C C . ILE A 1 429 ? -49.586 10.637 8.900 1.00 95.44 429 ILE A C 1
ATOM 3497 O O . ILE A 1 429 ? -48.826 10.839 9.844 1.00 95.44 429 ILE A O 1
ATOM 3501 N N . ASN A 1 430 ? -49.187 10.033 7.785 1.00 96.62 430 ASN A N 1
ATOM 3502 C CA . ASN A 1 430 ? -47.811 9.651 7.473 1.00 96.62 430 ASN A CA 1
ATOM 3503 C C . ASN A 1 430 ? -47.375 10.258 6.125 1.00 96.62 430 ASN A C 1
ATOM 3505 O O . ASN A 1 430 ? -48.185 10.847 5.412 1.00 96.62 430 ASN A O 1
ATOM 3509 N N . ASN A 1 431 ? -46.100 10.109 5.751 1.00 95.06 431 ASN A N 1
ATOM 3510 C CA . ASN A 1 431 ? -45.571 10.691 4.507 1.00 95.06 431 ASN A CA 1
ATOM 3511 C C . ASN A 1 431 ? -46.331 10.238 3.254 1.00 95.06 431 ASN A C 1
ATOM 3513 O O . ASN A 1 431 ? -46.513 11.030 2.336 1.00 95.06 431 ASN A O 1
ATOM 3517 N N . LYS A 1 432 ? -46.793 8.982 3.205 1.00 96.38 432 LYS A N 1
ATOM 3518 C CA . LYS A 1 432 ? -47.546 8.462 2.055 1.00 96.38 432 LYS A CA 1
ATOM 3519 C C . LYS A 1 432 ? -48.898 9.165 1.927 1.00 96.38 432 LYS A C 1
ATOM 3521 O O . LYS A 1 432 ? -49.246 9.608 0.839 1.00 96.38 432 LYS A O 1
ATOM 3526 N N . PHE A 1 433 ? -49.612 9.311 3.042 1.00 96.25 433 PHE A N 1
ATOM 3527 C CA . PHE A 1 433 ? -50.877 10.040 3.100 1.00 96.25 433 PHE A CA 1
ATOM 3528 C C . PHE A 1 433 ? -50.700 11.523 2.736 1.00 96.25 433 PHE A C 1
ATOM 3530 O O . PHE A 1 433 ? -51.427 12.035 1.894 1.00 96.25 433 PHE A O 1
ATOM 3537 N N . LEU A 1 434 ? -49.696 12.204 3.302 1.00 96.06 434 LEU A N 1
ATOM 3538 C CA . LEU A 1 434 ? -49.436 13.621 3.017 1.00 96.06 434 LEU A CA 1
ATOM 3539 C C . LEU A 1 434 ? -49.077 13.859 1.538 1.00 96.06 434 LEU A C 1
ATOM 3541 O O . LEU A 1 434 ? -49.567 14.809 0.931 1.00 96.06 434 LEU A O 1
ATOM 3545 N N . LYS A 1 435 ? -48.307 12.955 0.920 1.00 95.25 435 LYS A N 1
ATOM 3546 C CA . LYS A 1 435 ? -48.011 13.010 -0.521 1.00 95.25 435 LYS A CA 1
ATOM 3547 C C . LYS A 1 435 ? -49.249 12.781 -1.388 1.00 95.25 435 LYS A C 1
ATOM 3549 O O . LYS A 1 435 ? -49.387 13.440 -2.412 1.00 95.25 435 LYS A O 1
ATOM 3554 N N . GLN A 1 436 ? -50.157 11.895 -0.971 1.00 96.25 436 GLN A N 1
ATOM 3555 C CA . GLN A 1 436 ? -51.421 11.643 -1.677 1.00 96.25 436 GLN A CA 1
ATOM 3556 C C . GLN A 1 436 ? -52.300 12.900 -1.762 1.00 96.25 436 GLN A C 1
ATOM 3558 O O . GLN A 1 436 ? -53.016 13.072 -2.743 1.00 96.25 436 GLN A O 1
ATOM 3563 N N . ILE A 1 437 ? -52.210 13.795 -0.775 1.00 96.25 437 ILE A N 1
ATOM 3564 C CA . ILE A 1 437 ? -52.943 15.071 -0.741 1.00 96.25 437 ILE A CA 1
ATOM 3565 C C . ILE A 1 437 ? -52.088 16.270 -1.185 1.00 96.25 437 ILE A C 1
ATOM 3567 O O . ILE A 1 437 ? -52.376 17.416 -0.835 1.00 96.25 437 ILE A O 1
ATOM 3571 N N . SER A 1 438 ? -51.030 16.015 -1.961 1.00 96.00 438 SER A N 1
ATOM 3572 C CA . SER A 1 438 ? -50.167 17.042 -2.559 1.00 96.00 438 SER A CA 1
ATOM 3573 C C . SER A 1 438 ? -49.469 17.953 -1.537 1.00 96.00 438 SER A C 1
ATOM 3575 O O . SER A 1 438 ? -49.374 19.170 -1.726 1.00 96.00 438 SER A O 1
ATOM 3577 N N . ILE A 1 439 ? -48.975 17.374 -0.439 1.00 94.94 439 ILE A N 1
ATOM 3578 C CA . ILE A 1 439 ? -48.085 18.041 0.523 1.00 94.94 439 ILE A CA 1
ATOM 3579 C C . ILE A 1 439 ? -46.663 17.509 0.322 1.00 94.94 439 ILE A C 1
ATOM 3581 O O . ILE A 1 439 ? -46.424 16.301 0.378 1.00 94.94 439 ILE A O 1
ATOM 3585 N N . SER A 1 440 ? -45.717 18.413 0.060 1.00 95.75 440 SER A N 1
ATOM 3586 C CA . SER A 1 440 ? -44.334 18.058 -0.267 1.00 95.75 440 SER A CA 1
ATOM 3587 C C . SER A 1 440 ? -43.497 17.746 0.979 1.00 95.75 440 SER A C 1
ATOM 3589 O O . SER A 1 440 ? -43.788 18.207 2.083 1.00 95.75 440 SER A O 1
ATOM 3591 N N . ASP A 1 441 ? -42.375 17.040 0.802 1.00 93.44 441 ASP A N 1
ATOM 3592 C CA . ASP A 1 441 ? -41.409 16.800 1.889 1.00 93.44 441 ASP A CA 1
ATOM 3593 C C . ASP A 1 441 ? -40.799 18.115 2.432 1.00 93.44 441 ASP A C 1
ATOM 3595 O O . ASP A 1 441 ? -40.275 18.159 3.548 1.00 93.44 441 ASP A O 1
ATOM 3599 N N . ASN A 1 442 ? -40.856 19.206 1.658 1.00 92.88 442 ASN A N 1
ATOM 3600 C CA . ASN A 1 442 ? -40.437 20.531 2.112 1.00 92.88 442 ASN A CA 1
ATOM 3601 C C . ASN A 1 442 ? -41.464 21.158 3.066 1.00 92.88 442 ASN A C 1
ATOM 3603 O O . ASN A 1 442 ? -41.090 21.645 4.130 1.00 92.88 442 ASN A O 1
ATOM 3607 N N . ASP A 1 443 ? -42.755 21.057 2.741 1.00 92.88 443 ASP A N 1
ATOM 3608 C CA . ASP A 1 443 ? -43.847 21.544 3.593 1.00 92.88 443 ASP A CA 1
ATOM 3609 C C . ASP A 1 443 ? -43.842 20.833 4.953 1.00 92.88 443 ASP A C 1
ATOM 3611 O O . ASP A 1 443 ? -43.974 21.464 6.003 1.00 92.88 443 ASP A O 1
ATOM 3615 N N . ILE A 1 444 ? -43.588 19.519 4.943 1.00 92.44 444 ILE A N 1
ATOM 3616 C CA . ILE A 1 444 ? -43.486 18.697 6.156 1.00 92.44 444 ILE A CA 1
ATOM 3617 C C . ILE A 1 444 ? -42.319 19.157 7.038 1.00 92.44 444 ILE A C 1
ATOM 3619 O O . ILE A 1 444 ? -42.469 19.263 8.258 1.00 92.44 444 ILE A O 1
ATOM 3623 N N . ARG A 1 445 ? -41.157 19.459 6.442 1.00 90.75 445 ARG A N 1
ATOM 3624 C CA . ARG A 1 445 ? -39.994 19.990 7.175 1.00 90.75 445 ARG A CA 1
ATOM 3625 C C . ARG A 1 445 ? -40.276 21.379 7.749 1.00 90.75 445 ARG A C 1
ATOM 3627 O O . ARG A 1 445 ? -39.991 21.611 8.925 1.00 90.75 445 ARG A O 1
ATOM 3634 N N . ASN A 1 446 ? -40.903 22.261 6.972 1.00 90.69 446 ASN A N 1
ATOM 3635 C CA . ASN A 1 446 ? -41.272 23.610 7.409 1.00 90.69 446 ASN A CA 1
ATOM 3636 C C . ASN A 1 446 ? -42.276 23.593 8.574 1.00 90.69 446 ASN A C 1
ATOM 3638 O O . ASN A 1 446 ? -42.199 24.435 9.469 1.00 90.69 446 ASN A O 1
ATOM 3642 N N . ALA A 1 447 ? -43.138 22.577 8.636 1.00 90.69 447 ALA A N 1
ATOM 3643 C CA . ALA A 1 447 ? -44.084 22.344 9.726 1.00 90.69 447 ALA A CA 1
ATOM 3644 C C . ALA A 1 447 ? -43.504 21.567 10.930 1.00 90.69 447 ALA A C 1
ATOM 3646 O O . ALA A 1 447 ? -44.255 21.042 11.748 1.00 90.69 447 ALA A O 1
ATOM 3647 N N . LYS A 1 448 ? -42.173 21.494 11.083 1.00 91.94 448 LYS A N 1
ATOM 3648 C CA . LYS A 1 448 ? -41.485 20.780 12.185 1.00 91.94 448 LYS A CA 1
ATOM 3649 C C . LYS A 1 448 ? -41.717 19.254 12.196 1.00 91.94 448 LYS A C 1
ATOM 3651 O O . LYS A 1 448 ? -41.523 18.603 13.222 1.00 91.94 448 LYS A O 1
ATOM 3656 N N . GLY A 1 449 ? -42.073 18.668 11.053 1.00 93.88 449 GLY A N 1
ATOM 3657 C CA . GLY A 1 449 ? -42.194 17.224 10.863 1.00 93.88 449 GLY A CA 1
ATOM 3658 C C . GLY A 1 449 ? -43.563 16.628 11.212 1.00 93.88 449 GLY A C 1
ATOM 3659 O O . GLY A 1 449 ? -44.427 17.251 11.825 1.00 93.88 449 GLY A O 1
ATOM 3660 N N . ILE A 1 450 ? -43.746 15.360 10.829 1.00 95.81 450 ILE A N 1
ATOM 3661 C CA . ILE A 1 450 ? -45.032 14.637 10.876 1.00 95.81 450 ILE A CA 1
ATOM 3662 C C . ILE A 1 450 ? -45.642 14.605 12.281 1.00 95.81 450 ILE A C 1
ATOM 3664 O O . ILE A 1 450 ? -46.843 14.800 12.431 1.00 95.81 450 ILE A O 1
ATOM 3668 N N . LYS A 1 451 ? -44.826 14.385 13.321 1.00 95.81 451 LYS A N 1
ATOM 3669 C CA . LYS A 1 451 ? -45.317 14.299 14.708 1.00 95.81 451 LYS A CA 1
ATOM 3670 C C . LYS A 1 451 ? -45.984 15.599 15.164 1.00 95.81 451 LYS A C 1
ATOM 3672 O O . LYS A 1 451 ? -46.980 15.548 15.880 1.00 95.81 451 LYS A O 1
ATOM 3677 N N . GLN A 1 452 ? -45.457 16.753 14.745 1.00 95.12 452 GLN A N 1
ATOM 3678 C CA . GLN A 1 452 ? -46.061 18.036 15.090 1.00 95.12 452 GLN A CA 1
ATOM 3679 C C . GLN A 1 452 ? -47.370 18.245 14.319 1.00 95.12 452 GLN A C 1
ATOM 3681 O O . GLN A 1 452 ? -48.358 18.640 14.925 1.00 95.12 452 GLN A O 1
ATOM 3686 N N . ILE A 1 453 ? -47.409 17.895 13.027 1.00 96.12 453 ILE A N 1
ATOM 3687 C CA . ILE A 1 453 ? -48.638 17.940 12.214 1.00 96.12 453 ILE A CA 1
ATOM 3688 C C . ILE A 1 453 ? -49.736 17.068 12.840 1.00 96.12 453 ILE A C 1
ATOM 3690 O O . ILE A 1 453 ? -50.868 17.516 12.983 1.00 96.12 453 ILE A O 1
ATOM 3694 N N . GLN A 1 454 ? -49.403 15.844 13.264 1.00 96.31 454 GLN A N 1
ATOM 3695 C CA . GLN A 1 454 ? -50.332 14.935 13.945 1.00 96.31 454 GLN A CA 1
ATOM 3696 C C . GLN A 1 454 ? -50.923 15.557 15.213 1.00 96.31 454 GLN A C 1
ATOM 3698 O O . GLN A 1 454 ? -52.130 15.476 15.435 1.00 96.31 454 GLN A O 1
ATOM 3703 N N . LYS A 1 455 ? -50.072 16.186 16.030 1.00 95.31 455 LYS A N 1
ATOM 3704 C CA . LYS A 1 455 ? -50.473 16.832 17.282 1.00 95.31 455 LYS A CA 1
ATOM 3705 C C . LYS A 1 455 ? -51.408 18.019 17.037 1.00 95.31 455 LYS A C 1
ATOM 3707 O O . LYS A 1 455 ? -52.452 18.099 17.677 1.00 95.31 455 LYS A O 1
ATOM 3712 N N . GLU A 1 456 ? -51.055 18.913 16.116 1.00 94.94 456 GLU A N 1
ATOM 3713 C CA . GLU A 1 456 ? -51.879 20.088 15.796 1.00 94.94 456 GLU A CA 1
ATOM 3714 C C . GLU A 1 456 ? -53.197 19.688 15.126 1.00 94.94 456 GLU A C 1
ATOM 3716 O O . GLU A 1 456 ? -54.260 20.180 15.496 1.00 94.94 456 GLU A O 1
ATOM 3721 N N . PHE A 1 457 ? -53.164 18.713 14.213 1.00 95.19 457 PHE A N 1
ATOM 3722 C CA . PHE A 1 457 ? -54.377 18.164 13.617 1.00 95.19 457 PHE A CA 1
ATOM 3723 C C . PHE A 1 457 ? -55.303 17.566 14.682 1.00 95.19 457 PHE A C 1
ATOM 3725 O O . PHE A 1 457 ? -56.502 17.819 14.655 1.00 95.19 457 PHE A O 1
ATOM 3732 N N . GLN A 1 458 ? -54.769 16.811 15.649 1.00 94.19 458 GLN A N 1
ATOM 3733 C CA . GLN A 1 458 ? -55.564 16.248 16.743 1.00 94.19 458 GLN A CA 1
ATOM 3734 C C . GLN A 1 458 ? -56.245 17.338 17.585 1.00 94.19 458 GLN A C 1
ATOM 3736 O O . GLN A 1 458 ? -57.374 17.136 18.036 1.00 94.19 458 GLN A O 1
ATOM 3741 N N . LEU A 1 459 ? -55.576 18.474 17.802 1.00 92.00 459 LEU A N 1
ATOM 3742 C CA . LEU A 1 459 ? -56.148 19.621 18.508 1.00 92.00 459 LEU A CA 1
ATOM 3743 C C . LEU A 1 459 ? -57.274 20.273 17.695 1.00 92.00 459 LEU A C 1
ATOM 3745 O O . LEU A 1 459 ? -58.357 20.476 18.235 1.00 92.00 459 LEU A O 1
ATOM 3749 N N . CYS A 1 460 ? -57.056 20.538 16.403 1.00 90.12 460 CYS A N 1
ATOM 3750 C CA . CYS A 1 460 ? -58.068 21.143 15.533 1.00 90.12 460 CYS A CA 1
ATOM 3751 C C . CYS A 1 460 ? -59.275 20.223 15.304 1.00 90.12 460 CYS A C 1
ATOM 3753 O O . CYS A 1 460 ? -60.413 20.661 15.410 1.00 90.12 460 CYS A O 1
ATOM 3755 N N . TYR A 1 461 ? -59.044 18.938 15.035 1.00 85.75 461 TYR A N 1
ATOM 3756 C CA . TYR A 1 461 ? -60.095 17.973 14.703 1.00 85.75 461 TYR A CA 1
ATOM 3757 C C . TYR A 1 461 ? -61.070 17.731 15.865 1.00 85.75 461 TYR A C 1
ATOM 3759 O O . TYR A 1 461 ? -62.254 17.518 15.634 1.00 85.75 461 TYR A O 1
ATOM 3767 N N . LYS A 1 462 ? -60.595 17.827 17.117 1.00 83.81 462 LYS A N 1
ATOM 3768 C CA . LYS A 1 462 ? -61.440 17.758 18.323 1.00 83.81 462 LYS A CA 1
ATOM 3769 C C . LYS A 1 462 ? -62.355 18.970 18.523 1.00 83.81 462 LYS A C 1
ATOM 3771 O O . LYS A 1 462 ? -63.243 18.890 19.357 1.00 83.81 462 LYS A O 1
ATOM 3776 N N . LEU A 1 463 ? -62.091 20.087 17.846 1.00 73.25 463 LEU A N 1
ATOM 3777 C CA . LEU A 1 463 ? -62.884 21.314 17.963 1.00 73.25 463 LEU A CA 1
ATOM 3778 C C . LEU A 1 463 ? -63.958 21.427 16.870 1.00 73.25 463 LEU A C 1
ATOM 3780 O O . LEU A 1 463 ? -64.878 22.226 17.014 1.00 73.25 463 LEU A O 1
ATOM 3784 N N . THR A 1 464 ? -63.825 20.670 15.778 1.00 68.50 464 THR A N 1
ATOM 3785 C CA . THR A 1 464 ? -64.722 20.728 14.609 1.00 68.50 464 THR A CA 1
ATOM 3786 C C . THR A 1 464 ? -65.825 19.661 14.640 1.00 68.50 464 THR A C 1
ATOM 3788 O O . THR A 1 464 ? -66.815 19.795 13.923 1.00 68.50 464 THR A O 1
ATOM 3791 N N . ILE A 1 465 ? -65.646 18.605 15.441 1.00 59.72 465 ILE A N 1
ATOM 3792 C CA . ILE A 1 465 ? -66.654 17.578 15.768 1.00 59.72 465 ILE A CA 1
ATOM 3793 C C . ILE A 1 465 ? -67.227 17.916 17.136 1.00 59.72 465 ILE A C 1
ATOM 3795 O O . ILE A 1 465 ? -68.467 17.837 17.280 1.00 59.72 465 ILE A O 1
#

Sequence (465 aa):
MNKIVSFLVSKEYSNSKLDDIISKSDISINESIINYGVLIYECANTLEGAKLQDASKLLHLEENIILKNDCKRLQDQIQVLNNSISALTNEKHNDITSFIERGKQIIKEEYQIISNIQLENNKKLEIDLQKAQLQIQELTNKLISNNGISSDKIDSGINQLNQKFTSYFDKIFSNNTAKGDYGEDFVQNYLIDKFSGSLIIDTHKETAKGDILFEFNKLKMLIEIKNVQTVKPTEIEKFYRDIEMQKDSINSALFISLNDTNIMQGKKNIHFEIKYNIPIFMITNAFNQPENIRLSIIIIEYLIKHQFIFDQMGDVSIPDNSSQLQLLITAINEIYDYVQMQKNTLDCDNTLIQKLQENLKKRENQIINIDIIINNIFKQYPQLHISNKKESEKSENEIQKSAHMKSIIDKILKYLTENNIIKFNYSNINNKFLKQISISDNDIRNAKGIKQIQKEFQLCYKLTI

pLDDT: mean 83.52, std 14.8, range [32.56, 98.44]